Protein AF-A0A936B400-F1 (afdb_monomer_lite)

Foldseek 3Di:
DAAEEAEAQAEDAAEAAAAEQADDDDDPDDDRFHEYEQAQRREYEYEAYQAEPYEEATEYAYNHEYEYEYDDDPDDDDPRQHEHYEYLYEYEFQAEYEFYAEQHEDHAYNYEYEAAANGEYHFEHYAAERYHAQEEYEYNHEYEFEYEEDDPPYEPYEYNYEYEYEANYEAEYEYPYAGQEPYEYLYEYEHADNYEYEYEEHHAEEHAEYAEYAYQYEYEYDDYPYQAYEPHEYAAAYHANHEYEYEDENEYYEYHHYEYEFQEEYAYELYQEEHYEYADAYEQAANGYAHAYYDDVRFHAEYYEYHHPDPPDAHEHYDNYEAEDAGEHEDYHHAGHEYEEQYEYAAEYAAEHYHHHYDDDPGFYAYEFLHEAHFEYDDDQHHEYEEHDDGPLPDQREEYAQNGEYEYEQEAEAYEAQAEADYQHEYEYENYEAENYEHNDADQPEEGEHEHAYEYAYYHEQEHYEYDDRDPHPYAHEYEYAHEYHYENHPHAHADYPDLRYAYHYPYEYHEAHHHHYNHYHYPDDYDYDPDHDDDDD

Sequence (538 aa):
MTGGTITNNGLININNPFHEGILMYQASVSPNQRKFNNNINGIINITGPNGYGIYLADTLNNNGTIFIQTVLRDIPTVEANSIYIQITGKLFNHGEITLQSSDDDGLKNDGILKNFSNGSFVITGFDKDGLVNNFSMENFGDVLIVGSDYYPLNAGLKNSNTLLLRGGSLLEISGTNLMEYGIYNTYPFTIDTNANVFIRRTGNDAIFDMGSITNHGSIEITELQDTLSYGIVNIYPFNNYGNIIMSDMGSGVRVEAGVFNNYGIMTFTNLISKAIFATSAFNNFENGFINVINTGGNRIYSGIIFVDISNFQTYPFNNYGNINIDSSHVGIDVRQGIFLNTGNIVIDHYRQALDLGFINNTQIPYFYNDGNLFIRNHEEPLTMSLKVDDGDTFTQNFQNTENGRIEFLNIHRGMELKSGLINYGDISFENVTQWCFLLENYSESHSITNQFGGEIDIVNAPIAVQFGYAGNSTNLNYFVNYGVFKMKMMTDTAIIGINSSSTFENYGTIMGDAIIDCEFANVNSFYRPGQNIGKLHF

pLDDT: mean 80.06, std 14.97, range [36.12, 98.56]

Secondary structure (DSSP, 8-state):
----EEEE-SEEEEES-SSEEEEEPPPSSSS---EEEE-TT-EEEEES-SSEEEEESSEEEE-SEEEEE------TT------SEEESSEEEESSEEEEEEESS-SEEESSEEEE-TT-EEEEEEESSEEEEESS-EEESSEEEEEE-S--TT-EEEEESS-EEEPTT-EEEEEESS--SEEEEEEEEEEE-TT-EEEEES--SS-SEEEEEEEESSEEEEE----SS-EEEEESS-EEE-SEEEEESSSEEEEESSSEEEESSEEEEES-SSEEEEESSEEEE-TT-EEEEE--SS---SEEEEE----SS----EEESSEEEEEESSEEEEE-SSEEEE-SEEEEEESSEEEEE--SSTT---EEEESSEEEEEE-S-TT-EEEEE----TT-EEEEE-TT-EEEEES-SEEEEESSEEEE-SEEEEES-SSEEEEE----SSS-EEEEE-SEEEEES-SEEEEE---TT--S-EEEEE-SEEEEES--S-SEEE-STTEEEEE-SEEEES--EE-SEEEE-S-EEE-S-------

Radius of gyration: 31.26 Å; chains: 1; bounding box: 70×40×103 Å

Structure (mmCIF, N/CA/C/O backbone):
data_AF-A0A936B400-F1
#
_entry.id   AF-A0A936B400-F1
#
loop_
_atom_site.group_PDB
_atom_site.id
_atom_site.type_symbol
_atom_site.label_atom_id
_atom_site.label_alt_id
_atom_site.label_comp_id
_atom_site.label_asym_id
_atom_site.label_entity_id
_atom_site.label_seq_id
_atom_site.pdbx_PDB_ins_code
_atom_site.Cartn_x
_atom_site.Cartn_y
_atom_site.Cartn_z
_atom_site.occupancy
_atom_site.B_iso_or_equiv
_atom_site.auth_seq_id
_atom_site.auth_comp_id
_atom_site.auth_asym_id
_atom_site.auth_atom_id
_atom_site.pdbx_PDB_model_num
ATOM 1 N N . MET A 1 1 ? -8.451 -0.963 54.942 1.00 43.97 1 MET A N 1
ATOM 2 C CA . MET A 1 1 ? -9.660 -1.148 54.115 1.00 43.97 1 MET A CA 1
ATOM 3 C C . MET A 1 1 ? -9.346 -2.217 53.083 1.00 43.97 1 MET A C 1
ATOM 5 O O . MET A 1 1 ? -8.413 -2.055 52.309 1.00 43.97 1 MET A O 1
ATOM 9 N N . THR A 1 2 ? -10.009 -3.362 53.183 1.00 47.72 2 THR A N 1
ATOM 10 C CA . THR A 1 2 ? -9.828 -4.539 52.320 1.00 47.72 2 THR A CA 1
ATOM 11 C C . THR A 1 2 ? -10.500 -4.309 50.965 1.00 47.72 2 THR A C 1
ATOM 13 O O . THR A 1 2 ? -11.533 -3.645 50.910 1.00 47.72 2 THR A O 1
ATOM 16 N N . GLY A 1 3 ? -9.929 -4.831 49.877 1.00 60.81 3 GLY A N 1
ATOM 17 C CA . GLY A 1 3 ? -10.564 -4.792 48.552 1.00 60.81 3 GLY A CA 1
ATOM 18 C C . GLY A 1 3 ? -11.965 -5.401 48.573 1.00 60.81 3 GLY A C 1
ATOM 19 O O . GLY A 1 3 ? -12.229 -6.318 49.348 1.00 60.81 3 GLY A O 1
ATOM 20 N N . GLY A 1 4 ? -12.861 -4.874 47.740 1.00 73.19 4 GLY A N 1
ATOM 21 C CA . GLY A 1 4 ? -14.237 -5.354 47.604 1.00 73.19 4 GLY A CA 1
ATOM 22 C C . GLY A 1 4 ? -14.464 -5.985 46.235 1.00 73.19 4 GLY A C 1
ATOM 23 O O . GLY A 1 4 ? -14.011 -5.444 45.228 1.00 73.19 4 GLY A O 1
ATOM 24 N N . THR A 1 5 ? -15.158 -7.124 46.197 1.00 82.25 5 THR A N 1
ATOM 25 C CA . THR A 1 5 ? -15.656 -7.728 44.954 1.00 82.25 5 THR A CA 1
ATOM 26 C C . THR A 1 5 ? -17.179 -7.684 44.965 1.00 82.25 5 THR A C 1
ATOM 28 O O . THR A 1 5 ? -17.798 -8.237 45.871 1.00 82.25 5 THR A O 1
ATOM 31 N N . ILE A 1 6 ? -17.776 -7.037 43.969 1.00 85.00 6 ILE A N 1
ATOM 32 C CA . ILE A 1 6 ? -19.213 -7.093 43.690 1.00 85.00 6 ILE A CA 1
ATOM 33 C C . ILE A 1 6 ? -19.405 -8.123 42.581 1.00 85.00 6 ILE A C 1
ATOM 35 O O . ILE A 1 6 ? -18.682 -8.092 41.591 1.00 85.00 6 ILE A O 1
ATOM 39 N N . THR A 1 7 ? -20.341 -9.055 42.754 1.00 88.88 7 THR A N 1
ATOM 40 C CA . THR A 1 7 ? -20.634 -10.087 41.750 1.00 88.88 7 THR A CA 1
ATOM 41 C C . THR A 1 7 ? -22.103 -10.031 41.361 1.00 88.88 7 THR A C 1
ATOM 43 O O . THR A 1 7 ? -22.968 -10.194 42.220 1.00 88.88 7 THR A O 1
ATOM 46 N N . ASN A 1 8 ? -22.376 -9.835 40.074 1.00 90.38 8 ASN A N 1
ATOM 47 C CA . ASN A 1 8 ? -23.695 -9.999 39.487 1.00 90.38 8 ASN A CA 1
ATOM 48 C C . ASN A 1 8 ? -23.842 -11.417 38.913 1.00 90.38 8 ASN A C 1
ATOM 50 O O . ASN A 1 8 ? -23.016 -11.852 38.114 1.00 90.38 8 ASN A O 1
ATOM 54 N N . ASN A 1 9 ? -24.901 -12.123 39.313 1.00 92.56 9 ASN A N 1
ATOM 55 C CA . ASN A 1 9 ? -25.268 -13.453 38.807 1.00 92.56 9 ASN A CA 1
ATOM 56 C C . ASN A 1 9 ? -26.662 -13.479 38.151 1.00 92.56 9 ASN A C 1
ATOM 58 O O . ASN A 1 9 ? -27.138 -14.557 37.805 1.00 92.56 9 ASN A O 1
ATOM 62 N N . GLY A 1 10 ? -27.340 -12.333 38.048 1.00 90.44 10 GLY A N 1
ATOM 63 C CA . GLY A 1 10 ? -28.711 -12.240 37.551 1.00 90.44 10 GLY A CA 1
ATOM 64 C C . GLY A 1 10 ? -28.957 -10.926 36.818 1.00 90.44 10 GLY A C 1
ATOM 65 O O . GLY A 1 10 ? -28.039 -10.357 36.235 1.00 90.44 10 GLY A O 1
ATOM 66 N N . LEU A 1 11 ? -30.197 -10.441 36.838 1.00 93.44 11 LEU A N 1
ATOM 67 C CA . LEU A 1 11 ? -30.572 -9.205 36.156 1.00 93.44 11 LEU A CA 1
ATOM 68 C C . LEU A 1 11 ? -30.379 -7.980 37.060 1.00 93.44 11 LEU A C 1
ATOM 70 O O . LEU A 1 11 ? -30.969 -7.895 38.137 1.00 93.44 11 LEU A O 1
ATOM 74 N N . ILE A 1 12 ? -29.627 -7.000 36.569 1.00 91.06 12 ILE A N 1
ATOM 75 C CA . ILE A 1 12 ? -29.621 -5.617 37.048 1.00 91.06 12 ILE A CA 1
ATOM 76 C C . ILE A 1 12 ? -30.291 -4.780 35.962 1.00 91.06 12 ILE A C 1
ATOM 78 O O . ILE A 1 12 ? -29.795 -4.724 34.842 1.00 91.06 12 ILE A O 1
ATOM 82 N N . ASN A 1 13 ? -31.417 -4.144 36.285 1.00 90.81 13 ASN A N 1
ATOM 83 C CA . ASN A 1 13 ? -32.145 -3.283 35.356 1.00 90.81 13 ASN A CA 1
ATOM 84 C C . ASN A 1 13 ? -32.238 -1.863 35.927 1.00 90.81 13 ASN A C 1
ATOM 86 O O . ASN A 1 13 ? -32.751 -1.690 37.035 1.00 90.81 13 ASN A O 1
ATOM 90 N N . ILE A 1 14 ? -31.735 -0.869 35.196 1.00 86.44 14 ILE A N 1
ATOM 91 C CA . ILE A 1 14 ? -31.674 0.535 35.619 1.00 86.44 14 ILE A CA 1
ATOM 92 C C . ILE A 1 14 ? -32.321 1.400 34.539 1.00 86.44 14 ILE A C 1
ATOM 94 O O . ILE A 1 14 ? -31.831 1.473 33.416 1.00 86.44 14 ILE A O 1
ATOM 98 N N . ASN A 1 15 ? -33.401 2.095 34.894 1.00 84.69 15 ASN A N 1
ATOM 99 C CA . ASN A 1 15 ? -34.158 2.919 33.956 1.00 84.69 15 ASN A CA 1
ATOM 100 C C . ASN A 1 15 ? -33.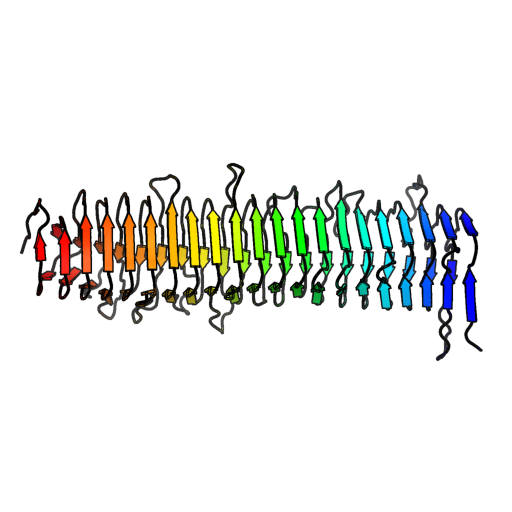988 4.405 34.289 1.00 84.69 15 ASN A C 1
ATOM 102 O O . ASN A 1 15 ? -34.266 4.817 35.414 1.00 84.69 15 ASN A O 1
ATOM 106 N N . ASN A 1 16 ? -33.589 5.195 33.294 1.00 76.06 16 ASN A N 1
ATOM 107 C CA . ASN A 1 16 ? -33.432 6.649 33.317 1.00 76.06 16 ASN A CA 1
ATOM 108 C C . ASN A 1 16 ? -32.595 7.190 34.494 1.00 76.06 16 ASN A C 1
ATOM 110 O O . ASN A 1 16 ? -33.084 8.037 35.251 1.00 76.06 16 ASN A O 1
ATOM 114 N N . PRO A 1 17 ? -31.352 6.709 34.709 1.00 72.62 17 PRO A N 1
ATOM 115 C CA . PRO A 1 17 ? -30.510 7.253 35.767 1.00 72.62 17 PRO A CA 1
ATOM 116 C C . PRO A 1 17 ? -30.166 8.725 35.488 1.00 72.62 17 PRO A C 1
ATOM 118 O O . PRO A 1 17 ? -29.829 9.101 34.366 1.00 72.62 17 PRO A O 1
ATOM 121 N N . PHE A 1 18 ? -30.252 9.558 36.531 1.00 63.75 18 PHE A N 1
ATOM 122 C CA . PHE A 1 18 ? -30.151 11.021 36.421 1.00 63.75 18 PHE A CA 1
ATOM 123 C C . PHE A 1 18 ? -28.726 11.532 36.125 1.00 63.75 18 PHE A C 1
ATOM 125 O O . PHE A 1 18 ? -28.601 12.604 35.540 1.00 63.75 18 PHE A O 1
ATOM 132 N N . HIS A 1 19 ? -27.686 10.775 36.512 1.00 65.69 19 HIS A N 1
ATOM 133 C CA . HIS A 1 19 ? -26.269 11.070 36.236 1.00 65.69 19 HIS A CA 1
ATOM 134 C C . HIS A 1 19 ? -25.476 9.807 35.869 1.00 65.69 19 HIS A C 1
ATOM 136 O O . HIS A 1 19 ? -24.978 9.709 34.751 1.00 65.69 19 HIS A O 1
ATOM 142 N N . GLU A 1 20 ? -25.389 8.823 36.774 1.00 70.12 20 GLU A N 1
ATOM 143 C CA . GLU A 1 20 ? -24.735 7.534 36.511 1.00 70.12 20 GLU A CA 1
ATOM 144 C C . GLU A 1 20 ? -25.659 6.336 36.767 1.00 70.12 20 GLU A C 1
ATOM 146 O O . GLU A 1 20 ? -26.383 6.304 37.765 1.00 70.12 20 GLU A O 1
ATOM 151 N N . GLY A 1 21 ? -25.620 5.324 35.891 1.00 69.38 21 GLY A N 1
ATOM 152 C CA . GLY A 1 21 ? -26.297 4.043 36.118 1.00 69.38 21 GLY A CA 1
ATOM 153 C C . GLY A 1 21 ? -25.553 3.183 37.143 1.00 69.38 21 GLY A C 1
ATOM 154 O O . GLY A 1 21 ? -26.068 2.888 38.221 1.00 69.38 21 GLY A O 1
ATOM 155 N N . ILE A 1 22 ? -24.313 2.804 36.826 1.00 78.06 22 ILE A N 1
ATOM 156 C CA . ILE A 1 22 ? -23.402 2.094 37.735 1.00 78.06 22 ILE A CA 1
ATOM 157 C C . ILE A 1 22 ? -22.147 2.937 37.945 1.00 78.06 22 ILE A C 1
ATOM 159 O O . ILE A 1 22 ? -21.482 3.313 36.985 1.00 78.06 22 ILE A O 1
ATOM 163 N N . LEU A 1 23 ? -21.783 3.177 39.207 1.00 77.75 23 LEU A N 1
ATOM 164 C CA . LEU A 1 23 ? -20.634 4.000 39.580 1.00 77.75 23 LEU A CA 1
ATOM 165 C C . LEU A 1 23 ? -19.703 3.258 40.545 1.00 77.75 23 LEU A C 1
ATOM 167 O O . LEU A 1 23 ? -20.121 2.821 41.620 1.00 77.75 23 LEU A O 1
ATOM 171 N N . MET A 1 24 ? -18.420 3.151 40.191 1.00 74.62 24 MET A N 1
ATOM 172 C CA . MET A 1 24 ? -17.374 2.616 41.066 1.00 74.62 24 MET A CA 1
ATOM 173 C C . MET A 1 24 ? -16.150 3.535 41.101 1.00 74.62 24 MET A C 1
ATOM 175 O O . MET A 1 24 ? -15.388 3.610 40.142 1.00 74.62 24 MET A O 1
ATOM 179 N N . TYR A 1 25 ? -15.927 4.191 42.243 1.00 69.25 25 TYR A N 1
ATOM 180 C CA . TYR A 1 25 ? -14.759 5.047 42.472 1.00 69.25 25 TYR A CA 1
ATOM 181 C C . TYR A 1 25 ? -13.500 4.267 42.872 1.00 69.25 25 TYR A C 1
ATOM 183 O O . TYR A 1 25 ? -13.580 3.260 43.591 1.00 69.25 25 TYR A O 1
ATOM 191 N N . GLN A 1 26 ? -12.345 4.817 42.480 1.00 61.66 26 GLN A N 1
ATOM 192 C CA . GLN A 1 26 ? -11.007 4.337 42.821 1.00 61.66 26 GLN A CA 1
ATOM 193 C C . GLN A 1 26 ? -10.798 4.372 44.341 1.00 61.66 26 GLN A C 1
ATOM 195 O O . GLN A 1 26 ? -11.135 5.352 45.010 1.00 61.66 26 GLN A O 1
ATOM 200 N N . ALA A 1 27 ? -10.225 3.310 44.911 1.00 54.56 27 ALA A N 1
ATOM 201 C CA . ALA A 1 27 ? -9.757 3.353 46.293 1.00 54.56 27 ALA A CA 1
ATOM 202 C C . ALA A 1 27 ? -8.488 4.222 46.380 1.00 54.56 27 ALA A C 1
ATOM 204 O O . ALA A 1 27 ? -7.502 3.960 45.698 1.00 54.56 27 ALA A O 1
ATOM 205 N N . SER A 1 28 ? -8.500 5.240 47.241 1.00 48.47 28 SER A N 1
ATOM 206 C CA . SER A 1 28 ? -7.472 6.288 47.331 1.00 48.47 28 SER A CA 1
ATOM 207 C C . SER A 1 28 ? -6.060 5.827 47.743 1.00 48.47 28 SER A C 1
ATOM 209 O O . SER A 1 28 ? -5.154 6.652 47.776 1.00 48.47 28 SER A O 1
ATOM 211 N N . VAL A 1 29 ? -5.833 4.543 48.057 1.00 48.06 29 VAL A N 1
ATOM 212 C CA . VAL A 1 29 ? -4.543 4.017 48.550 1.00 48.06 29 VAL A CA 1
ATOM 213 C C . VAL A 1 29 ? -4.451 2.481 48.417 1.00 48.06 29 VAL A C 1
ATOM 215 O O . VAL A 1 29 ? -5.043 1.798 49.240 1.00 48.06 29 VAL A O 1
ATOM 218 N N . SER A 1 30 ? -3.670 1.967 47.444 1.00 45.03 30 SER A N 1
ATOM 219 C CA . SER A 1 30 ? -2.903 0.679 47.409 1.00 45.03 30 SER A CA 1
ATOM 220 C C . SER A 1 30 ? -3.562 -0.666 47.863 1.00 45.03 30 SER A C 1
ATOM 222 O O . SER A 1 30 ? -4.572 -0.721 48.556 1.00 45.03 30 SER A O 1
ATOM 224 N N . PRO A 1 31 ? -2.950 -1.839 47.607 1.00 49.12 31 PRO A N 1
ATOM 225 C CA . PRO A 1 31 ? -2.898 -2.585 46.345 1.00 49.12 31 PRO A CA 1
ATOM 226 C C . PRO A 1 31 ? -4.211 -3.343 46.016 1.00 49.12 31 PRO A C 1
ATOM 228 O O . PRO A 1 31 ? -4.261 -4.144 45.083 1.00 49.12 31 PRO A O 1
ATOM 231 N N . ASN A 1 32 ? -5.276 -3.143 46.794 1.00 53.38 32 ASN A N 1
ATOM 232 C CA . ASN A 1 32 ? -6.497 -3.936 46.702 1.00 53.38 32 ASN A CA 1
ATOM 233 C C . ASN A 1 32 ? -7.496 -3.332 45.701 1.00 53.38 32 ASN A C 1
ATOM 235 O O . ASN A 1 32 ? -8.405 -2.603 46.098 1.00 53.38 32 ASN A O 1
ATOM 239 N N . GLN A 1 33 ? -7.329 -3.654 44.416 1.00 64.12 33 GLN A N 1
ATOM 240 C CA . GLN A 1 33 ? -8.245 -3.226 43.348 1.00 64.12 33 GLN A CA 1
ATOM 241 C C . GLN A 1 33 ? -9.669 -3.730 43.628 1.00 64.12 33 GLN A C 1
ATOM 243 O O . GLN A 1 33 ? -9.862 -4.927 43.882 1.00 64.12 33 GLN A O 1
ATOM 248 N N . ARG A 1 34 ? -10.669 -2.840 43.594 1.00 76.69 34 ARG A N 1
ATOM 249 C CA . ARG A 1 34 ? -12.077 -3.259 43.619 1.00 76.69 34 ARG A CA 1
ATOM 250 C C . ARG A 1 34 ? -12.407 -3.954 42.302 1.00 76.69 34 ARG A C 1
ATOM 252 O O . ARG A 1 34 ? -11.883 -3.597 41.247 1.00 76.69 34 ARG A O 1
ATOM 259 N N . LYS A 1 35 ? -13.251 -4.980 42.380 1.00 84.56 35 LYS A N 1
ATOM 260 C CA . LYS A 1 35 ? -13.663 -5.775 41.220 1.00 84.56 35 LYS A CA 1
ATOM 261 C C . LYS A 1 35 ? -15.176 -5.780 41.106 1.00 84.56 35 LYS A C 1
ATOM 263 O O . LYS A 1 35 ? -15.862 -6.115 42.070 1.00 84.56 35 LYS A O 1
ATOM 268 N N . PHE A 1 36 ? -15.682 -5.461 39.927 1.00 87.94 36 PHE A N 1
ATOM 269 C CA . PHE A 1 36 ? -17.037 -5.795 39.530 1.00 87.94 36 PHE A CA 1
ATOM 270 C C . PHE A 1 36 ? -16.983 -7.012 38.610 1.00 87.94 36 PHE A C 1
ATOM 272 O O . PHE A 1 36 ? -16.345 -6.963 37.563 1.00 87.94 36 PHE A O 1
ATOM 279 N N . ASN A 1 37 ? -17.636 -8.102 38.994 1.00 91.00 37 ASN A N 1
ATOM 280 C CA . ASN A 1 37 ? -17.743 -9.308 38.186 1.00 91.00 37 ASN A CA 1
ATOM 281 C C . ASN A 1 37 ? -19.182 -9.434 37.687 1.00 91.00 37 ASN A C 1
ATOM 283 O O . ASN A 1 37 ? -20.080 -9.709 38.481 1.00 91.00 37 ASN A O 1
ATOM 287 N N . ASN A 1 38 ? -19.404 -9.262 36.389 1.00 92.62 38 ASN A N 1
ATOM 288 C CA . ASN A 1 38 ? -20.640 -9.697 35.750 1.00 92.62 38 ASN A CA 1
ATOM 289 C C . ASN A 1 38 ? -20.429 -11.142 35.287 1.00 92.62 38 ASN A C 1
ATOM 291 O O . ASN A 1 38 ? -19.660 -11.380 34.359 1.00 92.62 38 ASN A O 1
ATOM 295 N N . ASN A 1 39 ? -21.010 -12.120 35.981 1.00 93.62 39 ASN A N 1
ATOM 296 C CA . ASN A 1 39 ? -20.819 -13.529 35.630 1.00 93.62 39 ASN A CA 1
ATOM 297 C C . ASN A 1 39 ? -21.605 -13.897 34.366 1.00 93.62 39 ASN A C 1
ATOM 299 O O . ASN A 1 39 ? -22.416 -13.115 33.893 1.00 93.62 39 ASN A O 1
ATOM 303 N N . ILE A 1 40 ? -21.389 -15.105 33.838 1.00 92.56 40 ILE A N 1
ATOM 304 C CA . ILE A 1 40 ? -21.949 -15.553 32.549 1.00 92.56 40 ILE A CA 1
ATOM 305 C C . ILE A 1 40 ? -23.482 -15.467 32.446 1.00 92.56 40 ILE A C 1
ATOM 307 O O . ILE A 1 40 ? -24.013 -15.209 31.377 1.00 92.56 40 ILE A O 1
ATOM 311 N N . ASN A 1 41 ? -24.191 -15.616 33.569 1.00 91.06 41 ASN A N 1
ATOM 312 C CA . ASN A 1 41 ? -25.653 -15.473 33.642 1.00 91.06 41 ASN A CA 1
ATOM 313 C C . ASN A 1 41 ? -26.102 -14.059 34.061 1.00 91.06 41 ASN A C 1
ATOM 315 O O . ASN A 1 41 ? -27.292 -13.806 34.238 1.00 91.06 41 ASN A O 1
ATOM 319 N N . GLY A 1 42 ? -25.149 -13.162 34.311 1.00 93.50 42 GLY A N 1
ATOM 320 C CA . GLY A 1 42 ? -25.387 -11.789 34.716 1.00 93.50 42 GLY A CA 1
ATOM 321 C C . GLY A 1 42 ? -25.762 -10.923 33.518 1.00 93.50 42 GLY A C 1
ATOM 322 O O . GLY A 1 42 ? -25.040 -10.872 32.523 1.00 93.50 42 GLY A O 1
ATOM 323 N N . ILE A 1 43 ? -26.885 -10.222 33.631 1.00 95.44 43 ILE A N 1
ATOM 324 C CA . ILE A 1 43 ? -27.366 -9.263 32.639 1.00 95.44 43 ILE A CA 1
ATOM 325 C C . ILE A 1 43 ? -27.428 -7.897 33.309 1.00 95.44 43 ILE A C 1
ATOM 327 O O . ILE A 1 43 ? -28.033 -7.752 34.372 1.00 95.44 43 ILE A O 1
ATOM 331 N N . ILE A 1 44 ? -26.813 -6.899 32.688 1.00 92.56 44 ILE A N 1
ATOM 332 C CA . ILE A 1 44 ? -26.947 -5.493 33.063 1.00 92.56 44 ILE A CA 1
ATOM 333 C C . ILE A 1 44 ? -27.672 -4.798 31.923 1.00 92.56 44 ILE A C 1
ATOM 335 O O . ILE A 1 44 ? -27.175 -4.785 30.805 1.00 92.56 44 ILE A O 1
ATOM 339 N N . ASN A 1 45 ? -28.834 -4.231 32.214 1.00 91.81 45 ASN A N 1
ATOM 340 C CA . ASN A 1 45 ? -29.614 -3.446 31.273 1.00 91.81 45 ASN A CA 1
ATOM 341 C C . ASN A 1 45 ? -29.765 -2.022 31.813 1.00 91.81 45 ASN A C 1
ATOM 343 O O . ASN A 1 45 ? -30.271 -1.834 32.924 1.00 91.81 45 ASN A O 1
ATOM 347 N N . ILE A 1 46 ? -29.306 -1.031 31.052 1.00 87.38 46 ILE A N 1
ATOM 348 C CA . ILE A 1 46 ? -29.403 0.386 31.407 1.00 87.38 46 ILE A CA 1
ATOM 349 C C . ILE A 1 46 ? -30.070 1.131 30.256 1.00 87.38 46 ILE A C 1
ATOM 351 O O . ILE A 1 46 ? -29.522 1.207 29.161 1.00 87.38 46 ILE A O 1
ATOM 355 N N . THR A 1 47 ? -31.238 1.715 30.510 1.00 84.69 47 THR A N 1
ATOM 356 C CA . THR A 1 47 ? -31.987 2.463 29.491 1.00 84.69 47 THR A CA 1
ATOM 357 C C . THR A 1 47 ? -32.061 3.944 29.844 1.00 84.69 47 THR A C 1
ATOM 359 O O . THR A 1 47 ? -32.414 4.272 30.976 1.00 84.69 47 THR A O 1
ATOM 362 N N . GLY A 1 48 ? -31.784 4.829 28.887 1.00 75.75 48 GLY A N 1
ATOM 363 C CA . GLY A 1 48 ? -31.928 6.284 29.012 1.00 75.75 48 GLY A CA 1
ATOM 364 C C . GLY A 1 48 ? -31.011 6.982 30.031 1.00 75.75 48 GLY A C 1
ATOM 365 O O . GLY A 1 48 ? -31.508 7.843 30.759 1.00 75.75 48 GLY A O 1
ATOM 366 N N . PRO A 1 49 ? -29.709 6.646 30.159 1.00 74.12 49 PRO A N 1
ATOM 367 C CA . PRO A 1 49 ? -28.832 7.367 31.079 1.00 74.12 49 PRO A CA 1
ATOM 368 C C . PRO A 1 49 ? -28.643 8.837 30.676 1.00 74.12 49 PRO A C 1
ATOM 370 O O . PRO A 1 49 ? -28.367 9.146 29.518 1.00 74.12 49 PRO A O 1
ATOM 373 N N . ASN A 1 50 ? -28.739 9.743 31.653 1.00 70.00 50 ASN A N 1
ATOM 374 C CA . ASN A 1 50 ? -28.430 11.167 31.491 1.00 70.00 50 ASN A CA 1
ATOM 375 C C . ASN A 1 50 ? -26.986 11.471 31.944 1.00 70.00 50 ASN A C 1
ATOM 377 O O . ASN A 1 50 ? -26.754 12.233 32.882 1.00 70.00 50 ASN A O 1
ATOM 381 N N . GLY A 1 51 ? -26.017 10.801 31.313 1.00 70.06 51 GLY A N 1
ATOM 382 C CA . GLY A 1 51 ? -24.598 10.829 31.674 1.00 70.06 51 GLY A CA 1
ATOM 383 C C . GLY A 1 51 ? -23.951 9.463 31.447 1.00 70.06 51 GLY A C 1
ATOM 384 O O . GLY A 1 51 ? -24.168 8.849 30.402 1.00 70.06 51 GLY A O 1
ATOM 385 N N . TYR A 1 52 ? -23.196 8.962 32.428 1.00 74.56 52 TYR A N 1
ATOM 386 C CA . TYR A 1 52 ? -22.539 7.660 32.320 1.00 74.56 52 TYR A CA 1
ATOM 387 C C . TYR A 1 52 ? -23.524 6.510 32.536 1.00 74.56 52 TYR A C 1
ATOM 389 O O . TYR A 1 52 ? -24.124 6.376 33.600 1.00 74.56 52 TYR A O 1
ATOM 397 N N . GLY A 1 53 ? -23.648 5.596 31.575 1.00 75.25 53 GLY A N 1
ATOM 398 C CA . GLY A 1 53 ? -24.299 4.312 31.843 1.00 75.25 53 GLY A CA 1
ATOM 399 C C . GLY A 1 53 ? -23.517 3.548 32.915 1.00 75.25 53 GLY A C 1
ATOM 400 O O . GLY A 1 53 ? -24.057 3.169 33.956 1.00 75.25 53 GLY A O 1
ATOM 401 N N . ILE A 1 54 ? -22.209 3.412 32.703 1.00 80.00 54 ILE A N 1
ATOM 402 C CA . ILE A 1 54 ? -21.267 2.799 33.634 1.00 80.00 54 ILE A CA 1
ATOM 403 C C . ILE A 1 54 ? -20.011 3.674 33.745 1.00 80.00 54 ILE A C 1
ATOM 405 O O . ILE A 1 54 ? -19.327 3.919 32.757 1.00 80.00 54 ILE A O 1
ATOM 409 N N . TYR A 1 55 ? -19.656 4.084 34.962 1.00 83.25 55 TYR A N 1
ATOM 410 C CA . TYR A 1 55 ? -18.372 4.714 35.271 1.00 83.25 55 TYR A CA 1
ATOM 411 C C . TYR A 1 55 ? -17.571 3.831 36.230 1.00 83.25 55 TYR A C 1
ATOM 413 O O . TYR A 1 55 ? -17.998 3.551 37.357 1.00 83.25 55 TYR A O 1
ATOM 421 N N . LEU A 1 56 ? -16.387 3.396 35.797 1.00 79.62 56 LEU A N 1
ATOM 422 C CA . LEU A 1 56 ? -15.542 2.460 36.535 1.00 79.62 56 LEU A CA 1
ATOM 423 C C . LEU A 1 56 ? -14.106 2.962 36.631 1.00 79.62 56 LEU A C 1
ATOM 425 O O . LEU A 1 56 ? -13.372 3.004 35.645 1.00 79.62 56 LEU A O 1
ATOM 429 N N . ALA A 1 57 ? -13.668 3.232 37.856 1.00 76.12 57 ALA A N 1
ATOM 430 C CA . ALA A 1 57 ? -12.295 3.630 38.138 1.00 76.12 57 ALA A CA 1
ATOM 431 C C . ALA A 1 57 ? -11.389 2.497 38.657 1.00 76.12 57 ALA A C 1
ATOM 433 O O . ALA A 1 57 ? -10.277 2.744 39.118 1.00 76.12 57 ALA A O 1
ATOM 434 N N . ASP A 1 58 ? -11.861 1.249 38.601 1.00 82.88 58 ASP A N 1
ATOM 435 C CA . ASP A 1 58 ? -11.156 0.053 39.086 1.00 82.88 58 ASP A CA 1
ATOM 436 C C . ASP A 1 58 ? -11.324 -1.107 38.068 1.00 82.88 58 ASP A C 1
ATOM 438 O O . ASP A 1 58 ? -11.257 -0.856 36.867 1.00 82.88 58 ASP A O 1
ATOM 442 N N . THR A 1 59 ? -11.497 -2.376 38.468 1.00 86.75 59 THR A N 1
ATOM 443 C CA . THR A 1 59 ? -11.586 -3.508 37.513 1.00 86.75 59 THR A CA 1
ATOM 444 C C . THR A 1 59 ? -13.025 -3.968 37.244 1.00 86.75 59 THR A C 1
ATOM 446 O O . THR A 1 59 ? -13.742 -4.308 38.186 1.00 86.75 59 THR A O 1
ATOM 449 N N . LEU A 1 60 ? -13.409 -4.098 35.971 1.00 89.00 60 LEU A N 1
ATOM 450 C CA . LEU A 1 60 ? -14.603 -4.824 35.516 1.00 89.00 60 LEU A CA 1
ATOM 451 C C . LEU A 1 60 ? -14.197 -6.112 34.795 1.00 89.00 60 LEU A C 1
ATOM 453 O O . LEU A 1 60 ? -13.481 -6.070 33.799 1.00 89.00 60 LEU A O 1
ATOM 457 N N . ASN A 1 61 ? -14.691 -7.246 35.290 1.00 91.88 61 ASN A N 1
ATOM 458 C CA . ASN A 1 61 ? -14.679 -8.526 34.589 1.00 91.88 61 ASN A CA 1
ATOM 459 C C . ASN A 1 61 ? -16.091 -8.801 34.070 1.00 91.88 61 ASN A C 1
ATOM 461 O O . ASN A 1 61 ? -16.982 -9.133 34.858 1.00 91.88 61 ASN A O 1
ATOM 465 N N . ASN A 1 62 ? -16.304 -8.670 32.765 1.00 93.75 62 ASN A N 1
ATOM 466 C CA . ASN A 1 62 ? -17.571 -9.020 32.137 1.00 93.75 62 ASN A CA 1
ATOM 467 C C . ASN A 1 62 ? -17.484 -10.418 31.521 1.00 93.75 62 ASN A C 1
ATOM 469 O O . ASN A 1 62 ? -16.651 -10.645 30.660 1.00 93.75 62 ASN A O 1
ATOM 473 N N . ASN A 1 63 ? -18.332 -11.348 31.949 1.00 95.44 63 ASN A N 1
ATOM 474 C CA . ASN A 1 63 ? -18.529 -12.660 31.321 1.00 95.44 63 ASN A CA 1
ATOM 475 C C . ASN A 1 63 ? -19.969 -12.844 30.820 1.00 95.44 63 ASN A C 1
ATOM 477 O O . ASN A 1 63 ? -20.241 -13.827 30.141 1.00 95.44 63 ASN A O 1
ATOM 481 N N . GLY A 1 64 ? -20.883 -11.957 31.221 1.00 94.38 64 GLY A N 1
ATOM 482 C CA . GLY A 1 64 ? -22.291 -11.974 30.835 1.00 94.38 64 GLY A CA 1
ATOM 483 C C . GLY A 1 64 ? -22.601 -10.892 29.804 1.00 94.38 64 GLY A C 1
ATOM 484 O O . GLY A 1 64 ? -21.749 -10.538 28.990 1.00 94.38 64 GLY A O 1
ATOM 485 N N . THR A 1 65 ? -23.809 -10.339 29.868 1.00 96.00 65 THR A N 1
ATOM 486 C CA . THR A 1 65 ? -24.285 -9.325 28.918 1.00 96.00 65 THR A CA 1
ATOM 487 C C . THR A 1 65 ? -24.417 -7.967 29.596 1.00 96.00 65 THR A C 1
ATOM 489 O O . THR A 1 65 ? -24.993 -7.859 30.683 1.00 96.00 65 THR A O 1
ATOM 492 N N . ILE A 1 66 ? -23.911 -6.924 28.945 1.00 93.50 66 ILE A N 1
ATOM 493 C CA . ILE A 1 66 ? -24.155 -5.525 29.293 1.00 93.50 66 ILE A CA 1
ATOM 494 C C . ILE A 1 66 ? -24.823 -4.869 28.092 1.00 93.50 66 ILE A C 1
ATOM 496 O O . ILE A 1 66 ? -24.256 -4.840 27.006 1.00 93.50 66 ILE A O 1
ATOM 500 N N . PHE A 1 67 ? -26.016 -4.331 28.298 1.00 92.12 67 PHE A N 1
ATOM 501 C CA . PHE A 1 67 ? -26.764 -3.594 27.296 1.00 92.12 67 PHE A CA 1
ATOM 502 C C . PHE A 1 67 ? -27.047 -2.188 27.816 1.00 92.12 67 PHE A C 1
ATOM 504 O O . PHE A 1 67 ? -27.598 -2.018 28.909 1.00 92.12 67 PHE A O 1
ATOM 511 N N . ILE A 1 68 ? -26.644 -1.184 27.042 1.00 87.25 68 ILE A N 1
ATOM 512 C CA . ILE A 1 68 ? -26.912 0.221 27.329 1.00 87.25 68 ILE A CA 1
ATOM 513 C C . ILE A 1 68 ? -27.539 0.844 26.090 1.00 87.25 68 ILE A C 1
ATOM 515 O O . ILE A 1 68 ? -26.960 0.815 25.007 1.00 87.25 68 ILE A O 1
ATOM 519 N N . GLN A 1 69 ? -28.722 1.415 26.265 1.00 83.31 69 GLN A N 1
ATOM 520 C CA . GLN A 1 69 ? -29.469 2.063 25.195 1.00 83.31 69 GLN A CA 1
ATOM 521 C C . GLN A 1 69 ? -29.938 3.433 25.664 1.00 83.31 69 GLN A C 1
ATOM 523 O O . GLN A 1 69 ? -30.441 3.562 26.785 1.00 83.31 69 GLN A O 1
ATOM 528 N N . THR A 1 70 ? -29.846 4.454 24.817 1.00 67.44 70 THR A N 1
ATOM 529 C CA . THR A 1 70 ? -30.546 5.716 25.091 1.00 67.44 70 THR A CA 1
ATOM 530 C C . THR A 1 70 ? -31.949 5.770 24.526 1.00 67.44 70 THR A C 1
ATOM 532 O O . THR A 1 70 ? -32.350 5.040 23.624 1.00 67.44 70 THR A O 1
ATOM 535 N N . VAL A 1 71 ? -32.715 6.680 25.115 1.00 56.06 71 VAL A N 1
ATOM 536 C CA . VAL A 1 71 ? -33.955 7.181 24.545 1.00 56.06 71 VAL A CA 1
ATOM 537 C C . VAL A 1 71 ? -33.604 8.537 23.938 1.00 56.06 71 VAL A C 1
ATOM 539 O O . VAL A 1 71 ? -33.047 9.373 24.651 1.00 56.06 71 VAL A O 1
ATOM 542 N N . LEU A 1 72 ? -33.888 8.718 22.644 1.00 52.53 72 LEU A N 1
ATOM 543 C CA . LEU A 1 72 ? -33.725 9.976 21.900 1.00 52.53 72 LEU A CA 1
ATOM 544 C C . LEU A 1 72 ? -34.119 11.183 22.766 1.00 52.53 72 LEU A C 1
ATOM 546 O O . LEU A 1 72 ? -35.218 11.214 23.332 1.00 52.53 72 LEU A O 1
ATOM 550 N N . ARG A 1 73 ? -33.222 12.165 22.895 1.00 50.09 73 ARG A N 1
ATOM 551 C CA . ARG A 1 73 ? -33.502 13.391 23.648 1.00 50.09 73 ARG A CA 1
ATOM 552 C C . ARG A 1 73 ? -34.274 14.379 22.778 1.00 50.09 73 ARG A C 1
ATOM 554 O O . ARG A 1 73 ? -33.722 14.962 21.859 1.00 50.09 73 ARG A O 1
ATOM 561 N N . ASP A 1 74 ? -35.506 14.684 23.173 1.00 42.19 74 ASP A N 1
ATOM 562 C CA . ASP A 1 74 ? -36.278 15.829 22.658 1.00 42.19 74 ASP A CA 1
ATOM 563 C C . ASP A 1 74 ? -35.943 17.156 23.393 1.00 42.19 74 ASP A C 1
ATOM 565 O O . ASP A 1 74 ? -36.790 18.045 23.501 1.00 42.19 74 ASP A O 1
ATOM 569 N N . ILE A 1 75 ? -34.741 17.320 23.976 1.00 42.31 75 ILE A N 1
ATOM 570 C CA . ILE A 1 75 ? -34.417 18.492 24.822 1.00 42.31 75 ILE A CA 1
ATOM 571 C C . ILE A 1 75 ? -33.198 19.266 24.275 1.00 42.31 75 ILE A C 1
ATOM 573 O O . ILE A 1 75 ? -32.067 18.859 24.530 1.00 42.31 75 ILE A O 1
ATOM 577 N N . PRO A 1 76 ? -33.391 20.418 23.596 1.00 36.84 76 PRO A N 1
ATOM 578 C CA . PRO A 1 76 ? -32.341 21.094 22.816 1.00 36.84 76 PRO A CA 1
ATOM 579 C C . PRO A 1 76 ? -31.278 21.899 23.593 1.00 36.84 76 PRO A C 1
ATOM 581 O O . PRO A 1 76 ? -30.627 22.746 22.988 1.00 36.84 76 PRO A O 1
ATOM 584 N N . THR A 1 77 ? -31.135 21.777 24.919 1.00 37.72 77 THR A N 1
ATOM 585 C CA . THR A 1 77 ? -30.478 22.859 25.697 1.00 37.72 77 THR A CA 1
ATOM 586 C C . THR A 1 77 ? -29.529 22.448 26.823 1.00 37.72 77 THR A C 1
ATOM 588 O O . THR A 1 77 ? -29.209 23.290 27.661 1.00 37.72 77 THR A O 1
ATOM 591 N N . VAL A 1 78 ? -29.048 21.205 26.883 1.00 40.47 78 VAL A N 1
ATOM 592 C CA . VAL A 1 78 ? -27.982 20.844 27.837 1.00 40.47 78 VAL A CA 1
ATOM 593 C C . VAL A 1 78 ? -26.887 20.088 27.095 1.00 40.47 78 VAL A C 1
ATOM 595 O O . VAL A 1 78 ? -27.114 18.956 26.685 1.00 40.47 78 VAL A O 1
ATOM 598 N N . GLU A 1 79 ? -25.711 20.710 26.946 1.00 42.03 79 GLU A N 1
ATOM 599 C CA . GLU A 1 79 ? -24.457 20.022 26.604 1.00 42.03 79 GLU A CA 1
ATOM 600 C C . GLU A 1 79 ? -24.193 18.965 27.684 1.00 42.03 79 GLU A C 1
ATOM 602 O O . GLU A 1 79 ? -23.655 19.253 28.754 1.00 42.03 79 GLU A O 1
ATOM 607 N N . ALA A 1 80 ? -24.657 17.743 27.462 1.00 45.81 80 ALA A N 1
ATOM 608 C CA . ALA A 1 80 ? -24.397 16.633 28.355 1.00 45.81 80 ALA A CA 1
ATOM 609 C C . ALA A 1 80 ? -23.405 15.711 27.660 1.00 45.81 80 ALA A C 1
ATOM 611 O O . ALA A 1 80 ? -23.828 14.947 26.805 1.00 45.81 80 ALA A O 1
ATOM 612 N N . ASN A 1 81 ? -22.136 15.775 28.083 1.00 51.50 81 ASN A N 1
ATOM 613 C CA . ASN A 1 81 ? -21.060 14.839 27.732 1.00 51.50 81 ASN A CA 1
ATOM 614 C C . ASN A 1 81 ? -21.475 13.392 28.078 1.00 51.50 81 ASN A C 1
ATOM 616 O O . ASN A 1 81 ? -21.179 12.896 29.170 1.00 51.50 81 ASN A O 1
ATOM 620 N N . SER A 1 82 ? -22.221 12.727 27.205 1.00 57.62 82 SER A N 1
ATOM 621 C CA . SER A 1 82 ? -22.929 11.481 27.504 1.00 57.62 82 SER A CA 1
ATOM 622 C C . SER A 1 82 ? -22.119 10.275 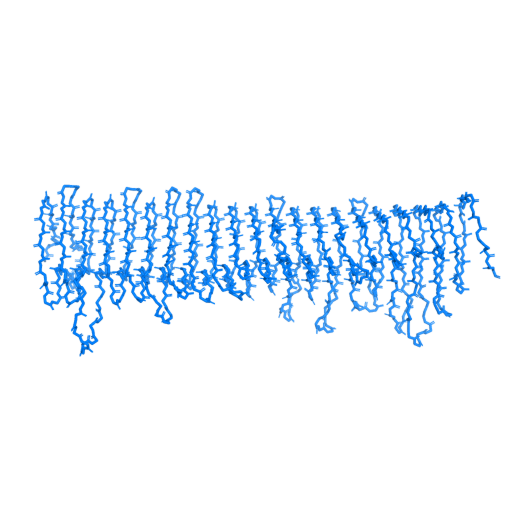27.046 1.00 57.62 82 SER A C 1
ATOM 624 O O . SER A 1 82 ? -22.489 9.582 26.110 1.00 57.62 82 SER A O 1
ATOM 626 N N . ILE A 1 83 ? -21.002 10.025 27.729 1.00 63.00 83 ILE A N 1
ATOM 627 C CA . ILE A 1 83 ? -20.170 8.830 27.528 1.00 63.00 83 ILE A CA 1
ATOM 628 C C . ILE A 1 83 ? -20.870 7.622 28.167 1.00 63.00 83 ILE A C 1
ATOM 630 O O . ILE A 1 83 ? -21.062 7.628 29.381 1.00 63.00 83 ILE A O 1
ATOM 634 N N . TYR A 1 84 ? -21.204 6.548 27.439 1.00 73.19 84 TYR A N 1
ATOM 635 C CA . TYR A 1 84 ? -21.961 5.442 28.062 1.00 73.19 84 TYR A CA 1
ATOM 636 C C . TYR A 1 84 ? -21.165 4.551 28.976 1.00 73.19 84 TYR A C 1
ATOM 638 O O . TYR A 1 84 ? -21.675 4.124 30.015 1.00 73.19 84 TYR A O 1
ATOM 646 N N . ILE A 1 85 ? -19.934 4.255 28.604 1.00 79.44 85 ILE A N 1
ATOM 647 C CA . ILE A 1 85 ? -19.038 3.502 29.459 1.00 79.44 85 ILE A CA 1
ATOM 648 C C . ILE A 1 85 ? -17.734 4.271 29.535 1.00 79.44 85 ILE A C 1
ATOM 650 O O . ILE A 1 85 ? -17.087 4.506 28.520 1.00 79.44 85 ILE A O 1
ATOM 654 N N . GLN A 1 86 ? -17.350 4.641 30.750 1.00 84.69 86 GLN A N 1
ATOM 655 C CA . GLN A 1 86 ? -16.069 5.264 31.041 1.00 84.69 86 GLN A CA 1
ATOM 656 C C . GLN A 1 86 ? -15.271 4.359 31.967 1.00 84.69 86 GLN A C 1
ATOM 658 O O . GLN A 1 86 ? -15.708 4.044 33.079 1.00 84.69 86 GLN A O 1
ATOM 663 N N . ILE A 1 87 ? -14.079 3.966 31.526 1.00 81.31 87 ILE A N 1
ATOM 664 C CA . ILE A 1 87 ? -13.211 3.061 32.283 1.00 81.31 87 ILE A CA 1
ATOM 665 C C . ILE A 1 87 ? -11.859 3.713 32.460 1.00 81.31 87 ILE A C 1
ATOM 667 O O . ILE A 1 87 ? -11.151 3.915 31.488 1.00 81.31 87 ILE A O 1
ATOM 671 N N . THR A 1 88 ? -11.479 4.034 33.692 1.00 84.56 88 THR A N 1
ATOM 672 C CA . THR A 1 88 ? -10.136 4.560 34.000 1.00 84.56 88 THR A CA 1
ATOM 673 C C . THR A 1 88 ? -9.225 3.501 34.636 1.00 84.56 88 THR A C 1
ATOM 675 O O . THR A 1 88 ? -8.030 3.722 34.803 1.00 84.56 88 THR A O 1
ATOM 678 N N . GLY A 1 89 ? -9.777 2.329 34.984 1.00 84.19 89 GLY A N 1
ATOM 679 C CA . GLY A 1 89 ? -9.053 1.202 35.579 1.00 84.19 89 GLY A CA 1
ATOM 680 C C . GLY A 1 89 ? -8.725 0.074 34.591 1.00 84.19 89 GLY A C 1
ATOM 681 O O . GLY A 1 89 ? -7.804 0.193 33.787 1.00 84.19 89 GLY A O 1
ATOM 682 N N . LYS A 1 90 ? -9.409 -1.074 34.698 1.00 88.38 90 LYS A N 1
ATOM 683 C CA . LYS A 1 90 ? -9.210 -2.247 33.822 1.00 88.38 90 LYS A CA 1
ATOM 684 C C . LYS A 1 90 ? -10.547 -2.821 33.353 1.00 88.38 90 LYS A C 1
ATOM 686 O O . LYS A 1 90 ? -11.401 -3.111 34.191 1.00 88.38 90 LYS A O 1
ATOM 691 N N . LEU A 1 91 ? -10.689 -3.071 32.055 1.00 90.25 91 LEU A N 1
ATOM 692 C CA . LEU A 1 91 ? -11.792 -3.831 31.471 1.00 90.25 91 LEU A CA 1
ATOM 693 C C . LEU A 1 91 ? -11.294 -5.171 30.938 1.00 90.25 91 LEU A C 1
ATOM 695 O O . LEU A 1 91 ? -10.493 -5.212 30.008 1.00 90.25 91 LEU A O 1
ATOM 699 N N . PHE A 1 92 ? -11.819 -6.256 31.494 1.00 93.69 92 PHE A N 1
ATOM 700 C CA . PHE A 1 92 ? -11.643 -7.611 30.988 1.00 93.69 92 PHE A CA 1
ATOM 701 C C . PHE A 1 92 ? -12.987 -8.121 30.473 1.00 93.69 92 PHE A C 1
ATOM 703 O O . PHE A 1 92 ? -13.874 -8.443 31.266 1.00 93.69 92 PHE A O 1
ATOM 710 N N . ASN A 1 93 ? -13.150 -8.161 29.150 1.00 94.69 93 ASN A N 1
ATOM 711 C CA . ASN A 1 93 ? -14.400 -8.566 28.514 1.00 94.69 93 ASN A CA 1
ATOM 712 C C . ASN A 1 93 ? -14.306 -9.982 27.930 1.00 94.69 93 ASN A C 1
ATOM 714 O O . ASN A 1 93 ? -13.504 -10.240 27.044 1.00 94.69 93 ASN A O 1
ATOM 718 N N . HIS A 1 94 ? -15.137 -10.887 28.427 1.00 95.88 94 HIS A N 1
ATOM 719 C CA . HIS A 1 94 ? -15.331 -12.265 27.968 1.00 95.88 94 HIS A CA 1
ATOM 720 C C . HIS A 1 94 ? -16.770 -12.526 27.495 1.00 95.88 94 HIS A C 1
ATOM 722 O O . HIS A 1 94 ? -17.066 -13.649 27.096 1.00 95.88 94 HIS A O 1
ATOM 728 N N . GLY A 1 95 ? -17.656 -11.532 27.613 1.00 94.88 95 GLY A N 1
ATOM 729 C CA . GLY A 1 95 ? -19.058 -11.604 27.210 1.00 94.88 95 GLY A CA 1
ATOM 730 C C . GLY A 1 95 ? -19.423 -10.466 26.259 1.00 94.88 95 GLY A C 1
ATOM 731 O O . GLY A 1 95 ? -18.559 -9.906 25.590 1.00 94.88 95 GLY A O 1
ATOM 732 N N . GLU A 1 96 ? -20.693 -10.093 26.212 1.00 96.00 96 GLU A N 1
ATOM 733 C CA . GLU A 1 96 ? -21.189 -9.090 25.265 1.00 96.00 96 GLU A CA 1
ATOM 734 C C . GLU A 1 96 ? -21.362 -7.727 25.939 1.00 96.00 96 GLU A C 1
ATOM 736 O O . GLU A 1 96 ? -21.925 -7.632 27.037 1.00 96.00 96 GLU A O 1
ATOM 741 N N . ILE A 1 97 ? -20.890 -6.672 25.274 1.00 94.06 97 ILE A N 1
ATOM 742 C CA . ILE A 1 97 ? -21.169 -5.279 25.621 1.00 94.06 97 ILE A CA 1
ATOM 743 C C . ILE A 1 97 ? -21.777 -4.598 24.397 1.00 94.06 97 ILE A C 1
ATOM 745 O O . ILE A 1 97 ? -21.092 -4.378 23.399 1.00 94.06 97 ILE A O 1
ATOM 749 N N . THR A 1 98 ? -23.047 -4.225 24.508 1.00 93.06 98 THR A N 1
ATOM 750 C CA . THR A 1 98 ? -23.812 -3.604 23.428 1.00 93.06 98 THR A CA 1
ATOM 751 C C . THR A 1 98 ? -24.259 -2.204 23.834 1.00 93.06 98 THR A C 1
ATOM 753 O O . THR A 1 98 ? -24.899 -2.019 24.871 1.00 93.06 98 THR A O 1
ATOM 756 N N . LEU A 1 99 ? -23.899 -1.223 23.007 1.00 88.12 99 LEU A N 1
ATOM 757 C CA . LEU A 1 99 ? -24.192 0.199 23.154 1.00 88.12 99 LEU A CA 1
ATOM 758 C C . LEU A 1 99 ? -25.005 0.663 21.942 1.00 88.12 99 LEU A C 1
ATOM 760 O O . LEU A 1 99 ? -24.586 0.469 20.797 1.00 88.12 99 LEU A O 1
ATOM 764 N N . GLN A 1 100 ? -26.173 1.254 22.184 1.00 84.75 100 GLN A N 1
ATOM 765 C CA . GLN A 1 100 ? -27.077 1.707 21.126 1.00 84.75 100 GLN A CA 1
ATOM 766 C C . GLN A 1 100 ? -27.494 3.165 21.312 1.00 84.75 100 GLN A C 1
ATOM 768 O O . GLN A 1 100 ? -27.929 3.534 22.407 1.00 84.75 100 GLN A O 1
ATOM 773 N N . SER A 1 101 ? -27.404 3.907 20.199 1.00 67.62 101 SER A N 1
ATOM 774 C CA . SER A 1 101 ? -27.706 5.328 19.989 1.00 67.62 101 SER A CA 1
ATOM 775 C C . SER A 1 101 ? -26.964 6.262 20.951 1.00 67.62 101 SER A C 1
ATOM 777 O O . SER A 1 101 ? -27.272 6.249 22.132 1.00 67.62 101 SER A O 1
ATOM 779 N N . SER A 1 102 ? -26.015 7.083 20.489 1.00 61.88 102 SER A N 1
ATOM 780 C CA . SER A 1 102 ? -25.423 8.180 21.263 1.00 61.88 102 SER A CA 1
ATOM 781 C C . SER A 1 102 ? -25.305 9.491 20.525 1.00 61.88 102 SER A C 1
ATOM 783 O O . SER A 1 102 ? -24.708 9.560 19.465 1.00 61.88 102 SER A O 1
ATOM 785 N N . ASP A 1 103 ? -25.699 10.559 21.212 1.00 63.38 103 ASP A N 1
ATOM 786 C CA . ASP A 1 103 ? -25.381 11.932 20.809 1.00 63.38 103 ASP A CA 1
ATOM 787 C C . ASP A 1 103 ? -23.861 12.246 20.957 1.00 63.38 103 ASP A C 1
ATOM 789 O O . ASP A 1 103 ? -23.409 13.330 20.612 1.00 63.38 103 ASP A O 1
ATOM 793 N N . ASP A 1 104 ? -23.058 11.325 21.519 1.00 70.56 104 ASP A N 1
ATOM 794 C CA . ASP A 1 104 ? -21.676 11.538 21.994 1.00 70.56 104 ASP A CA 1
ATOM 795 C C . ASP A 1 104 ? -20.791 10.271 21.833 1.00 70.56 104 ASP A C 1
ATOM 797 O O . ASP A 1 104 ? -21.081 9.416 20.994 1.00 70.56 104 ASP A O 1
ATOM 801 N N . ASP A 1 105 ? -19.705 10.135 22.612 1.00 71.94 105 ASP A N 1
ATOM 802 C CA . ASP A 1 105 ? -18.816 8.963 22.617 1.00 71.94 105 ASP A CA 1
ATOM 803 C C . ASP A 1 105 ? -19.533 7.688 23.124 1.00 71.94 105 ASP A C 1
ATOM 805 O O . ASP A 1 105 ? -20.084 7.670 24.229 1.00 71.94 105 ASP A O 1
ATOM 809 N N . GLY A 1 106 ? -19.451 6.579 22.382 1.00 78.88 106 GLY A N 1
ATOM 810 C CA . GLY A 1 106 ? -20.033 5.294 22.788 1.00 78.88 106 GLY A CA 1
ATOM 811 C C . GLY A 1 106 ? -19.312 4.675 23.994 1.00 78.88 106 GLY A C 1
ATOM 812 O O . GLY A 1 106 ? -19.847 4.602 25.104 1.00 78.88 106 GLY A O 1
ATOM 813 N N . LEU A 1 107 ? -18.074 4.219 23.790 1.00 86.38 107 LEU A N 1
ATOM 814 C CA . LEU A 1 107 ? -17.209 3.657 24.835 1.00 86.38 107 LEU A CA 1
ATOM 815 C C . LEU A 1 107 ? -15.930 4.483 24.942 1.00 86.38 107 LEU A C 1
ATOM 817 O O . LEU A 1 107 ? -15.192 4.607 23.971 1.00 86.38 107 LEU A O 1
ATOM 821 N N . LYS A 1 108 ? -15.616 4.969 26.144 1.00 87.31 108 LYS A N 1
ATOM 822 C CA . LYS A 1 108 ? -14.346 5.626 26.442 1.00 87.31 108 LYS A CA 1
ATOM 823 C C . LYS A 1 108 ? -13.536 4.845 27.469 1.00 87.31 108 LYS A C 1
ATOM 825 O O . LYS A 1 108 ? -13.962 4.577 28.594 1.00 87.31 108 LYS A O 1
ATOM 830 N N . ASN A 1 109 ? -12.320 4.501 27.080 1.00 84.50 109 ASN A N 1
ATOM 831 C CA . ASN A 1 109 ? -11.368 3.768 27.885 1.00 84.50 109 ASN A CA 1
ATOM 832 C C . ASN A 1 109 ? -10.094 4.595 28.102 1.00 84.50 109 ASN A C 1
ATOM 834 O O . ASN A 1 109 ? -9.293 4.800 27.195 1.00 84.50 109 ASN A O 1
ATOM 838 N N . ASP A 1 110 ? -9.890 5.003 29.347 1.00 85.69 110 ASP A N 1
ATOM 839 C CA . ASP A 1 110 ? -8.687 5.643 29.880 1.00 85.69 110 ASP A CA 1
ATOM 840 C C . ASP A 1 110 ? -7.876 4.663 30.767 1.00 85.69 110 ASP A C 1
ATOM 842 O O . ASP A 1 110 ? -7.071 5.085 31.596 1.00 85.69 110 ASP A O 1
ATOM 846 N N . GLY A 1 111 ? -8.112 3.349 30.633 1.00 83.44 111 GLY A N 1
ATOM 847 C CA . GLY A 1 111 ? -7.483 2.275 31.410 1.00 83.44 111 GLY A CA 1
ATOM 848 C C . GLY A 1 111 ? -7.033 1.083 30.551 1.00 83.44 111 GLY A C 1
ATOM 849 O O . GLY A 1 111 ? -7.005 1.154 29.332 1.00 83.44 111 GLY A O 1
ATOM 850 N N . ILE A 1 112 ? -6.659 -0.054 31.143 1.00 87.31 112 ILE A N 1
ATOM 851 C CA . ILE A 1 112 ? -6.292 -1.245 30.345 1.00 87.31 112 ILE A CA 1
ATOM 852 C C . ILE A 1 112 ? -7.567 -1.915 29.832 1.00 87.31 112 ILE A C 1
ATOM 854 O O . ILE A 1 112 ? -8.349 -2.411 30.643 1.00 87.31 112 ILE A O 1
ATOM 858 N N . LEU A 1 113 ? -7.740 -2.009 28.513 1.00 90.00 113 LEU A N 1
ATOM 859 C CA . LEU A 1 113 ? -8.830 -2.767 27.900 1.00 90.00 113 LEU A CA 1
ATOM 860 C C . LEU A 1 113 ? -8.296 -4.059 27.293 1.00 90.00 113 LEU A C 1
ATOM 862 O O . LEU A 1 113 ? -7.363 -4.057 26.491 1.00 90.00 113 LEU A O 1
ATOM 866 N N . LYS A 1 114 ? -8.914 -5.179 27.660 1.00 94.00 114 LYS A N 1
ATOM 867 C CA . LYS A 1 114 ? -8.663 -6.467 27.028 1.00 94.00 114 LYS A CA 1
ATOM 868 C C . LYS A 1 114 ? -9.974 -7.175 26.726 1.00 94.00 114 LYS A C 1
ATOM 870 O O . LYS A 1 114 ? -10.709 -7.562 27.637 1.00 94.00 114 LYS A O 1
ATOM 875 N N . ASN A 1 115 ? -10.236 -7.349 25.438 1.00 94.62 115 ASN A N 1
ATOM 876 C CA . ASN A 1 115 ? -11.345 -8.142 24.931 1.00 94.62 115 ASN A CA 1
ATOM 877 C C . ASN A 1 115 ? -10.841 -9.551 24.634 1.00 94.62 115 ASN A C 1
ATOM 879 O O . ASN A 1 115 ? -9.903 -9.713 23.859 1.00 94.62 115 ASN A O 1
ATOM 883 N N . PHE A 1 116 ? -11.409 -10.568 25.261 1.00 95.50 116 PHE A N 1
ATOM 884 C CA . PHE A 1 116 ? -11.027 -11.960 25.046 1.00 95.50 116 PHE A CA 1
ATOM 885 C C . PHE A 1 116 ? -11.788 -12.556 23.857 1.00 95.50 116 PHE A C 1
ATOM 887 O O . PHE A 1 116 ? -12.719 -11.947 23.352 1.00 95.50 116 PHE A O 1
ATOM 894 N N . SER A 1 117 ? -11.412 -13.759 23.418 1.00 92.81 117 SER A N 1
ATOM 895 C CA . SER A 1 117 ? -11.954 -14.399 22.205 1.00 92.81 117 SER A CA 1
ATOM 896 C C . SER A 1 117 ? -13.472 -14.590 22.191 1.00 92.81 117 SER A C 1
ATOM 898 O O . SER A 1 117 ? -14.069 -14.643 21.128 1.00 92.81 117 SER A O 1
ATOM 900 N N . ASN A 1 118 ? -14.094 -14.713 23.365 1.00 90.31 118 ASN A N 1
ATOM 901 C CA . ASN A 1 118 ? -15.550 -14.835 23.496 1.00 90.31 118 ASN A CA 1
ATOM 902 C C . ASN A 1 118 ? -16.227 -13.480 23.750 1.00 90.31 118 ASN A C 1
ATOM 904 O O . ASN A 1 118 ? -17.445 -13.418 23.882 1.00 90.31 118 ASN A O 1
ATOM 908 N N . GLY A 1 119 ? -15.428 -12.427 23.917 1.00 94.38 119 GLY A N 1
ATOM 909 C CA . GLY A 1 119 ? -15.901 -11.088 24.196 1.00 94.38 119 GLY A CA 1
ATOM 910 C C . GLY A 1 119 ? -16.269 -10.355 22.913 1.00 94.38 119 GLY A C 1
ATOM 911 O O . GLY A 1 119 ? -15.534 -10.411 21.925 1.00 94.38 119 GLY A O 1
ATOM 912 N N . SER A 1 120 ? -17.381 -9.631 22.951 1.00 96.06 120 SER A N 1
ATOM 913 C CA . SER A 1 120 ? -17.820 -8.775 21.856 1.00 96.06 120 SER A CA 1
ATOM 914 C C . SER A 1 120 ? -18.144 -7.363 22.333 1.00 96.06 120 SER A C 1
ATOM 916 O O . SER A 1 120 ? -18.662 -7.159 23.437 1.00 96.06 120 SER A O 1
ATOM 918 N N . PHE A 1 121 ? -17.833 -6.390 21.480 1.00 94.12 121 PHE A N 1
ATOM 919 C CA . PHE A 1 121 ? -18.335 -5.026 21.567 1.00 94.12 121 PHE A CA 1
ATOM 920 C C . PHE A 1 121 ? -19.200 -4.739 20.350 1.00 94.12 121 PHE A C 1
ATOM 922 O O . PHE A 1 121 ? -18.751 -4.926 19.222 1.00 94.12 121 PHE A O 1
ATOM 929 N N . VAL A 1 122 ? -20.415 -4.254 20.579 1.00 93.31 122 VAL A N 1
ATOM 930 C CA . VAL A 1 122 ? -21.314 -3.789 19.523 1.00 93.31 122 VAL A CA 1
ATOM 931 C C . VAL A 1 122 ? -21.704 -2.358 19.850 1.00 93.31 122 VAL A C 1
ATOM 933 O O . VAL A 1 122 ? -22.440 -2.116 20.801 1.00 93.31 122 VAL A O 1
ATOM 936 N N . ILE A 1 123 ? -21.181 -1.397 19.096 1.00 89.38 123 ILE A N 1
ATOM 937 C CA . ILE A 1 123 ? -21.390 0.034 19.328 1.00 89.38 123 ILE A CA 1
ATOM 938 C C . ILE A 1 123 ? -22.107 0.596 18.114 1.00 89.38 123 ILE A C 1
ATOM 940 O O . ILE A 1 123 ? -21.584 0.535 17.007 1.00 89.38 123 ILE A O 1
ATOM 944 N N . THR A 1 124 ? -23.314 1.116 18.298 1.00 86.50 124 THR A N 1
ATOM 945 C CA . THR A 1 124 ? -24.153 1.550 17.177 1.00 86.50 124 THR A CA 1
ATOM 946 C C . THR A 1 124 ? -24.804 2.896 17.440 1.00 86.50 124 THR A C 1
ATOM 948 O O . THR A 1 124 ? -25.221 3.177 18.562 1.00 86.50 124 THR A O 1
ATOM 951 N N . GLY A 1 125 ? -24.940 3.692 16.381 1.00 76.75 125 GLY A N 1
ATOM 952 C CA . GLY A 1 125 ? -25.719 4.924 16.368 1.00 76.75 125 GLY A CA 1
ATOM 953 C C . GLY A 1 125 ? -25.092 6.080 17.140 1.00 76.75 125 GLY A C 1
ATOM 954 O O . GLY A 1 125 ? -25.833 6.801 17.790 1.00 76.75 125 GLY A O 1
ATOM 955 N N . PHE A 1 126 ? -23.765 6.209 17.126 1.00 75.88 126 PHE A N 1
ATOM 956 C CA . PHE A 1 126 ? -23.057 7.317 17.769 1.00 75.88 126 PHE A CA 1
ATOM 957 C C . PHE A 1 126 ? -22.838 8.500 16.818 1.00 75.88 126 PHE A C 1
ATOM 959 O O . PHE A 1 126 ? -22.600 8.297 15.623 1.00 75.88 126 PHE A O 1
ATOM 966 N N . ASP A 1 127 ? -22.816 9.707 17.383 1.00 72.56 127 ASP A N 1
ATOM 967 C CA . ASP A 1 127 ? -22.570 10.946 16.646 1.00 72.56 127 ASP A CA 1
ATOM 968 C C . ASP A 1 127 ? -21.088 11.357 16.690 1.00 72.56 127 ASP A C 1
ATOM 970 O O . ASP A 1 127 ? -20.526 11.717 15.654 1.00 72.56 127 ASP A O 1
ATOM 974 N N . LYS A 1 128 ? -20.412 11.249 17.851 1.00 78.12 128 LYS A N 1
ATOM 975 C CA . LYS A 1 128 ? -19.034 11.756 18.027 1.00 78.12 128 LYS A CA 1
ATOM 976 C C . LYS A 1 128 ? -17.912 10.730 17.870 1.00 78.12 128 LYS A C 1
ATOM 978 O O . LYS A 1 128 ? -17.099 10.883 16.982 1.00 78.12 128 LYS A O 1
ATOM 983 N N . ASP A 1 129 ? -17.770 9.736 18.736 1.00 84.50 129 ASP A N 1
ATOM 984 C CA . ASP A 1 129 ? -16.709 8.725 18.594 1.00 84.50 129 ASP A CA 1
ATOM 985 C C . ASP A 1 129 ? -17.269 7.359 19.023 1.00 84.50 129 ASP A C 1
ATOM 987 O O . ASP A 1 129 ? -17.914 7.245 20.064 1.00 84.50 129 ASP A O 1
ATOM 991 N N . GLY A 1 130 ? -17.033 6.295 18.255 1.00 87.12 130 GLY A N 1
ATOM 992 C CA . GLY A 1 130 ? -17.557 4.967 18.597 1.00 87.12 130 GLY A CA 1
ATOM 993 C C . GLY A 1 130 ? -16.834 4.380 19.812 1.00 87.12 130 GLY A C 1
ATOM 994 O O . GLY A 1 130 ? -17.410 4.193 20.889 1.00 87.12 130 GLY A O 1
ATOM 995 N N . LEU A 1 131 ? -15.538 4.116 19.638 1.00 89.56 131 LEU A N 1
ATOM 996 C CA . LEU A 1 131 ? -14.625 3.649 20.678 1.00 89.56 131 LEU A CA 1
ATOM 997 C C . LEU A 1 131 ? -13.449 4.613 20.837 1.00 89.56 131 LEU A C 1
ATOM 999 O O . LEU A 1 131 ? -12.591 4.693 19.963 1.00 89.56 131 LEU A O 1
ATOM 1003 N N . VAL A 1 132 ? -13.347 5.271 21.989 1.00 89.38 132 VAL A N 1
ATOM 1004 C CA . VAL A 1 132 ? -12.191 6.086 22.374 1.00 89.38 132 VAL A CA 1
ATOM 1005 C C . VAL A 1 132 ? -11.298 5.289 23.317 1.00 89.38 132 VAL A C 1
ATOM 1007 O O . VAL A 1 132 ? -11.701 4.937 24.422 1.00 89.38 132 VAL A O 1
ATOM 1010 N N . ASN A 1 133 ? -10.059 5.033 22.916 1.00 87.06 133 ASN A N 1
ATOM 1011 C CA . ASN A 1 133 ? -9.063 4.329 23.707 1.00 87.06 133 ASN A CA 1
ATOM 1012 C C . ASN A 1 133 ? -7.813 5.196 23.908 1.00 87.06 133 ASN A C 1
ATOM 1014 O O . ASN A 1 133 ? -7.017 5.397 22.997 1.00 87.06 133 ASN A O 1
ATOM 1018 N N . ASN A 1 134 ? -7.599 5.692 25.122 1.00 86.56 134 ASN A N 1
ATOM 1019 C CA . ASN A 1 134 ? -6.453 6.543 25.454 1.00 86.56 134 ASN A CA 1
ATOM 1020 C C . ASN A 1 134 ? -5.289 5.775 26.100 1.00 86.56 134 ASN A C 1
ATOM 1022 O O . ASN A 1 134 ? -4.262 6.363 26.445 1.00 86.56 134 ASN A O 1
ATOM 1026 N N . PHE A 1 135 ? -5.424 4.458 26.262 1.00 85.69 135 PHE A N 1
ATOM 1027 C CA . PHE A 1 135 ? -4.417 3.599 26.884 1.00 85.69 135 PHE A CA 1
ATOM 1028 C C . PHE A 1 135 ? -4.272 2.278 26.109 1.00 85.69 135 PHE A C 1
ATOM 1030 O O . PHE A 1 135 ? -4.689 2.182 24.965 1.00 85.69 135 PHE A O 1
ATOM 1037 N N . SER A 1 136 ? -3.636 1.248 26.664 1.00 84.69 136 SER A N 1
ATOM 1038 C CA . SER A 1 136 ? -3.416 -0.012 25.941 1.00 84.69 136 SER A CA 1
ATOM 1039 C C . SER A 1 136 ? -4.711 -0.804 25.705 1.00 84.69 136 SER A C 1
ATOM 1041 O O . SER A 1 136 ? -5.418 -1.114 26.674 1.00 84.69 136 SER A O 1
ATOM 1043 N N . MET A 1 137 ? -4.935 -1.233 24.459 1.00 89.56 137 MET A N 1
ATOM 1044 C CA . MET A 1 137 ? -5.997 -2.172 24.085 1.00 89.56 137 MET A CA 1
ATOM 1045 C C . MET A 1 137 ? -5.428 -3.443 23.447 1.00 89.56 137 MET A C 1
ATOM 1047 O O . MET A 1 137 ? -4.688 -3.381 22.465 1.00 89.56 137 MET A O 1
ATOM 1051 N N . GLU A 1 138 ? -5.831 -4.601 23.975 1.00 93.56 138 GLU A N 1
ATOM 1052 C CA . GLU A 1 138 ? -5.656 -5.907 23.327 1.00 93.56 138 GLU A CA 1
ATOM 1053 C C . GLU A 1 138 ? -7.019 -6.511 22.976 1.00 93.56 138 GLU A C 1
ATOM 1055 O O . GLU A 1 138 ? -7.835 -6.764 23.865 1.00 93.56 138 GLU A O 1
ATOM 1060 N N . ASN A 1 139 ? -7.258 -6.799 21.700 1.00 94.19 139 ASN A N 1
ATOM 1061 C CA . ASN A 1 139 ? -8.494 -7.425 21.242 1.00 94.19 139 ASN A CA 1
ATOM 1062 C C . ASN A 1 139 ? -8.232 -8.831 20.699 1.00 94.19 139 ASN A C 1
ATOM 1064 O O . ASN A 1 139 ? -7.451 -8.994 19.770 1.00 94.19 139 ASN A O 1
ATOM 1068 N N . PHE A 1 140 ? -8.903 -9.833 21.259 1.00 95.94 140 PHE A N 1
ATOM 1069 C CA . PHE A 1 140 ? -8.916 -11.219 20.784 1.00 95.94 140 PHE A CA 1
ATOM 1070 C C . PHE A 1 140 ? -10.287 -11.634 20.231 1.00 95.94 140 PHE A C 1
ATOM 1072 O O . PHE A 1 140 ? -10.385 -12.720 19.670 1.00 95.94 140 PHE A O 1
ATOM 1079 N N . GLY A 1 141 ? -11.326 -10.821 20.440 1.00 94.62 141 GLY A N 1
ATOM 1080 C CA . GLY A 1 141 ? -12.707 -11.107 20.049 1.00 94.62 141 GLY A CA 1
ATOM 1081 C C . GLY A 1 141 ? -13.230 -10.106 19.023 1.00 94.62 141 GLY A C 1
ATOM 1082 O O . GLY A 1 141 ? -12.451 -9.506 18.277 1.00 94.62 141 GLY A O 1
ATOM 1083 N N . ASP A 1 142 ? -14.543 -9.901 19.023 1.00 96.12 142 ASP A N 1
ATOM 1084 C CA . ASP A 1 142 ? -15.221 -9.115 17.992 1.00 96.12 142 ASP A CA 1
ATOM 1085 C C . ASP A 1 142 ? -15.475 -7.679 18.459 1.00 96.12 142 ASP A C 1
ATOM 1087 O O . ASP A 1 142 ? -15.922 -7.431 19.581 1.00 96.12 142 ASP A O 1
ATOM 1091 N N . VAL A 1 143 ? -15.202 -6.714 17.589 1.00 95.06 143 VAL A N 1
ATOM 1092 C CA . VAL A 1 143 ? -15.531 -5.302 17.788 1.00 95.06 143 VAL A CA 1
ATOM 1093 C C . VAL A 1 143 ? -16.271 -4.825 16.549 1.00 95.06 143 VAL A C 1
ATOM 1095 O O . VAL A 1 143 ? -15.676 -4.713 15.482 1.00 95.06 143 VAL A O 1
ATOM 1098 N N . LEU A 1 144 ? -17.562 -4.550 16.698 1.00 93.44 144 LEU A N 1
ATOM 1099 C CA . LEU A 1 144 ? -18.427 -4.010 15.658 1.00 93.44 144 LEU A CA 1
ATOM 1100 C C . LEU A 1 144 ? -18.828 -2.583 16.024 1.00 93.44 144 LEU A C 1
ATOM 1102 O O . LEU A 1 144 ? -19.402 -2.346 17.089 1.00 93.44 144 LEU A O 1
ATOM 1106 N N . ILE A 1 145 ? -18.548 -1.641 15.130 1.00 89.75 145 ILE A N 1
ATOM 1107 C CA . ILE A 1 145 ? -18.838 -0.220 15.307 1.00 89.75 145 ILE A CA 1
ATOM 1108 C C . ILE A 1 145 ? -19.639 0.272 14.100 1.00 89.75 145 ILE A C 1
ATOM 1110 O O . ILE A 1 145 ? -19.204 0.120 12.960 1.00 89.75 145 ILE A O 1
ATOM 1114 N N . VAL A 1 146 ? -20.817 0.848 14.343 1.00 86.44 146 VAL A N 1
ATOM 1115 C CA . VAL A 1 146 ? -21.729 1.337 13.300 1.00 86.44 146 VAL A CA 1
ATOM 1116 C C . VAL A 1 146 ? -22.143 2.785 13.574 1.00 86.44 146 VAL A C 1
ATOM 1118 O O . VAL A 1 146 ? -22.887 3.037 14.521 1.00 86.44 146 VAL A O 1
ATOM 1121 N N . GLY A 1 147 ? -21.680 3.735 12.760 1.00 76.50 147 GLY A N 1
ATOM 1122 C CA . GLY A 1 147 ? -22.001 5.166 12.909 1.00 76.50 147 GLY A CA 1
ATOM 1123 C C . GLY A 1 147 ? -23.373 5.559 12.338 1.00 76.50 147 GLY A C 1
ATOM 1124 O O . GLY A 1 147 ? -23.820 4.968 11.347 1.00 76.50 147 GLY A O 1
ATOM 1125 N N . SER A 1 148 ? -24.037 6.554 12.949 1.00 68.19 148 SER A N 1
ATOM 1126 C CA . SER A 1 148 ? -25.344 7.091 12.513 1.00 68.19 148 SER A CA 1
ATOM 1127 C C . SER A 1 148 ? -25.239 8.354 11.666 1.00 68.19 148 SER A C 1
ATOM 1129 O O . SER A 1 148 ? -25.812 8.365 10.583 1.00 68.19 148 SER A O 1
ATOM 1131 N N . ASP A 1 149 ? -24.518 9.387 12.112 1.00 62.91 149 ASP A N 1
ATOM 1132 C CA . ASP A 1 149 ? -24.594 10.735 11.525 1.00 62.91 149 ASP A CA 1
ATOM 1133 C C . ASP A 1 149 ? -23.225 11.416 11.327 1.00 62.91 149 ASP A C 1
ATOM 1135 O O . ASP A 1 149 ? -22.188 10.958 11.808 1.00 62.91 149 ASP A O 1
ATOM 1139 N N . TYR A 1 150 ? -23.211 12.501 10.539 1.00 60.66 150 TYR A N 1
ATOM 1140 C CA . TYR A 1 150 ? -22.016 13.317 10.300 1.00 60.66 150 TYR A CA 1
ATOM 1141 C C . TYR A 1 150 ? -21.802 14.320 11.435 1.00 60.66 150 TYR A C 1
ATOM 1143 O O . TYR A 1 150 ? -22.578 15.266 11.584 1.00 60.66 150 TYR A O 1
ATOM 1151 N N . TYR A 1 151 ? -20.685 14.173 12.142 1.00 62.72 151 TYR A N 1
ATOM 1152 C CA . TYR A 1 151 ? -20.098 15.211 12.979 1.00 62.72 151 TYR A CA 1
ATOM 1153 C C . TYR A 1 151 ? -18.639 15.406 12.558 1.00 62.72 151 TYR A C 1
ATOM 1155 O O . TYR A 1 151 ? -17.928 14.416 12.400 1.00 62.72 151 TYR A O 1
ATOM 1163 N N . PRO A 1 152 ? -18.157 16.649 12.388 1.00 64.75 152 PRO A N 1
ATOM 1164 C CA . PRO A 1 152 ? -16.740 16.879 12.138 1.00 64.75 152 PRO A CA 1
ATOM 1165 C C . PRO A 1 152 ? -15.878 16.251 13.243 1.00 64.75 152 PRO A C 1
ATOM 1167 O O . PRO A 1 152 ? -16.190 16.384 14.429 1.00 64.75 152 PRO A O 1
ATOM 1170 N N . LEU A 1 153 ? -14.771 15.637 12.844 1.00 69.75 153 LEU A N 1
ATOM 1171 C CA . LEU A 1 153 ? -13.742 14.976 13.646 1.00 69.75 153 LEU A CA 1
ATOM 1172 C C . LEU A 1 153 ? -14.204 13.698 14.360 1.00 69.75 153 LEU A C 1
ATOM 1174 O O . LEU A 1 153 ? -13.587 13.312 15.361 1.00 69.75 153 LEU A O 1
ATOM 1178 N N . ASN A 1 154 ? -15.266 13.051 13.865 1.00 76.69 154 ASN A N 1
ATOM 1179 C CA . ASN A 1 154 ? -15.731 11.778 14.403 1.00 76.69 154 ASN A CA 1
ATOM 1180 C C . ASN A 1 154 ? -14.913 10.581 13.896 1.00 76.69 154 ASN A C 1
ATOM 1182 O O . ASN A 1 154 ? -14.501 10.519 12.735 1.00 76.69 154 ASN A O 1
ATOM 1186 N N . ALA A 1 155 ? -14.674 9.611 14.781 1.00 83.56 155 ALA A N 1
ATOM 1187 C CA . ALA A 1 155 ? -14.003 8.365 14.434 1.00 83.56 155 ALA A CA 1
ATOM 1188 C C . ALA A 1 155 ? -14.786 7.136 14.906 1.00 83.56 155 ALA A C 1
ATOM 1190 O O . ALA A 1 155 ? -15.305 7.093 16.024 1.00 83.56 155 ALA A O 1
ATOM 1191 N N . GLY A 1 156 ? -14.799 6.077 14.091 1.00 86.88 156 GLY A N 1
ATOM 1192 C CA . GLY A 1 156 ? -15.272 4.767 14.545 1.00 86.88 156 GLY A CA 1
ATOM 1193 C C . GLY A 1 156 ? -14.441 4.273 15.732 1.00 86.88 156 GLY A C 1
ATOM 1194 O O . GLY A 1 156 ? -14.973 3.955 16.796 1.00 86.88 156 GLY A O 1
ATOM 1195 N N . LEU A 1 157 ? -13.116 4.287 15.580 1.00 89.19 157 LEU A N 1
ATOM 1196 C CA . LEU A 1 157 ? -12.163 3.986 16.641 1.00 89.19 157 LEU A CA 1
ATOM 1197 C C . LEU A 1 157 ? -11.110 5.089 16.742 1.00 89.19 157 LEU A C 1
ATOM 1199 O O . LEU A 1 157 ? -10.308 5.293 15.834 1.00 89.19 157 LEU A O 1
ATOM 1203 N N . LYS A 1 158 ? -11.074 5.769 17.883 1.00 89.75 158 LYS A N 1
ATOM 1204 C CA . LYS A 1 158 ? -10.080 6.785 18.211 1.00 89.75 158 LYS A CA 1
ATOM 1205 C C . LYS A 1 158 ? -9.114 6.241 19.239 1.00 89.75 158 LYS A C 1
ATOM 1207 O O . LYS A 1 158 ? -9.503 5.915 20.355 1.00 89.75 158 LYS A O 1
ATOM 1212 N N . ASN A 1 159 ? -7.844 6.163 18.888 1.00 86.88 159 ASN A N 1
ATOM 1213 C CA . ASN A 1 159 ? -6.837 5.535 19.713 1.00 86.88 159 ASN A CA 1
ATOM 1214 C C . ASN A 1 159 ? -5.630 6.455 19.924 1.00 86.88 159 ASN A C 1
ATOM 1216 O O . ASN A 1 159 ? -4.996 6.917 18.985 1.00 86.88 159 ASN A O 1
ATOM 1220 N N . SER A 1 160 ? -5.289 6.706 21.182 1.00 85.31 160 SER A N 1
ATOM 1221 C CA . SER A 1 160 ? -4.156 7.556 21.568 1.00 85.31 160 SER A CA 1
ATOM 1222 C C . SER A 1 160 ? -3.053 6.742 22.250 1.00 85.31 160 SER A C 1
ATOM 1224 O O . SER A 1 160 ? -2.334 7.264 23.100 1.00 85.31 160 SER A O 1
ATOM 1226 N N . ASN A 1 161 ? -2.945 5.440 21.952 1.00 85.38 161 ASN A N 1
ATOM 1227 C CA . ASN A 1 161 ? -1.913 4.559 22.510 1.00 85.38 161 ASN A CA 1
ATOM 1228 C C . ASN A 1 161 ? -1.700 3.285 21.665 1.00 85.38 161 ASN A C 1
ATOM 1230 O O . ASN A 1 161 ? -2.107 3.215 20.520 1.00 85.38 161 ASN A O 1
ATOM 1234 N N . THR A 1 162 ? -1.058 2.241 22.187 1.00 83.19 162 THR A N 1
ATOM 1235 C CA . THR A 1 162 ? -0.868 0.990 21.434 1.00 83.19 162 THR A CA 1
ATOM 1236 C C . THR A 1 162 ? -2.187 0.221 21.293 1.00 83.19 162 THR A C 1
ATOM 1238 O O . THR A 1 162 ? -2.833 -0.096 22.298 1.00 83.19 162 THR A O 1
ATOM 1241 N N . LEU A 1 163 ? -2.541 -0.126 20.052 1.00 88.88 163 LEU A N 1
ATOM 1242 C CA . LEU A 1 163 ? -3.661 -1.007 19.712 1.00 88.88 163 LEU A CA 1
ATOM 1243 C C . LEU A 1 163 ? -3.130 -2.324 19.136 1.00 88.88 163 LEU A C 1
ATOM 1245 O O . LEU A 1 163 ? -2.277 -2.328 18.245 1.00 88.88 163 LEU A O 1
ATOM 1249 N N . LEU A 1 164 ? -3.637 -3.441 19.654 1.00 92.94 164 LEU A N 1
ATOM 1250 C CA . LEU A 1 164 ? -3.232 -4.789 19.261 1.00 92.94 164 LEU A CA 1
ATOM 1251 C C . LEU A 1 164 ? -4.472 -5.621 18.918 1.00 92.94 164 LEU A C 1
ATOM 1253 O O . LEU A 1 164 ? -5.236 -5.989 19.815 1.00 92.94 164 LEU A O 1
ATOM 1257 N N . LEU A 1 165 ? -4.650 -5.947 17.636 1.00 94.50 165 LEU A N 1
ATOM 1258 C CA . LEU A 1 165 ? -5.599 -6.968 17.193 1.00 94.50 165 LEU A CA 1
ATOM 1259 C C . LEU A 1 165 ? -4.887 -8.316 17.137 1.00 94.50 165 LEU A C 1
ATOM 1261 O O . LEU A 1 165 ? -3.929 -8.500 16.391 1.00 94.50 165 LEU A O 1
ATOM 1265 N N . ARG A 1 166 ? -5.338 -9.254 17.962 1.00 95.88 166 ARG A N 1
ATOM 1266 C CA . ARG A 1 166 ? -4.730 -10.574 18.139 1.00 95.88 166 ARG A CA 1
ATOM 1267 C C . ARG A 1 166 ? -5.370 -11.589 17.201 1.00 95.88 166 ARG A C 1
ATOM 1269 O O . ARG A 1 166 ? -6.488 -11.386 16.731 1.00 95.88 166 ARG A O 1
ATOM 1276 N N . GLY A 1 167 ? -4.674 -12.691 16.934 1.00 93.44 167 GLY A N 1
ATOM 1277 C CA . GLY A 1 167 ? -5.160 -13.699 15.992 1.00 93.44 167 GLY A CA 1
ATOM 1278 C C . GLY A 1 167 ? -6.555 -14.224 16.349 1.00 93.44 167 GLY A C 1
ATOM 1279 O O . GLY A 1 167 ? -6.817 -14.555 17.506 1.00 93.44 167 GLY A O 1
ATOM 1280 N N . GLY A 1 168 ? -7.437 -14.282 15.347 1.00 88.62 168 GLY A N 1
ATOM 1281 C CA . GLY A 1 168 ? -8.845 -14.659 15.493 1.00 88.62 168 GLY A CA 1
ATOM 1282 C C . GLY A 1 168 ? -9.800 -13.504 15.813 1.00 88.62 168 GLY A C 1
ATOM 1283 O O . GLY A 1 168 ? -11.002 -13.733 15.807 1.00 88.62 168 GLY A O 1
ATOM 1284 N N . SER A 1 169 ? -9.293 -12.290 16.061 1.00 95.31 169 SER A N 1
ATOM 1285 C CA . SER A 1 169 ? -10.136 -11.113 16.303 1.00 95.31 169 SER A CA 1
ATOM 1286 C C . SER A 1 169 ? -10.734 -10.522 15.026 1.00 95.31 169 SER A C 1
ATOM 1288 O O . SER A 1 169 ? -10.157 -10.623 13.936 1.00 95.31 169 SER A O 1
ATOM 1290 N N . LEU A 1 170 ? -11.868 -9.847 15.200 1.00 95.19 170 LEU A N 1
ATOM 1291 C CA . LEU A 1 170 ? -12.556 -9.071 14.178 1.00 95.19 170 LEU A CA 1
ATOM 1292 C C . LEU A 1 170 ? -12.686 -7.619 14.642 1.00 95.19 170 LEU A C 1
ATOM 1294 O O . LEU A 1 170 ? -13.143 -7.357 15.755 1.00 95.19 170 LEU A O 1
ATOM 1298 N N . LEU A 1 171 ? -12.317 -6.677 13.779 1.00 94.94 171 LEU A N 1
ATOM 1299 C CA . LEU A 1 171 ? -12.696 -5.274 13.897 1.00 94.94 171 LEU A CA 1
ATOM 1300 C C . LEU A 1 171 ? -13.481 -4.885 12.648 1.00 94.94 171 LEU A C 1
ATOM 1302 O O . LEU A 1 171 ? -12.919 -4.829 11.558 1.00 94.94 171 LEU A O 1
ATOM 1306 N N . GLU A 1 172 ? -14.769 -4.615 12.808 1.00 93.19 172 GLU A N 1
ATOM 1307 C CA . GLU A 1 172 ? -15.634 -4.140 11.736 1.00 93.19 172 GLU A CA 1
ATOM 1308 C C . GLU A 1 172 ? -16.138 -2.735 12.058 1.00 93.19 172 GLU A C 1
ATOM 1310 O O . GLU A 1 172 ? -16.716 -2.491 13.118 1.00 93.19 172 GLU A O 1
ATOM 1315 N N . ILE A 1 173 ? -15.916 -1.809 11.129 1.00 88.44 173 ILE A N 1
ATOM 1316 C CA . ILE A 1 173 ? -16.394 -0.433 11.218 1.00 88.44 173 ILE A CA 1
ATOM 1317 C C . ILE A 1 173 ? -17.235 -0.149 9.980 1.00 88.44 173 ILE A C 1
ATOM 1319 O O . ILE A 1 173 ? -16.778 -0.314 8.849 1.00 88.44 173 ILE A O 1
ATOM 1323 N N . SER A 1 174 ? -18.478 0.268 10.187 1.00 84.25 174 SER A N 1
ATOM 1324 C CA . SER A 1 174 ? -19.381 0.616 9.096 1.00 84.25 174 SER A CA 1
ATOM 1325 C C . SER A 1 174 ? -20.190 1.872 9.391 1.00 84.25 174 SER A C 1
ATOM 1327 O O . SER A 1 174 ? -20.339 2.282 10.540 1.00 84.25 174 SER A O 1
ATOM 1329 N N . GLY A 1 175 ? -20.710 2.512 8.350 1.00 72.00 175 GLY A N 1
ATOM 1330 C CA . GLY A 1 175 ? -21.553 3.692 8.495 1.00 72.00 175 GLY A CA 1
ATOM 1331 C C . GLY A 1 175 ? -22.447 3.907 7.284 1.00 72.00 175 GLY A C 1
ATOM 1332 O O . GLY A 1 175 ? -22.171 3.439 6.181 1.00 72.00 175 GLY A O 1
ATOM 1333 N N . THR A 1 176 ? -23.565 4.598 7.491 1.00 60.50 176 THR A N 1
ATOM 1334 C CA . THR A 1 176 ? -24.417 5.058 6.377 1.00 60.50 176 THR A CA 1
ATOM 1335 C C . THR A 1 176 ? -24.138 6.508 5.985 1.00 60.50 176 THR A C 1
ATOM 1337 O O . THR A 1 176 ? -24.466 6.895 4.867 1.00 60.50 176 THR A O 1
ATOM 1340 N N . ASN A 1 177 ? -23.466 7.257 6.867 1.00 60.84 177 ASN A N 1
ATOM 1341 C CA . ASN A 1 177 ? -23.113 8.667 6.735 1.00 60.84 177 ASN A CA 1
ATOM 1342 C C . ASN A 1 177 ? -21.594 8.874 6.940 1.00 60.84 177 ASN A C 1
ATOM 1344 O O . ASN A 1 177 ? -20.891 7.978 7.410 1.00 60.84 177 ASN A O 1
ATOM 1348 N N . LEU A 1 178 ? -21.085 10.045 6.536 1.00 61.88 178 LEU A N 1
ATOM 1349 C CA . LEU A 1 178 ? -19.658 10.362 6.370 1.00 61.88 178 LEU A CA 1
ATOM 1350 C C . LEU A 1 178 ? -18.862 10.408 7.704 1.00 61.88 178 LEU A C 1
ATOM 1352 O O . LEU A 1 178 ? -18.512 11.486 8.153 1.00 61.88 178 LEU A O 1
ATOM 1356 N N . MET A 1 179 ? -18.524 9.288 8.353 1.00 73.31 179 MET A N 1
ATOM 1357 C CA . MET A 1 179 ? -17.569 9.337 9.487 1.00 73.31 179 MET A CA 1
ATOM 1358 C C . MET A 1 179 ? -16.205 9.877 9.025 1.00 73.31 179 MET A C 1
ATOM 1360 O O . MET A 1 179 ? -15.655 9.303 8.095 1.00 73.31 179 MET A O 1
ATOM 1364 N N . GLU A 1 180 ? -15.630 10.914 9.636 1.00 76.19 180 GLU A N 1
ATOM 1365 C CA . GLU A 1 180 ? -14.361 11.506 9.173 1.00 76.19 180 GLU A CA 1
ATOM 1366 C C . GLU A 1 180 ? -13.239 10.461 9.125 1.00 76.19 180 GLU A C 1
ATOM 1368 O O . GLU A 1 180 ? -12.562 10.336 8.105 1.00 76.19 180 GLU A O 1
ATOM 1373 N N . TYR A 1 181 ? -13.139 9.633 10.171 1.00 79.56 181 TYR A N 1
ATOM 1374 C CA . TYR A 1 181 ? -12.166 8.546 10.257 1.00 79.56 181 TYR A CA 1
ATOM 1375 C C . TYR A 1 181 ? -12.831 7.19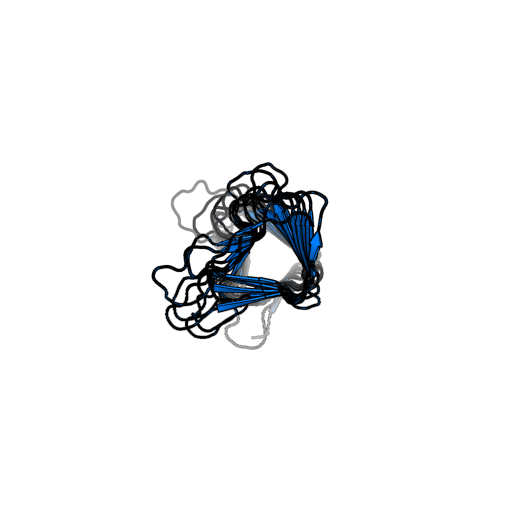8 10.567 1.00 79.56 181 TYR A C 1
ATOM 1377 O O . TYR A 1 181 ? -13.711 7.079 11.422 1.00 79.56 181 TYR A O 1
ATOM 1385 N N . GLY A 1 182 ? -12.347 6.123 9.942 1.00 84.38 182 GLY A N 1
ATOM 1386 C CA . GLY A 1 182 ? -12.637 4.770 10.423 1.00 84.38 182 GLY A CA 1
ATOM 1387 C C . GLY A 1 182 ? -11.852 4.493 11.706 1.00 84.38 182 GLY A C 1
ATOM 1388 O O . GLY A 1 182 ? -12.423 4.197 12.755 1.00 84.38 182 GLY A O 1
ATOM 1389 N N . ILE A 1 183 ? -10.532 4.656 11.621 1.00 86.88 183 ILE A N 1
ATOM 1390 C CA . ILE A 1 183 ? -9.565 4.512 12.704 1.00 86.88 183 ILE A CA 1
ATOM 1391 C C . ILE A 1 183 ? -8.633 5.725 12.713 1.00 86.88 183 ILE A C 1
ATOM 1393 O O . ILE A 1 183 ? -7.828 5.910 11.803 1.00 86.88 183 ILE A O 1
ATOM 1397 N N . TYR A 1 184 ? -8.673 6.496 13.792 1.00 87.25 184 TYR A N 1
ATOM 1398 C CA . TYR A 1 184 ? -7.698 7.549 14.062 1.00 87.25 184 TYR A CA 1
ATOM 1399 C C . TYR A 1 184 ? -6.741 7.076 15.154 1.00 87.25 184 TYR A C 1
ATOM 1401 O O . TYR A 1 184 ? -7.172 6.816 16.279 1.00 87.25 184 TYR A O 1
ATOM 1409 N N . ASN A 1 185 ? -5.451 6.936 14.848 1.00 84.19 185 ASN A N 1
ATOM 1410 C CA . ASN A 1 185 ? -4.468 6.417 15.791 1.00 84.19 185 ASN A CA 1
ATOM 1411 C C . ASN A 1 185 ? -3.100 7.099 15.700 1.00 84.19 185 ASN A C 1
ATOM 1413 O O . ASN A 1 185 ? -2.357 6.894 14.754 1.00 84.19 185 ASN A O 1
ATOM 1417 N N . THR A 1 186 ? -2.665 7.792 16.746 1.00 78.88 186 THR A N 1
ATOM 1418 C CA . THR A 1 186 ? -1.343 8.452 16.753 1.00 78.88 186 THR A CA 1
ATOM 1419 C C . THR A 1 186 ? -0.165 7.518 17.061 1.00 78.88 186 THR A C 1
ATOM 1421 O O . THR A 1 186 ? 0.992 7.898 16.885 1.00 78.88 186 THR A O 1
ATOM 1424 N N . TYR A 1 187 ? -0.430 6.288 17.503 1.00 82.75 187 TYR A N 1
ATOM 1425 C CA . TYR A 1 187 ? 0.568 5.328 17.984 1.00 82.75 187 TYR A CA 1
ATOM 1426 C C . TYR A 1 187 ? 0.577 4.039 17.147 1.00 82.75 187 TYR A C 1
ATOM 1428 O O . TYR A 1 187 ? -0.287 3.849 16.292 1.00 82.75 187 TYR A O 1
ATOM 1436 N N . PRO A 1 188 ? 1.543 3.126 17.366 1.00 85.19 188 PRO A N 1
ATOM 1437 C CA . PRO A 1 188 ? 1.627 1.898 16.588 1.00 85.19 188 PRO A CA 1
ATOM 1438 C C . PRO A 1 188 ? 0.369 1.036 16.668 1.00 85.19 188 PRO A C 1
ATOM 1440 O O . PRO A 1 188 ? -0.150 0.755 17.754 1.00 85.19 188 PRO A O 1
ATOM 1443 N N . PHE A 1 189 ? -0.071 0.568 15.504 1.00 90.50 189 PHE A N 1
ATOM 1444 C CA . PHE A 1 189 ? -1.126 -0.419 15.361 1.00 90.50 189 PHE A CA 1
ATOM 1445 C C . PHE A 1 189 ? -0.567 -1.740 14.846 1.00 90.50 189 PHE A C 1
ATOM 1447 O O . PHE A 1 189 ? 0.067 -1.783 13.791 1.00 90.50 189 PHE A O 1
ATOM 1454 N N . THR A 1 190 ? -0.798 -2.824 15.590 1.00 93.62 190 THR A N 1
ATOM 1455 C CA . THR A 1 190 ? -0.416 -4.173 15.151 1.00 93.62 190 THR A CA 1
ATOM 1456 C C . THR A 1 190 ? -1.645 -5.040 14.946 1.00 93.62 190 THR A C 1
ATOM 1458 O O . THR A 1 190 ? -2.511 -5.125 15.819 1.00 93.62 190 THR A O 1
ATOM 1461 N N . ILE A 1 191 ? -1.674 -5.712 13.800 1.00 95.44 191 ILE A N 1
ATOM 1462 C CA . ILE A 1 191 ? -2.676 -6.706 13.431 1.00 95.44 191 ILE A CA 1
ATOM 1463 C C . ILE A 1 191 ? -1.936 -8.036 13.301 1.00 95.44 191 ILE A C 1
ATOM 1465 O O . ILE A 1 191 ? -1.073 -8.182 12.435 1.00 95.44 191 ILE A O 1
ATOM 1469 N N . ASP A 1 192 ? -2.222 -8.985 14.185 1.00 97.06 192 ASP A N 1
ATOM 1470 C CA . ASP A 1 192 ? -1.600 -10.309 14.174 1.00 97.06 192 ASP A CA 1
ATOM 1471 C C . ASP A 1 192 ? -2.192 -11.192 13.061 1.00 97.06 192 ASP A C 1
ATOM 1473 O O . ASP A 1 192 ? -3.262 -10.934 12.505 1.00 97.06 192 ASP A O 1
ATOM 1477 N N . THR A 1 193 ? -1.501 -12.286 12.745 1.00 94.69 193 THR A N 1
ATOM 1478 C CA . THR A 1 193 ? -1.982 -13.288 11.788 1.00 94.69 193 THR A CA 1
ATOM 1479 C C . THR A 1 193 ? -3.371 -13.802 12.166 1.00 94.69 193 THR A C 1
ATOM 1481 O O . THR A 1 193 ? -3.629 -14.112 13.329 1.00 94.69 193 THR A O 1
ATOM 1484 N N . ASN A 1 194 ? -4.253 -13.942 11.172 1.00 93.25 194 ASN A N 1
ATOM 1485 C CA . ASN A 1 194 ? -5.667 -14.322 11.315 1.00 93.25 194 ASN A CA 1
ATOM 1486 C C . ASN A 1 194 ? -6.563 -13.294 12.032 1.00 93.25 194 ASN A C 1
ATOM 1488 O O . ASN A 1 194 ? -7.712 -13.620 12.323 1.00 93.25 194 ASN A O 1
ATOM 1492 N N . ALA A 1 195 ? -6.076 -12.093 12.355 1.00 95.62 195 ALA A N 1
ATOM 1493 C CA . ALA A 1 195 ? -6.954 -10.981 12.710 1.00 95.62 195 ALA A CA 1
ATOM 1494 C C . ALA A 1 195 ? -7.489 -10.318 11.434 1.00 95.62 195 ALA A C 1
ATOM 1496 O O . ALA A 1 195 ? -6.762 -10.212 10.440 1.00 95.62 195 ALA A O 1
ATOM 1497 N N . ASN A 1 196 ? -8.744 -9.871 11.463 1.00 96.56 196 ASN A N 1
ATOM 1498 C CA . ASN A 1 196 ? -9.389 -9.247 10.312 1.00 96.56 196 ASN A CA 1
ATOM 1499 C C . ASN A 1 196 ? -9.913 -7.857 10.661 1.00 96.56 196 ASN A C 1
ATOM 1501 O O . ASN A 1 196 ? -10.551 -7.664 11.697 1.00 96.56 196 ASN A O 1
ATOM 1505 N N . VAL A 1 197 ? -9.667 -6.908 9.764 1.00 94.94 197 VAL A N 1
ATOM 1506 C CA . VAL A 1 197 ? -10.213 -5.557 9.823 1.00 94.94 197 VAL A CA 1
ATOM 1507 C C . VAL A 1 197 ? -11.051 -5.319 8.580 1.00 94.94 197 VAL A C 1
ATOM 1509 O O . VAL A 1 197 ? -10.540 -5.439 7.469 1.00 94.94 197 VAL A O 1
ATOM 1512 N N . PHE A 1 198 ? -12.316 -4.963 8.769 1.00 92.44 198 PHE A N 1
ATOM 1513 C CA . PHE A 1 198 ? -13.226 -4.602 7.689 1.00 92.44 198 PHE A CA 1
ATOM 1514 C C . PHE A 1 198 ? -13.731 -3.189 7.916 1.00 92.44 198 PHE A C 1
ATOM 1516 O O . PHE A 1 198 ? -14.282 -2.888 8.974 1.00 92.44 198 PHE A O 1
ATOM 1523 N N . ILE A 1 199 ? -13.564 -2.328 6.918 1.00 86.81 199 ILE A N 1
ATOM 1524 C CA . ILE A 1 199 ? -14.146 -0.991 6.942 1.00 86.81 199 ILE A CA 1
ATOM 1525 C C . ILE A 1 199 ? -14.972 -0.774 5.681 1.00 86.81 199 ILE A C 1
ATOM 1527 O O . ILE A 1 199 ? -14.488 -0.948 4.563 1.00 86.81 199 ILE A O 1
ATOM 1531 N N . ARG A 1 200 ? -16.242 -0.421 5.872 1.00 81.00 200 ARG A N 1
ATOM 1532 C CA . ARG A 1 200 ? -17.203 -0.190 4.788 1.00 81.00 200 ARG A CA 1
ATOM 1533 C C . ARG A 1 200 ? -17.852 1.168 4.981 1.00 81.00 200 ARG A C 1
ATOM 1535 O O . ARG A 1 200 ? -18.403 1.401 6.052 1.00 81.00 200 ARG A O 1
ATOM 1542 N N . ARG A 1 201 ? -17.855 2.016 3.947 1.00 67.56 201 ARG A N 1
ATOM 1543 C CA . ARG A 1 201 ? -18.516 3.337 3.960 1.00 67.56 201 ARG A CA 1
ATOM 1544 C C . ARG A 1 201 ? -18.097 4.229 5.132 1.00 67.56 201 ARG A C 1
ATOM 1546 O O . ARG A 1 201 ? -18.756 4.295 6.170 1.00 67.56 201 ARG A O 1
ATOM 1553 N N . THR A 1 202 ? -17.017 4.967 4.926 1.00 59.47 202 THR A N 1
ATOM 1554 C CA . THR A 1 202 ? -16.590 6.061 5.807 1.00 59.47 202 THR A CA 1
ATOM 1555 C C . THR A 1 202 ? -16.440 7.349 4.988 1.00 59.47 202 THR A C 1
ATOM 1557 O O . THR A 1 202 ? -16.586 7.330 3.770 1.00 59.47 202 THR A O 1
ATOM 1560 N N . GLY A 1 203 ? -16.308 8.483 5.661 1.00 59.84 203 GLY A N 1
ATOM 1561 C CA . GLY A 1 203 ? -16.483 9.841 5.148 1.00 59.84 203 GLY A CA 1
ATOM 1562 C C . GLY A 1 203 ? -15.346 10.406 4.300 1.00 59.84 203 GLY A C 1
ATOM 1563 O O . GLY A 1 203 ? -14.706 9.688 3.539 1.00 59.84 203 GLY A O 1
ATOM 1564 N N . ASN A 1 204 ? -15.168 11.727 4.392 1.00 58.50 204 ASN A N 1
ATOM 1565 C CA . ASN A 1 204 ? -14.409 12.533 3.429 1.00 58.50 204 ASN A CA 1
ATOM 1566 C C . ASN A 1 204 ? -12.877 12.523 3.625 1.00 58.50 204 ASN A C 1
ATOM 1568 O O . ASN A 1 204 ? -12.148 13.064 2.796 1.00 58.50 204 ASN A O 1
ATOM 1572 N N . ASP A 1 205 ? -12.352 11.922 4.692 1.00 64.44 205 ASP A N 1
ATOM 1573 C CA . ASP A 1 205 ? -10.919 11.951 5.018 1.00 64.44 205 ASP A CA 1
ATOM 1574 C C . ASP A 1 205 ? -10.293 10.545 5.048 1.00 64.44 205 ASP A C 1
ATOM 1576 O O . ASP A 1 205 ? -10.817 9.585 4.474 1.00 64.44 205 ASP A O 1
ATOM 1580 N N . ALA A 1 206 ? -9.080 10.430 5.596 1.00 57.06 206 ALA A N 1
ATOM 1581 C CA . ALA A 1 206 ? -8.362 9.166 5.663 1.00 57.06 206 ALA A CA 1
ATOM 1582 C C . ALA A 1 206 ? -9.121 8.140 6.514 1.00 57.06 206 ALA A C 1
ATOM 1584 O O . ALA A 1 206 ? -9.527 8.434 7.633 1.00 57.06 206 ALA A O 1
ATOM 1585 N N . ILE A 1 207 ? -9.259 6.898 6.042 1.00 77.50 207 ILE A N 1
ATOM 1586 C CA . ILE A 1 207 ? -9.940 5.883 6.860 1.00 77.50 207 ILE A CA 1
ATOM 1587 C C . ILE A 1 207 ? -9.057 5.461 8.026 1.00 77.50 207 ILE A C 1
ATOM 1589 O O . ILE A 1 207 ? -9.521 5.413 9.160 1.00 77.50 207 ILE A O 1
ATOM 1593 N N . PHE A 1 208 ? -7.800 5.139 7.740 1.00 76.44 208 PHE A N 1
ATOM 1594 C CA . PHE A 1 208 ? -6.778 4.935 8.750 1.00 76.44 208 PHE A CA 1
ATOM 1595 C C . PHE A 1 208 ? -5.865 6.150 8.731 1.00 76.44 208 PHE A C 1
ATOM 1597 O O . PHE A 1 208 ? -5.122 6.330 7.770 1.00 76.44 208 PHE A O 1
ATOM 1604 N N . ASP A 1 209 ? -5.890 6.952 9.784 1.00 80.31 209 ASP A N 1
ATOM 1605 C CA . ASP A 1 209 ? -4.885 7.989 10.007 1.00 80.31 209 ASP A CA 1
ATOM 1606 C C . ASP A 1 209 ? -3.981 7.531 11.146 1.00 80.31 209 ASP A C 1
ATOM 1608 O O . ASP A 1 209 ? -4.416 7.438 12.299 1.00 80.31 209 ASP A O 1
ATOM 1612 N N . MET A 1 210 ? -2.767 7.098 10.797 1.00 82.50 210 MET A N 1
ATOM 1613 C CA . MET A 1 210 ? -1.924 6.305 11.683 1.00 82.50 210 MET A CA 1
ATOM 1614 C C . MET A 1 210 ? -0.546 6.906 11.932 1.00 82.50 210 MET A C 1
ATOM 1616 O O . MET A 1 210 ? 0.143 7.386 11.030 1.00 82.50 210 MET A O 1
ATOM 1620 N N . GLY A 1 211 ? -0.084 6.726 13.169 1.00 83.19 211 GLY A N 1
ATOM 1621 C CA . GLY A 1 211 ? 1.320 6.814 13.528 1.00 83.19 211 GLY A CA 1
ATOM 1622 C C . GLY A 1 211 ? 2.134 5.773 12.762 1.00 83.19 211 GLY A C 1
ATOM 1623 O O . GLY A 1 211 ? 2.932 6.151 11.919 1.00 83.19 211 GLY A O 1
ATOM 1624 N N . SER A 1 212 ? 1.958 4.479 13.056 1.00 89.56 212 SER A N 1
ATOM 1625 C CA . SER A 1 212 ? 2.569 3.360 12.314 1.00 89.56 212 SER A CA 1
ATOM 1626 C C . SER A 1 212 ? 1.623 2.164 12.217 1.00 89.56 212 SER A C 1
ATOM 1628 O O . SER A 1 212 ? 0.775 1.968 13.092 1.00 89.56 212 SER A O 1
ATOM 1630 N N . ILE A 1 213 ? 1.814 1.315 11.201 1.00 92.25 213 ILE A N 1
ATOM 1631 C CA . ILE A 1 213 ? 1.076 0.056 11.050 1.00 92.25 213 ILE A CA 1
ATOM 1632 C C . ILE A 1 213 ? 2.020 -1.121 10.805 1.00 92.25 213 ILE A C 1
ATOM 1634 O O . ILE A 1 213 ? 2.981 -1.040 10.037 1.00 92.25 213 ILE A O 1
ATOM 1638 N N . THR A 1 214 ? 1.737 -2.234 11.477 1.00 95.44 214 THR A N 1
ATOM 1639 C CA . THR A 1 214 ? 2.337 -3.543 11.208 1.00 95.44 214 THR A CA 1
ATOM 1640 C C . THR A 1 214 ? 1.223 -4.570 11.039 1.00 95.44 214 THR A C 1
ATOM 1642 O O . THR A 1 214 ? 0.575 -4.963 12.010 1.00 95.44 214 THR A O 1
ATOM 1645 N N . ASN A 1 215 ? 0.988 -4.990 9.798 1.00 96.75 215 ASN A N 1
ATOM 1646 C CA . ASN A 1 215 ? -0.094 -5.900 9.437 1.00 96.75 215 ASN A CA 1
ATOM 1647 C C . ASN A 1 215 ? 0.431 -7.307 9.136 1.00 96.75 215 ASN A C 1
ATOM 1649 O O . ASN A 1 215 ? 1.183 -7.476 8.187 1.00 96.75 215 ASN A O 1
ATOM 1653 N N . HIS A 1 216 ? -0.016 -8.316 9.878 1.00 97.50 216 HIS A N 1
ATOM 1654 C CA . HIS A 1 216 ? 0.155 -9.741 9.564 1.00 97.50 216 HIS A CA 1
ATOM 1655 C C . HIS A 1 216 ? -1.180 -10.439 9.248 1.00 97.50 216 HIS A C 1
ATOM 1657 O O . HIS A 1 216 ? -1.183 -11.635 8.951 1.00 97.50 216 HIS A O 1
ATOM 1663 N N . GLY A 1 217 ? -2.304 -9.725 9.370 1.00 96.56 217 GLY A N 1
ATOM 1664 C CA . GLY A 1 217 ? -3.662 -10.235 9.189 1.00 96.56 217 GLY A CA 1
ATOM 1665 C C . GLY A 1 217 ? -4.267 -9.834 7.844 1.00 96.56 217 GLY A C 1
ATOM 1666 O O . GLY A 1 217 ? -3.567 -9.758 6.833 1.00 96.56 217 GLY A O 1
ATOM 1667 N N . SER A 1 218 ? -5.577 -9.591 7.828 1.00 97.19 218 SER A N 1
ATOM 1668 C CA . SER A 1 218 ? -6.305 -9.115 6.648 1.00 97.19 218 SER A CA 1
ATOM 1669 C C . SER A 1 218 ? -6.936 -7.754 6.915 1.00 97.19 218 SER A C 1
ATOM 1671 O O . SER A 1 218 ? -7.594 -7.569 7.937 1.00 97.19 218 SER A O 1
ATOM 1673 N N . ILE A 1 219 ? -6.768 -6.819 5.984 1.00 96.00 219 ILE A N 1
ATOM 1674 C CA . ILE A 1 219 ? -7.467 -5.532 5.968 1.00 96.00 219 ILE A CA 1
ATOM 1675 C C . ILE A 1 219 ? -8.284 -5.464 4.683 1.00 96.00 219 ILE A C 1
ATOM 1677 O O . ILE A 1 219 ? -7.739 -5.637 3.595 1.00 96.00 219 ILE A O 1
ATOM 1681 N N . GLU A 1 220 ? -9.575 -5.188 4.801 1.00 94.81 220 GLU A N 1
ATOM 1682 C CA . GLU A 1 220 ? -10.460 -4.943 3.668 1.00 94.81 220 GLU A CA 1
ATOM 1683 C C . GLU A 1 220 ? -11.172 -3.604 3.843 1.00 94.81 220 GLU A C 1
ATOM 1685 O O . GLU A 1 220 ? -11.763 -3.321 4.888 1.00 94.81 220 GLU A O 1
ATOM 1690 N N . ILE A 1 221 ? -11.106 -2.782 2.801 1.00 89.19 221 ILE A N 1
ATOM 1691 C CA . ILE A 1 221 ? -11.702 -1.455 2.751 1.00 89.19 221 ILE A CA 1
ATOM 1692 C C . ILE A 1 221 ? -12.501 -1.324 1.456 1.00 89.19 221 ILE A C 1
ATOM 1694 O O . ILE A 1 221 ? -11.938 -1.491 0.375 1.00 89.19 221 ILE A O 1
ATOM 1698 N N . THR A 1 222 ? -13.793 -1.009 1.547 1.00 84.00 222 THR A N 1
ATOM 1699 C CA . THR A 1 222 ? -14.674 -0.919 0.367 1.00 84.00 222 THR A CA 1
ATOM 1700 C C . THR A 1 222 ? -15.670 0.244 0.445 1.00 84.00 222 THR A C 1
ATOM 1702 O O . THR A 1 222 ? -16.055 0.680 1.535 1.00 84.00 222 THR A O 1
ATOM 1705 N N . GLU A 1 223 ? -16.111 0.711 -0.731 1.00 68.38 223 GLU A N 1
ATOM 1706 C CA . GLU A 1 223 ? -17.199 1.685 -0.940 1.00 68.38 223 GLU A CA 1
ATOM 1707 C C . GLU A 1 223 ? -16.994 3.051 -0.248 1.00 68.38 223 GLU A C 1
ATOM 1709 O O . GLU A 1 223 ? -17.781 3.433 0.624 1.00 68.38 223 GLU A O 1
ATOM 1714 N N . LEU A 1 224 ? -15.984 3.832 -0.654 1.00 63.84 224 LEU A N 1
ATOM 1715 C CA . LEU A 1 224 ? -15.901 5.242 -0.242 1.00 63.84 224 LEU A CA 1
ATOM 1716 C C . LEU A 1 224 ? -16.567 6.167 -1.261 1.00 63.84 224 LEU A C 1
ATOM 1718 O O . LEU A 1 224 ? -16.330 6.071 -2.462 1.00 63.84 224 LEU A O 1
ATOM 1722 N N . GLN A 1 225 ? -17.367 7.116 -0.769 1.00 57.25 225 GLN A N 1
ATOM 1723 C CA . GLN A 1 225 ? -17.983 8.145 -1.614 1.00 57.25 225 GLN A CA 1
ATOM 1724 C C . GLN A 1 225 ? -17.034 9.302 -1.963 1.00 57.25 225 GLN A C 1
ATOM 1726 O O . GLN A 1 225 ? -17.339 10.058 -2.886 1.00 57.25 225 GLN A O 1
ATOM 1731 N N . ASP A 1 226 ? -15.901 9.446 -1.268 1.00 62.81 226 ASP A N 1
ATOM 1732 C CA . ASP A 1 226 ? -14.953 10.528 -1.530 1.00 62.81 226 ASP A CA 1
ATOM 1733 C C . ASP A 1 226 ? -13.865 10.120 -2.538 1.00 62.81 226 ASP A C 1
ATOM 1735 O O . ASP A 1 226 ? -13.248 9.053 -2.486 1.00 62.81 226 ASP A O 1
ATOM 1739 N N . THR A 1 227 ? -13.645 11.028 -3.481 1.00 58.47 227 THR A N 1
ATOM 1740 C CA . THR A 1 227 ? -12.736 10.915 -4.617 1.00 58.47 227 THR A CA 1
ATOM 1741 C C . THR A 1 227 ? -11.285 11.287 -4.300 1.00 58.47 227 THR A C 1
ATOM 1743 O O . THR A 1 227 ? -10.407 11.009 -5.121 1.00 58.47 227 THR A O 1
ATOM 1746 N N . LEU A 1 228 ? -11.002 11.895 -3.140 1.00 65.69 228 LEU A N 1
ATOM 1747 C CA . LEU A 1 228 ? -9.674 12.445 -2.823 1.00 65.69 228 LEU A CA 1
ATOM 1748 C C . LEU A 1 228 ? -8.972 11.794 -1.625 1.00 65.69 228 LEU A C 1
ATOM 1750 O O . LEU A 1 228 ? -7.747 11.901 -1.515 1.00 65.69 228 LEU A O 1
ATOM 1754 N N . SER A 1 229 ? -9.705 11.106 -0.758 1.00 76.31 229 SER A N 1
ATOM 1755 C CA . SER A 1 229 ? -9.183 10.570 0.502 1.00 76.31 229 SER A CA 1
ATOM 1756 C C . SER A 1 229 ? -8.368 9.290 0.304 1.00 76.31 229 SER A C 1
ATOM 1758 O O . SER A 1 229 ? -8.497 8.598 -0.707 1.00 76.31 229 SER A O 1
ATOM 1760 N N . TYR A 1 230 ? -7.505 8.970 1.270 1.00 85.00 230 TYR A N 1
ATOM 1761 C CA . TYR A 1 230 ? -6.701 7.743 1.267 1.00 85.00 230 TYR A CA 1
ATOM 1762 C C . TYR A 1 230 ? -7.321 6.682 2.179 1.00 85.00 230 TYR A C 1
ATOM 1764 O O . TYR A 1 230 ? -7.767 6.987 3.282 1.00 85.00 230 TYR A O 1
ATOM 1772 N N . GLY A 1 231 ? -7.273 5.416 1.767 1.00 86.94 231 GLY A N 1
ATOM 1773 C CA . GLY A 1 231 ? -7.614 4.296 2.640 1.00 86.94 231 GLY A CA 1
ATOM 1774 C C . GLY A 1 231 ? -6.704 4.222 3.864 1.00 86.94 231 GLY A C 1
ATOM 1775 O O . GLY A 1 231 ? -7.190 4.075 4.980 1.00 86.94 231 GLY A O 1
ATOM 1776 N N . ILE A 1 232 ? -5.391 4.373 3.682 1.00 89.94 232 ILE A N 1
ATOM 1777 C CA . ILE A 1 232 ? -4.432 4.420 4.795 1.00 89.94 232 ILE A CA 1
ATOM 1778 C C . ILE A 1 232 ? -3.487 5.601 4.613 1.00 89.94 232 ILE A C 1
ATOM 1780 O O . ILE A 1 232 ? -2.811 5.698 3.594 1.00 89.94 232 ILE A O 1
ATOM 1784 N N . VAL A 1 233 ? -3.386 6.453 5.627 1.00 89.12 233 VAL A N 1
ATOM 1785 C CA . VAL A 1 233 ? -2.340 7.462 5.794 1.00 89.12 233 VAL A CA 1
ATOM 1786 C C . VAL A 1 233 ? -1.468 7.047 6.965 1.00 89.12 233 VAL A C 1
ATOM 1788 O O . VAL A 1 233 ? -1.960 6.734 8.047 1.00 89.12 233 VAL A O 1
ATOM 1791 N N . ASN A 1 234 ? -0.160 7.008 6.735 1.00 87.38 234 ASN A N 1
ATOM 1792 C CA . ASN A 1 234 ? 0.803 6.588 7.733 1.00 87.38 234 ASN A CA 1
ATOM 1793 C C . ASN A 1 234 ? 1.995 7.548 7.789 1.00 87.38 234 ASN A C 1
ATOM 1795 O O . ASN A 1 234 ? 2.625 7.839 6.767 1.00 87.38 234 ASN A O 1
ATOM 1799 N N . ILE A 1 235 ? 2.328 8.029 8.985 1.00 83.31 235 ILE A N 1
ATOM 1800 C CA . ILE A 1 235 ? 3.432 8.981 9.171 1.00 83.31 235 ILE A CA 1
ATOM 1801 C C . ILE A 1 235 ? 4.761 8.237 9.352 1.00 83.31 235 ILE A C 1
ATOM 1803 O O . ILE A 1 235 ? 5.754 8.587 8.721 1.00 83.31 235 ILE A O 1
ATOM 1807 N N . TYR A 1 236 ? 4.793 7.192 10.177 1.00 85.50 236 TYR A N 1
ATOM 1808 C CA . TYR A 1 236 ? 5.959 6.350 10.472 1.00 85.50 236 TYR A CA 1
ATOM 1809 C C . TYR A 1 236 ? 5.927 5.051 9.631 1.00 85.50 236 TYR A C 1
ATOM 1811 O O . TYR A 1 236 ? 5.104 4.944 8.720 1.00 85.50 236 TYR A O 1
ATOM 1819 N N . PRO A 1 237 ? 6.843 4.069 9.821 1.00 89.06 237 PRO A N 1
ATOM 1820 C CA . PRO A 1 237 ? 6.932 2.915 8.928 1.00 89.06 237 PRO A CA 1
ATOM 1821 C C . PRO A 1 237 ? 5.608 2.172 8.726 1.00 89.06 237 PRO A C 1
ATOM 1823 O O . PRO A 1 237 ? 4.842 1.948 9.668 1.00 89.06 237 PRO A O 1
ATOM 1826 N N . PHE A 1 238 ? 5.373 1.787 7.474 1.00 94.50 238 PHE A N 1
ATOM 1827 C CA . PHE A 1 238 ? 4.287 0.924 7.032 1.00 94.50 238 PHE A CA 1
ATOM 1828 C C . PHE A 1 238 ? 4.873 -0.458 6.750 1.00 94.50 238 PHE A C 1
ATOM 1830 O O . PHE A 1 238 ? 5.686 -0.593 5.838 1.00 94.50 238 PHE A O 1
ATOM 1837 N N . ASN A 1 239 ? 4.482 -1.476 7.518 1.00 96.38 239 ASN A N 1
ATOM 1838 C CA . ASN A 1 239 ? 4.921 -2.852 7.292 1.00 96.38 239 ASN A CA 1
ATOM 1839 C C . ASN A 1 239 ? 3.714 -3.750 7.010 1.00 96.38 239 ASN A C 1
ATOM 1841 O O . ASN A 1 239 ? 2.911 -4.011 7.908 1.00 96.38 239 ASN A O 1
ATOM 1845 N N . ASN A 1 240 ? 3.607 -4.255 5.782 1.00 97.69 240 ASN A N 1
ATOM 1846 C CA . ASN A 1 240 ? 2.588 -5.229 5.405 1.00 97.69 240 ASN A CA 1
ATOM 1847 C C . ASN A 1 240 ? 3.200 -6.618 5.190 1.00 97.69 240 ASN A C 1
ATOM 1849 O O . ASN A 1 240 ? 3.952 -6.821 4.247 1.00 97.69 240 ASN A O 1
ATOM 1853 N N . TYR A 1 241 ? 2.836 -7.577 6.034 1.00 97.94 241 TYR A N 1
ATOM 1854 C CA . TYR A 1 241 ? 3.102 -9.015 5.902 1.00 97.94 241 TYR A CA 1
ATOM 1855 C C . TYR A 1 241 ? 1.839 -9.816 5.547 1.00 97.94 241 TYR A C 1
ATOM 1857 O O . TYR A 1 241 ? 1.933 -11.001 5.239 1.00 97.94 241 TYR A O 1
ATOM 1865 N N . GLY A 1 242 ? 0.666 -9.188 5.644 1.00 97.12 242 GLY A N 1
ATOM 1866 C CA . GLY A 1 242 ? -0.639 -9.814 5.470 1.00 97.12 242 GLY A CA 1
ATOM 1867 C C . GLY A 1 242 ? -1.282 -9.524 4.115 1.00 97.12 242 GLY A C 1
ATOM 1868 O O . GLY A 1 242 ? -0.603 -9.319 3.107 1.00 97.12 242 GLY A O 1
ATOM 1869 N N . ASN A 1 243 ? -2.613 -9.504 4.101 1.00 97.75 243 ASN A N 1
ATOM 1870 C CA . ASN A 1 243 ? -3.415 -9.152 2.934 1.00 97.75 243 ASN A CA 1
ATOM 1871 C C . ASN A 1 243 ? -4.085 -7.789 3.133 1.00 97.75 243 ASN A C 1
ATOM 1873 O O . ASN A 1 243 ? -4.618 -7.510 4.208 1.00 97.75 243 ASN A O 1
ATOM 1877 N N . ILE A 1 244 ? -4.070 -6.953 2.101 1.00 97.50 244 ILE A N 1
ATOM 1878 C CA . ILE A 1 244 ? -4.776 -5.673 2.067 1.00 97.50 244 ILE A CA 1
ATOM 1879 C C . ILE A 1 244 ? -5.574 -5.607 0.770 1.00 97.50 244 ILE A C 1
ATOM 1881 O O . ILE A 1 244 ? -5.004 -5.682 -0.317 1.00 97.50 244 ILE A O 1
ATOM 1885 N N . ILE A 1 245 ? -6.887 -5.442 0.886 1.00 95.56 245 ILE A N 1
ATOM 1886 C CA . ILE A 1 245 ? -7.795 -5.258 -0.244 1.00 95.56 245 ILE A CA 1
ATOM 1887 C C . ILE A 1 245 ? -8.472 -3.902 -0.089 1.00 95.56 245 ILE A C 1
ATOM 1889 O O . ILE A 1 245 ? -9.039 -3.595 0.957 1.00 95.56 245 ILE A O 1
ATOM 1893 N N . MET A 1 246 ? -8.406 -3.090 -1.136 1.00 92.38 246 MET A N 1
ATOM 1894 C CA . MET A 1 246 ? -9.057 -1.789 -1.199 1.00 92.38 246 MET A CA 1
ATOM 1895 C C . MET A 1 246 ? -9.832 -1.674 -2.505 1.00 92.38 246 MET A C 1
ATOM 1897 O O . MET A 1 246 ? -9.251 -1.898 -3.572 1.00 92.38 246 MET A O 1
ATOM 1901 N N . SER A 1 247 ? -11.115 -1.320 -2.446 1.00 89.19 247 SER A N 1
ATOM 1902 C CA . SER A 1 247 ? -11.912 -1.104 -3.654 1.00 89.19 247 SER A CA 1
ATOM 1903 C C . SER A 1 247 ? -12.791 0.139 -3.610 1.00 89.19 247 SER A C 1
ATOM 1905 O O . SER A 1 247 ? -13.279 0.536 -2.552 1.00 89.19 247 SER A O 1
ATOM 1907 N N . ASP A 1 248 ? -12.998 0.720 -4.796 1.00 84.00 248 ASP A N 1
ATOM 1908 C CA . ASP A 1 248 ? -13.993 1.764 -5.069 1.00 84.00 248 ASP A CA 1
ATOM 1909 C C . ASP A 1 248 ? -13.845 2.974 -4.128 1.00 84.00 248 ASP A C 1
ATOM 1911 O O . ASP A 1 248 ? -14.735 3.299 -3.340 1.00 84.00 248 ASP A O 1
ATOM 1915 N N . MET A 1 249 ? -12.671 3.615 -4.174 1.00 82.31 249 MET A N 1
ATOM 1916 C CA . MET A 1 249 ? -12.314 4.732 -3.292 1.00 82.31 249 MET A CA 1
ATOM 1917 C C . MET A 1 249 ? -11.358 5.740 -3.950 1.00 82.31 249 MET A C 1
ATOM 1919 O O . MET A 1 249 ? -10.787 5.474 -5.008 1.00 82.31 249 MET A O 1
ATOM 1923 N N . GLY A 1 250 ? -11.144 6.896 -3.312 1.00 84.38 250 GLY A N 1
ATOM 1924 C CA . GLY A 1 250 ? -10.239 7.945 -3.791 1.00 84.38 250 GLY A CA 1
ATOM 1925 C C . GLY A 1 250 ? -8.806 7.462 -4.053 1.00 84.38 250 GLY A C 1
ATOM 1926 O O . GLY A 1 250 ? -8.355 7.412 -5.198 1.00 84.38 250 GLY A O 1
ATOM 1927 N N . SER A 1 251 ? -8.077 7.104 -2.999 1.00 88.94 251 SER A N 1
ATOM 1928 C CA . SER A 1 251 ? -6.684 6.642 -3.046 1.00 88.94 251 SER A CA 1
ATOM 1929 C C . SER A 1 251 ? -6.441 5.477 -2.082 1.00 88.94 251 SER A C 1
ATOM 1931 O O . SER A 1 251 ? -7.162 5.313 -1.103 1.00 88.94 251 SER A O 1
ATOM 1933 N N . GLY A 1 252 ? -5.394 4.689 -2.327 1.00 92.06 252 GLY A N 1
ATOM 1934 C CA . GLY A 1 252 ? -5.011 3.554 -1.487 1.00 92.06 252 GLY A CA 1
ATOM 1935 C C . GLY A 1 252 ? -4.185 3.971 -0.267 1.00 92.06 252 GLY A C 1
ATOM 1936 O O . GLY A 1 252 ? -4.723 4.449 0.731 1.00 92.06 252 GLY A O 1
ATOM 1937 N N . VAL A 1 253 ? -2.865 3.788 -0.332 1.00 93.81 253 VAL A N 1
ATOM 1938 C CA . VAL A 1 253 ? -1.941 4.011 0.795 1.00 93.81 253 VAL A CA 1
ATOM 1939 C C . VAL A 1 253 ? -1.074 5.251 0.587 1.00 93.81 253 VAL A C 1
ATOM 1941 O O . VAL A 1 253 ? -0.497 5.445 -0.481 1.00 93.81 253 VAL A O 1
ATOM 1944 N N . ARG A 1 254 ? -0.919 6.060 1.635 1.00 91.88 254 ARG A N 1
ATOM 1945 C CA . ARG A 1 254 ? 0.017 7.182 1.729 1.00 91.88 254 ARG A CA 1
ATOM 1946 C C . ARG A 1 254 ? 0.995 6.961 2.878 1.00 91.88 254 ARG A C 1
ATOM 1948 O O . ARG A 1 254 ? 0.567 6.745 4.007 1.00 91.88 254 ARG A O 1
ATOM 1955 N N . VAL A 1 255 ? 2.292 7.083 2.614 1.00 90.62 255 VAL A N 1
ATOM 1956 C CA . VAL A 1 255 ? 3.352 7.071 3.631 1.00 90.62 255 VAL A CA 1
ATOM 1957 C C . VAL A 1 255 ? 4.152 8.368 3.534 1.00 90.62 255 VAL A C 1
ATOM 1959 O O . VAL A 1 255 ? 4.786 8.603 2.509 1.00 90.62 255 VAL A O 1
ATOM 1962 N N . GLU A 1 256 ? 4.087 9.220 4.565 1.00 83.00 256 GLU A N 1
ATOM 1963 C CA . GLU A 1 256 ? 4.588 10.611 4.512 1.00 83.00 256 GLU A CA 1
ATOM 1964 C C . GLU A 1 256 ? 6.015 10.828 5.040 1.00 83.00 256 GLU A C 1
ATOM 1966 O O . GLU A 1 256 ? 6.739 11.686 4.533 1.00 83.00 256 GLU A O 1
ATOM 1971 N N . ALA A 1 257 ? 6.426 10.107 6.081 1.00 79.94 257 ALA A N 1
ATOM 1972 C CA . ALA A 1 257 ? 7.783 10.210 6.630 1.00 79.94 257 ALA A CA 1
ATOM 1973 C C . ALA A 1 257 ? 8.417 8.837 6.915 1.00 79.94 257 ALA A C 1
ATOM 1975 O O . ALA A 1 257 ? 9.604 8.747 7.239 1.00 79.94 257 ALA A O 1
ATOM 1976 N N . GLY A 1 258 ? 7.650 7.756 6.764 1.00 82.44 258 GLY A N 1
ATOM 1977 C CA . GLY A 1 258 ? 8.057 6.386 7.035 1.00 82.44 258 GLY A CA 1
ATOM 1978 C C . GLY A 1 258 ? 8.565 5.630 5.811 1.00 82.44 258 GLY A C 1
ATOM 1979 O O . GLY A 1 258 ? 8.415 6.045 4.666 1.00 82.44 258 GLY A O 1
ATOM 1980 N N . VAL A 1 259 ? 9.142 4.460 6.072 1.00 89.19 259 VAL A N 1
ATOM 1981 C CA . VAL A 1 259 ? 9.473 3.478 5.034 1.00 89.19 259 VAL A CA 1
ATOM 1982 C C . VAL A 1 259 ? 8.221 2.669 4.697 1.00 89.19 259 VAL A C 1
ATOM 1984 O O . VAL A 1 259 ? 7.565 2.153 5.605 1.00 89.19 259 VAL A O 1
ATOM 1987 N N . PHE A 1 260 ? 7.910 2.537 3.408 1.00 94.56 260 PHE A N 1
ATOM 1988 C CA . PHE A 1 260 ? 6.917 1.593 2.909 1.00 94.56 260 PHE A CA 1
ATOM 1989 C C . PHE A 1 260 ? 7.577 0.229 2.691 1.00 94.56 260 PHE A C 1
ATOM 1991 O O . PHE A 1 260 ? 8.471 0.103 1.858 1.00 94.56 260 PHE A O 1
ATOM 1998 N N . ASN A 1 261 ? 7.135 -0.790 3.426 1.00 96.25 261 ASN A N 1
ATOM 1999 C CA . ASN A 1 261 ? 7.587 -2.169 3.284 1.00 96.25 261 ASN A CA 1
ATOM 2000 C C . ASN A 1 261 ? 6.399 -3.089 2.997 1.00 96.25 261 ASN A C 1
ATOM 2002 O O . ASN A 1 261 ? 5.490 -3.223 3.823 1.00 96.25 261 ASN A O 1
ATOM 2006 N N . ASN A 1 262 ? 6.445 -3.780 1.862 1.00 98.12 262 ASN A N 1
ATOM 2007 C CA . ASN A 1 262 ? 5.484 -4.812 1.505 1.00 98.12 262 ASN A CA 1
ATOM 2008 C C . ASN A 1 262 ? 6.163 -6.181 1.365 1.00 98.12 262 ASN A C 1
ATOM 2010 O O . ASN A 1 262 ? 7.012 -6.386 0.503 1.00 98.12 262 ASN A O 1
ATOM 2014 N N . TYR A 1 263 ? 5.752 -7.116 2.213 1.00 97.88 263 TYR A N 1
ATOM 2015 C CA . TYR A 1 263 ? 6.094 -8.540 2.200 1.00 97.88 263 TYR A CA 1
ATOM 2016 C C . TYR A 1 263 ? 4.884 -9.424 1.866 1.00 97.88 263 TYR A C 1
ATOM 2018 O O . TYR A 1 263 ? 5.060 -10.619 1.641 1.00 97.88 263 TYR A O 1
ATOM 2026 N N . GLY A 1 264 ? 3.674 -8.856 1.904 1.00 97.56 264 GLY A N 1
ATOM 2027 C CA . GLY A 1 264 ? 2.408 -9.550 1.700 1.00 97.56 264 GLY A CA 1
ATOM 2028 C C . GLY A 1 264 ? 1.715 -9.158 0.396 1.00 97.56 264 GLY A C 1
ATOM 2029 O O . GLY A 1 264 ? 2.350 -8.731 -0.568 1.00 97.56 264 GLY A O 1
ATOM 2030 N N . ILE A 1 265 ? 0.392 -9.297 0.366 1.00 98.31 265 ILE A N 1
ATOM 2031 C CA . ILE A 1 265 ? -0.428 -9.044 -0.823 1.00 98.31 265 ILE A CA 1
ATOM 2032 C C . ILE A 1 265 ? -1.212 -7.748 -0.631 1.00 98.31 265 ILE A C 1
ATOM 2034 O O . ILE A 1 265 ? -1.844 -7.541 0.404 1.00 98.31 265 ILE A O 1
ATOM 2038 N N . MET A 1 266 ? -1.183 -6.883 -1.639 1.00 98.44 266 MET A N 1
ATOM 2039 C CA . MET A 1 266 ? -1.989 -5.671 -1.715 1.00 98.44 266 MET A CA 1
ATOM 2040 C C . MET A 1 266 ? -2.747 -5.661 -3.038 1.00 98.44 266 MET A C 1
ATOM 2042 O O . MET A 1 266 ? -2.135 -5.736 -4.101 1.00 98.44 266 MET A O 1
ATOM 2046 N N . THR A 1 267 ? -4.073 -5.573 -2.981 1.00 97.00 267 THR A N 1
ATOM 2047 C CA . THR A 1 267 ? -4.936 -5.480 -4.162 1.00 97.00 267 THR A CA 1
ATOM 2048 C C . THR A 1 267 ? -5.782 -4.221 -4.088 1.00 97.00 267 THR A C 1
ATOM 2050 O O . THR A 1 267 ? -6.554 -4.029 -3.153 1.00 97.00 267 THR A O 1
ATOM 2053 N N . PHE A 1 268 ? -5.654 -3.384 -5.106 1.00 94.19 268 PHE A N 1
ATOM 2054 C CA . PHE A 1 268 ? -6.380 -2.139 -5.275 1.00 94.19 268 PHE A CA 1
ATOM 2055 C C . PHE A 1 268 ? -7.282 -2.266 -6.494 1.00 94.19 268 PHE A C 1
ATOM 2057 O O . PHE A 1 268 ? -6.795 -2.577 -7.577 1.00 94.19 268 PHE A O 1
ATOM 2064 N N . THR A 1 269 ? -8.581 -2.037 -6.330 1.00 91.00 269 THR A N 1
ATOM 2065 C CA . THR A 1 269 ? -9.558 -2.169 -7.418 1.00 91.00 269 THR A CA 1
ATOM 2066 C C . THR A 1 269 ? -10.337 -0.871 -7.588 1.00 91.00 269 THR A C 1
ATOM 2068 O O . THR A 1 269 ? -10.894 -0.363 -6.621 1.00 91.00 269 THR A O 1
ATOM 2071 N N . ASN A 1 270 ? -10.399 -0.334 -8.808 1.00 86.44 270 ASN A N 1
ATOM 2072 C CA . ASN A 1 270 ? -11.204 0.853 -9.143 1.00 86.44 270 ASN A CA 1
ATOM 2073 C C . ASN A 1 270 ? -10.938 2.075 -8.235 1.00 86.44 270 ASN A C 1
ATOM 2075 O O . ASN A 1 270 ? -11.872 2.748 -7.795 1.00 86.44 270 ASN A O 1
ATOM 2079 N N . LEU A 1 271 ? -9.671 2.367 -7.924 1.00 86.56 271 LEU A N 1
ATOM 2080 C CA . LEU A 1 271 ? -9.348 3.634 -7.262 1.00 86.56 271 LEU A CA 1
ATOM 2081 C C . LEU A 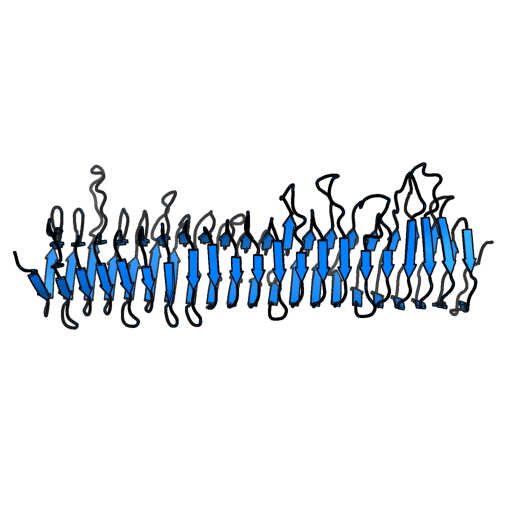1 271 ? -9.499 4.810 -8.238 1.00 86.56 271 LEU A C 1
ATOM 2083 O O . LEU A 1 271 ? -9.460 4.640 -9.457 1.00 86.56 271 LEU A O 1
ATOM 2087 N N . ILE A 1 272 ? -9.630 6.025 -7.717 1.00 85.25 272 ILE A N 1
ATOM 2088 C CA . ILE A 1 272 ? -9.806 7.214 -8.562 1.00 85.25 272 ILE A CA 1
ATOM 2089 C C . ILE A 1 272 ? -8.460 7.887 -8.843 1.00 85.25 272 ILE A C 1
ATOM 2091 O O . ILE A 1 272 ? -8.120 8.168 -9.992 1.00 85.25 272 ILE A O 1
ATOM 2095 N N . SER A 1 273 ? -7.666 8.134 -7.802 1.00 86.56 273 SER A N 1
ATOM 2096 C CA . SER A 1 273 ? -6.450 8.939 -7.890 1.00 86.56 273 SER A CA 1
ATOM 2097 C C . SER A 1 273 ? -5.184 8.096 -7.900 1.00 86.56 273 SER A C 1
ATOM 2099 O O . SER A 1 273 ? -4.506 8.060 -8.924 1.00 86.56 273 SER A O 1
ATOM 2101 N N . LYS A 1 274 ? -4.822 7.444 -6.787 1.00 89.88 274 LYS A N 1
ATOM 2102 C CA . LYS A 1 274 ? -3.573 6.673 -6.734 1.00 89.88 274 LYS A CA 1
ATOM 2103 C C . LYS A 1 274 ? -3.617 5.452 -5.833 1.00 89.88 274 LYS A C 1
ATOM 2105 O O . LYS A 1 274 ? -4.281 5.493 -4.801 1.00 89.88 274 LYS A O 1
ATOM 2110 N N . ALA A 1 275 ? -2.882 4.394 -6.177 1.00 93.25 275 ALA A N 1
ATOM 2111 C CA . ALA A 1 275 ? -2.799 3.210 -5.321 1.00 93.25 275 ALA A CA 1
ATOM 2112 C C . ALA A 1 275 ? -1.822 3.403 -4.163 1.00 93.25 275 ALA A C 1
ATOM 2114 O O . ALA A 1 275 ? -2.177 3.132 -3.017 1.00 93.25 275 ALA A O 1
ATOM 2115 N N . ILE A 1 276 ? -0.613 3.901 -4.435 1.00 95.00 276 ILE A N 1
ATOM 2116 C CA . ILE A 1 276 ? 0.401 4.123 -3.397 1.00 95.00 276 ILE A CA 1
ATOM 2117 C C . ILE A 1 276 ? 1.090 5.473 -3.602 1.00 95.00 276 ILE A C 1
ATOM 2119 O O . ILE A 1 276 ? 1.474 5.824 -4.715 1.00 95.00 276 ILE A O 1
ATOM 2123 N N . PHE A 1 277 ? 1.279 6.211 -2.512 1.00 92.56 277 PHE A N 1
ATOM 2124 C CA . PHE A 1 277 ? 2.137 7.386 -2.433 1.00 92.56 277 PHE A CA 1
ATOM 2125 C C . PHE A 1 277 ? 3.134 7.217 -1.287 1.00 92.56 277 PHE A C 1
ATOM 2127 O O . PHE A 1 277 ? 2.717 7.046 -0.144 1.00 92.56 277 PHE A O 1
ATOM 2134 N N . ALA A 1 278 ? 4.432 7.278 -1.565 1.00 90.75 278 ALA A N 1
ATOM 2135 C CA . ALA A 1 278 ? 5.480 7.141 -0.554 1.00 90.75 278 ALA A CA 1
ATOM 2136 C C . ALA A 1 278 ? 6.565 8.208 -0.734 1.00 90.75 278 ALA A C 1
ATOM 2138 O O . ALA A 1 278 ? 6.911 8.548 -1.863 1.00 90.75 278 ALA A O 1
ATOM 2139 N N . THR A 1 279 ? 7.103 8.732 0.368 1.00 85.06 279 THR A N 1
ATOM 2140 C CA . THR A 1 279 ? 8.024 9.885 0.319 1.00 85.06 279 THR A CA 1
ATOM 2141 C C . THR A 1 279 ? 9.393 9.691 0.966 1.00 85.06 279 THR A C 1
ATOM 2143 O O . THR A 1 279 ? 10.262 10.544 0.807 1.00 85.06 279 THR A O 1
ATOM 2146 N N . SER A 1 280 ? 9.612 8.591 1.688 1.00 80.12 280 SER A N 1
ATOM 2147 C CA . SER A 1 280 ? 10.939 8.260 2.224 1.00 80.12 280 SER A CA 1
ATOM 2148 C C . SER A 1 280 ? 11.542 7.104 1.444 1.00 80.12 280 SER A C 1
ATOM 2150 O O . SER A 1 280 ? 12.331 7.347 0.556 1.00 80.12 280 SER A O 1
ATOM 2152 N N . ALA A 1 281 ? 11.135 5.857 1.689 1.00 85.50 281 ALA A N 1
ATOM 2153 C CA . ALA A 1 281 ? 11.636 4.694 0.948 1.00 85.50 281 ALA A CA 1
ATOM 2154 C C . ALA A 1 281 ? 10.494 3.758 0.558 1.00 85.50 281 ALA A C 1
ATOM 2156 O O . ALA A 1 281 ? 9.506 3.650 1.292 1.00 85.50 281 ALA A O 1
ATOM 2157 N N . PHE A 1 282 ? 10.658 3.054 -0.561 1.00 93.25 282 PHE A N 1
ATOM 2158 C CA . PHE A 1 282 ? 9.704 2.060 -1.040 1.00 93.25 282 PHE A CA 1
ATOM 2159 C C . PHE A 1 282 ? 10.399 0.711 -1.204 1.00 93.25 282 PHE A C 1
ATOM 2161 O O . PHE A 1 282 ? 11.345 0.594 -1.973 1.00 93.25 282 PHE A O 1
ATOM 2168 N N . ASN A 1 283 ? 9.919 -0.317 -0.506 1.00 95.56 283 ASN A N 1
ATOM 2169 C CA . ASN A 1 283 ? 10.427 -1.678 -0.612 1.00 95.56 283 ASN A CA 1
ATOM 2170 C C . ASN A 1 283 ? 9.276 -2.662 -0.832 1.00 95.56 283 ASN A C 1
ATOM 2172 O O . ASN A 1 283 ? 8.477 -2.911 0.073 1.00 95.56 283 ASN A O 1
ATOM 2176 N N . ASN A 1 284 ? 9.230 -3.272 -2.012 1.00 97.94 284 ASN A N 1
ATOM 2177 C CA . ASN A 1 284 ? 8.428 -4.461 -2.274 1.00 97.94 284 ASN A CA 1
ATOM 2178 C C . ASN A 1 284 ? 9.354 -5.683 -2.270 1.00 97.94 284 ASN A C 1
ATOM 2180 O O . ASN A 1 284 ? 10.175 -5.841 -3.171 1.00 97.94 284 ASN A O 1
ATOM 2184 N N . PHE A 1 285 ? 9.276 -6.509 -1.231 1.00 97.94 285 PHE A N 1
ATOM 2185 C CA . PHE A 1 285 ? 10.164 -7.660 -1.032 1.00 97.94 285 PHE A CA 1
ATOM 2186 C C . PHE A 1 285 ? 9.757 -8.854 -1.907 1.00 97.94 285 PHE A C 1
ATOM 2188 O O . PHE A 1 285 ? 8.696 -8.833 -2.514 1.00 97.94 285 PHE A O 1
ATOM 2195 N N . GLU A 1 286 ? 10.576 -9.909 -1.956 1.00 96.19 286 GLU A N 1
ATOM 2196 C CA . GLU A 1 286 ? 10.400 -11.069 -2.858 1.00 96.19 286 GLU A CA 1
ATOM 2197 C C . GLU A 1 286 ? 9.003 -11.718 -2.795 1.00 96.19 286 GLU A C 1
ATOM 2199 O O . GLU A 1 286 ? 8.436 -12.081 -3.822 1.00 96.19 286 GLU A O 1
ATOM 2204 N N . ASN A 1 287 ? 8.413 -11.815 -1.598 1.00 93.25 287 ASN A N 1
ATOM 2205 C CA . ASN A 1 287 ? 7.056 -12.350 -1.400 1.00 93.25 287 ASN A CA 1
ATOM 2206 C C . ASN A 1 287 ? 5.948 -11.291 -1.557 1.00 93.25 287 ASN A C 1
ATOM 2208 O O . ASN A 1 287 ? 4.763 -11.618 -1.513 1.00 93.25 287 ASN A O 1
ATOM 2212 N N . GLY A 1 288 ? 6.335 -10.027 -1.718 1.00 97.56 288 GLY A N 1
ATOM 2213 C CA . GLY A 1 288 ? 5.445 -8.893 -1.871 1.00 97.56 288 GLY A CA 1
ATOM 2214 C C . GLY A 1 288 ? 4.749 -8.899 -3.229 1.00 97.56 288 GLY A C 1
ATOM 2215 O O . GLY A 1 288 ? 5.385 -8.998 -4.282 1.00 97.56 288 GLY A O 1
ATOM 2216 N N . PHE A 1 289 ? 3.427 -8.764 -3.203 1.00 98.25 289 PHE A N 1
ATOM 2217 C CA . PHE A 1 289 ? 2.587 -8.649 -4.388 1.00 98.25 289 PHE A CA 1
ATOM 2218 C C . PHE A 1 289 ? 1.754 -7.373 -4.319 1.00 98.25 289 PHE A C 1
ATOM 2220 O O . PHE A 1 289 ? 1.029 -7.161 -3.347 1.00 98.25 289 PHE A O 1
ATOM 2227 N N . ILE A 1 290 ? 1.836 -6.539 -5.351 1.00 98.56 290 ILE A N 1
ATOM 2228 C CA . ILE A 1 290 ? 1.022 -5.330 -5.502 1.00 98.56 290 ILE A CA 1
ATOM 2229 C C . ILE A 1 290 ? 0.227 -5.464 -6.793 1.00 98.56 290 ILE A C 1
ATOM 2231 O O . ILE A 1 290 ? 0.806 -5.637 -7.862 1.00 98.56 290 ILE A O 1
ATOM 2235 N N . ASN A 1 291 ? -1.095 -5.381 -6.692 1.00 97.00 291 ASN A N 1
ATOM 2236 C CA . ASN A 1 291 ? -2.001 -5.476 -7.823 1.00 97.00 291 ASN A CA 1
ATOM 2237 C C . ASN A 1 291 ? -2.901 -4.251 -7.879 1.00 97.00 291 ASN A C 1
ATOM 2239 O O . ASN A 1 291 ? -3.622 -3.969 -6.925 1.00 97.00 291 ASN A O 1
ATOM 2243 N N . VAL A 1 292 ? -2.872 -3.542 -8.995 1.00 94.44 292 VAL A N 1
ATOM 2244 C CA . VAL A 1 292 ? -3.692 -2.363 -9.246 1.00 94.44 292 VAL A CA 1
ATOM 2245 C C . VAL A 1 292 ? -4.569 -2.686 -10.449 1.00 94.44 292 VAL A C 1
ATOM 2247 O O . VAL A 1 292 ? -4.082 -2.775 -11.570 1.00 94.44 292 VAL A O 1
ATOM 2250 N N . ILE A 1 293 ? -5.850 -2.931 -10.185 1.00 90.62 293 ILE A N 1
ATOM 2251 C CA . ILE A 1 293 ? -6.830 -3.450 -11.137 1.00 90.62 293 ILE A CA 1
ATOM 2252 C C . ILE A 1 293 ? -7.870 -2.372 -11.422 1.00 90.62 293 ILE A C 1
ATOM 2254 O O . ILE A 1 293 ? -8.401 -1.740 -10.504 1.00 90.62 293 ILE A O 1
ATOM 2258 N N . ASN A 1 294 ? -8.254 -2.229 -12.686 1.00 82.00 294 ASN A N 1
ATOM 2259 C CA . ASN A 1 294 ? -9.441 -1.480 -13.051 1.00 82.00 294 ASN A CA 1
ATOM 2260 C C . ASN A 1 294 ? -10.442 -2.350 -13.824 1.00 82.00 294 ASN A C 1
ATOM 2262 O O . ASN A 1 294 ? -10.124 -2.979 -14.827 1.00 82.00 294 ASN A O 1
ATOM 2266 N N . THR A 1 295 ? -11.686 -2.365 -13.352 1.00 78.44 295 THR A N 1
ATOM 2267 C CA . THR A 1 295 ? -12.777 -3.190 -13.891 1.00 78.44 295 THR A CA 1
ATOM 2268 C C . THR A 1 295 ? -13.927 -2.367 -14.485 1.00 78.44 295 THR A C 1
ATOM 2270 O O . THR A 1 295 ? -14.827 -2.943 -15.093 1.00 78.44 295 THR A O 1
ATOM 2273 N N . GLY A 1 296 ? -13.910 -1.030 -14.351 1.00 62.09 296 GLY A N 1
ATOM 2274 C CA . GLY A 1 296 ? -15.103 -0.184 -14.519 1.00 62.09 296 GLY A CA 1
ATOM 2275 C C . GLY A 1 296 ? -14.993 1.011 -15.473 1.00 62.09 296 GLY A C 1
ATOM 2276 O O . GLY A 1 296 ? -15.795 1.935 -15.368 1.00 62.09 296 GLY A O 1
ATOM 2277 N N . GLY A 1 297 ? -14.016 1.063 -16.383 1.00 57.47 297 GLY A N 1
ATOM 2278 C CA . GLY A 1 297 ? -13.820 2.194 -17.313 1.00 57.47 297 GLY A CA 1
ATOM 2279 C C . GLY A 1 297 ? -13.245 3.467 -16.665 1.00 57.47 297 GLY A C 1
ATOM 2280 O O . GLY A 1 297 ? -12.476 4.178 -17.307 1.00 57.47 297 GLY A O 1
ATOM 2281 N N . ASN A 1 298 ? -13.510 3.698 -15.376 1.00 59.72 298 ASN A N 1
ATOM 2282 C CA . ASN A 1 298 ? -12.818 4.681 -14.543 1.00 59.72 298 ASN A CA 1
ATOM 2283 C C . ASN A 1 298 ? -11.465 4.123 -14.106 1.00 59.72 298 ASN A C 1
ATOM 2285 O O . ASN A 1 298 ? -11.350 3.410 -13.115 1.00 59.72 298 ASN A O 1
ATOM 2289 N N . ARG A 1 299 ? -10.436 4.417 -14.891 1.00 65.81 299 ARG A N 1
ATOM 2290 C CA . ARG A 1 299 ? -9.062 4.010 -14.599 1.00 65.81 299 ARG A CA 1
ATOM 2291 C C . ARG A 1 299 ? -8.483 4.829 -13.465 1.00 65.81 299 ARG A C 1
ATOM 2293 O O . ARG A 1 299 ? -8.632 6.048 -13.443 1.00 65.81 299 ARG A O 1
ATOM 2300 N N . ILE A 1 300 ? -7.729 4.147 -12.611 1.00 74.94 300 ILE A N 1
ATOM 2301 C CA . ILE A 1 300 ? -6.872 4.779 -11.614 1.00 74.94 300 ILE A CA 1
ATOM 2302 C C . ILE A 1 300 ? -5.982 5.782 -12.341 1.00 74.94 300 ILE A C 1
ATOM 2304 O O . ILE A 1 300 ? -5.384 5.444 -13.368 1.00 74.94 300 ILE A O 1
ATOM 2308 N N . TYR A 1 301 ? -5.924 7.021 -11.854 1.00 81.44 301 TYR A N 1
ATOM 2309 C CA . TYR A 1 301 ? -5.092 8.043 -12.480 1.00 81.44 301 TYR A CA 1
ATOM 2310 C C . TYR A 1 301 ? -3.613 7.628 -12.422 1.00 81.44 301 TYR A C 1
ATOM 2312 O O . TYR A 1 301 ? -2.989 7.452 -13.466 1.00 81.44 301 TYR A O 1
ATOM 2320 N N . SER A 1 302 ? -3.071 7.339 -11.238 1.00 85.62 302 SER A N 1
ATOM 2321 C CA . SER A 1 302 ? -1.680 6.900 -11.060 1.00 85.62 302 SER A CA 1
ATOM 2322 C C . SER A 1 302 ? -1.555 5.585 -10.285 1.00 85.62 302 SER A C 1
ATOM 2324 O O . SER A 1 302 ? -2.207 5.410 -9.267 1.00 85.62 302 SER A O 1
ATOM 2326 N N . GLY A 1 303 ? -0.688 4.660 -10.695 1.00 89.81 303 GLY A N 1
ATOM 2327 C CA . GLY A 1 303 ? -0.424 3.444 -9.918 1.00 89.81 303 GLY A CA 1
ATOM 2328 C C . GLY A 1 303 ? 0.337 3.763 -8.629 1.00 89.81 303 GLY A C 1
ATOM 2329 O O . GLY A 1 303 ? -0.247 3.843 -7.545 1.00 89.81 303 GLY A O 1
ATOM 2330 N N . ILE A 1 304 ? 1.644 3.983 -8.749 1.00 92.56 304 ILE A N 1
ATOM 2331 C CA . ILE A 1 304 ? 2.541 4.281 -7.628 1.00 92.56 304 ILE A CA 1
ATOM 2332 C C . ILE A 1 304 ? 3.225 5.625 -7.862 1.00 92.56 304 ILE A C 1
ATOM 2334 O O . ILE A 1 304 ? 3.735 5.887 -8.945 1.00 92.56 304 ILE A O 1
ATOM 2338 N N . ILE A 1 305 ? 3.264 6.464 -6.831 1.00 87.19 305 ILE A N 1
ATOM 2339 C CA . ILE A 1 305 ? 4.040 7.701 -6.820 1.00 87.19 305 ILE A CA 1
ATOM 2340 C C . ILE A 1 305 ? 5.042 7.630 -5.669 1.00 87.19 305 ILE A C 1
ATOM 2342 O O . ILE A 1 305 ? 4.665 7.460 -4.509 1.00 87.19 305 ILE A O 1
ATOM 2346 N N . PHE A 1 306 ? 6.316 7.793 -5.989 1.00 83.44 306 PHE A N 1
ATOM 2347 C CA . PHE A 1 306 ? 7.412 7.857 -5.044 1.00 83.44 306 PHE A CA 1
ATOM 2348 C C . PHE A 1 306 ? 8.155 9.187 -5.182 1.00 83.44 306 PHE A C 1
ATOM 2350 O O . PHE A 1 306 ? 8.582 9.580 -6.270 1.00 83.44 306 PHE A O 1
ATOM 2357 N N . VAL A 1 307 ? 8.295 9.900 -4.068 1.00 79.81 307 VAL A N 1
ATOM 2358 C CA . VAL A 1 307 ? 8.963 11.204 -4.028 1.00 79.81 307 VAL A CA 1
ATOM 2359 C C . VAL A 1 307 ? 9.901 11.248 -2.835 1.00 79.81 307 VAL A C 1
ATOM 2361 O O . VAL A 1 307 ? 9.455 11.616 -1.756 1.00 79.81 307 VAL A O 1
ATOM 2364 N N . ASP A 1 308 ? 11.184 10.932 -3.010 1.00 64.81 308 ASP A N 1
ATOM 2365 C CA . ASP A 1 308 ? 12.166 11.165 -1.944 1.00 64.81 308 ASP A CA 1
ATOM 2366 C C . ASP A 1 308 ? 12.198 12.668 -1.605 1.00 64.81 308 ASP A C 1
ATOM 2368 O O . ASP A 1 308 ? 12.622 13.499 -2.403 1.00 64.81 308 ASP A O 1
ATOM 2372 N N . ILE A 1 309 ? 11.652 13.044 -0.449 1.00 63.94 309 ILE A N 1
ATOM 2373 C CA . ILE A 1 309 ? 11.675 14.428 0.062 1.00 63.94 309 ILE A CA 1
ATOM 2374 C C . ILE A 1 309 ? 12.834 14.652 1.035 1.00 63.94 309 ILE A C 1
ATOM 2376 O O . ILE A 1 309 ? 12.950 15.729 1.632 1.00 63.94 309 ILE A O 1
ATOM 2380 N N . SER A 1 310 ? 13.678 13.643 1.256 1.00 59.72 310 SER A N 1
ATOM 2381 C CA . SER A 1 310 ? 14.743 13.736 2.235 1.00 59.72 310 SER A CA 1
ATOM 2382 C C . SER A 1 310 ? 15.964 14.436 1.628 1.00 59.72 310 SER A C 1
ATOM 2384 O O . SER A 1 310 ? 16.699 13.929 0.787 1.00 59.72 310 SER A O 1
ATOM 2386 N N . ASN A 1 311 ? 16.229 15.650 2.108 1.00 53.72 311 ASN A N 1
ATOM 2387 C CA . ASN A 1 311 ? 17.329 16.489 1.619 1.00 53.72 311 ASN A CA 1
ATOM 2388 C C . ASN A 1 311 ? 18.745 15.934 1.921 1.00 53.72 311 ASN A C 1
ATOM 2390 O O . ASN A 1 311 ? 19.727 16.627 1.662 1.00 53.72 311 ASN A O 1
ATOM 2394 N N . PHE A 1 312 ? 18.880 14.736 2.512 1.00 49.66 312 PHE A N 1
ATOM 2395 C CA . PHE A 1 312 ? 20.149 14.258 3.080 1.00 49.66 312 PHE A CA 1
ATOM 2396 C C . PHE A 1 312 ? 20.470 12.765 2.879 1.00 49.66 312 PHE A C 1
ATOM 2398 O O . PHE A 1 312 ? 21.628 12.398 3.080 1.00 49.66 312 PHE A O 1
ATOM 2405 N N . GLN A 1 313 ? 19.520 11.898 2.503 1.00 57.78 313 GLN A N 1
ATOM 2406 C CA . GLN A 1 313 ? 19.776 10.464 2.293 1.00 57.78 313 GLN A CA 1
ATOM 2407 C C . GLN A 1 313 ? 18.999 9.955 1.082 1.00 57.78 313 GLN A C 1
ATOM 2409 O O . GLN A 1 313 ? 17.786 9.979 1.097 1.00 57.78 313 GLN A O 1
ATOM 2414 N N . THR A 1 314 ? 19.683 9.473 0.047 1.00 62.72 314 THR A N 1
ATOM 2415 C CA . THR A 1 314 ? 19.011 8.920 -1.136 1.00 62.72 314 THR A CA 1
ATOM 2416 C C . THR A 1 314 ? 18.341 7.604 -0.771 1.00 62.72 314 THR A C 1
ATOM 2418 O O . THR A 1 314 ? 19.018 6.596 -0.545 1.00 62.72 314 THR A O 1
ATOM 2421 N N . TYR A 1 315 ? 17.018 7.610 -0.690 1.00 72.75 315 TYR A N 1
ATOM 2422 C CA . TYR A 1 315 ? 16.248 6.411 -0.418 1.00 72.75 315 TYR A CA 1
ATOM 2423 C C . TYR A 1 315 ? 15.740 5.798 -1.730 1.00 72.75 315 TYR A C 1
ATOM 2425 O O . TYR A 1 315 ? 15.183 6.498 -2.577 1.00 72.75 315 TYR A O 1
ATOM 2433 N N . PRO A 1 316 ? 15.946 4.489 -1.941 1.00 82.00 316 PRO A N 1
ATOM 2434 C CA . PRO A 1 316 ? 15.585 3.851 -3.196 1.00 82.00 316 PRO A CA 1
ATOM 2435 C C . PRO A 1 316 ? 14.103 3.449 -3.255 1.00 82.00 316 PRO A C 1
ATOM 2437 O O . PRO A 1 316 ? 13.465 3.137 -2.242 1.00 82.00 316 PRO A O 1
ATOM 2440 N N . PHE A 1 317 ? 13.599 3.373 -4.484 1.00 91.75 317 PHE A N 1
ATOM 2441 C CA . PHE A 1 317 ? 12.503 2.500 -4.869 1.00 91.75 317 PHE A CA 1
ATOM 2442 C C . PHE A 1 317 ? 13.078 1.113 -5.166 1.00 91.75 317 PHE A C 1
ATOM 2444 O O . PHE A 1 317 ? 13.791 0.929 -6.150 1.00 91.75 317 PHE A O 1
ATOM 2451 N N . ASN A 1 318 ? 12.763 0.136 -4.323 1.00 94.44 318 ASN A N 1
ATOM 2452 C CA . ASN A 1 318 ? 13.212 -1.241 -4.454 1.00 94.44 318 ASN A CA 1
ATOM 2453 C C . ASN A 1 318 ? 12.045 -2.172 -4.773 1.00 94.44 318 ASN A C 1
ATOM 2455 O O . ASN A 1 318 ? 11.110 -2.305 -3.976 1.00 94.44 318 ASN A O 1
ATOM 2459 N N . ASN A 1 319 ? 12.152 -2.898 -5.883 1.00 97.38 319 ASN A N 1
ATOM 2460 C CA . ASN A 1 319 ? 11.280 -4.018 -6.195 1.00 97.38 319 ASN A CA 1
ATOM 2461 C C . ASN A 1 319 ? 12.068 -5.328 -6.320 1.00 97.38 319 ASN A C 1
ATOM 2463 O O . ASN A 1 319 ? 12.865 -5.507 -7.240 1.00 97.38 319 ASN A O 1
ATOM 2467 N N . TYR A 1 320 ? 11.776 -6.258 -5.416 1.00 97.81 320 TYR A N 1
ATOM 2468 C CA . TYR A 1 320 ? 12.210 -7.657 -5.436 1.00 97.81 320 TYR A CA 1
ATOM 2469 C C . TYR A 1 320 ? 11.037 -8.617 -5.701 1.00 97.81 320 TYR A C 1
ATOM 2471 O O . TYR A 1 320 ? 11.250 -9.775 -6.043 1.00 97.81 320 TYR A O 1
ATOM 2479 N N . GLY A 1 321 ? 9.797 -8.151 -5.517 1.00 97.75 321 GLY A N 1
ATOM 2480 C CA . GLY A 1 321 ? 8.573 -8.939 -5.663 1.00 97.75 321 GLY A CA 1
ATOM 2481 C C . GLY A 1 321 ? 7.855 -8.716 -6.991 1.00 97.75 321 GLY A C 1
ATOM 2482 O O . GLY A 1 321 ? 8.471 -8.506 -8.036 1.00 97.75 321 GLY A O 1
ATOM 2483 N N . ASN A 1 322 ? 6.524 -8.760 -6.949 1.00 98.50 322 ASN A N 1
ATOM 2484 C CA . ASN A 1 322 ? 5.665 -8.595 -8.120 1.00 98.50 322 ASN A CA 1
ATOM 2485 C C . ASN A 1 322 ? 4.814 -7.327 -8.014 1.00 98.50 322 ASN A C 1
ATOM 2487 O O . ASN A 1 322 ? 4.171 -7.089 -6.988 1.00 98.50 322 ASN A O 1
ATOM 2491 N N . ILE A 1 323 ? 4.777 -6.548 -9.092 1.00 98.44 323 ILE A N 1
ATOM 2492 C CA . ILE A 1 323 ? 3.949 -5.348 -9.224 1.00 98.44 323 ILE A CA 1
ATOM 2493 C C . ILE A 1 323 ? 3.186 -5.436 -10.545 1.00 98.44 323 ILE A C 1
ATOM 2495 O O . ILE A 1 323 ? 3.799 -5.471 -11.605 1.00 98.44 323 ILE A O 1
ATOM 2499 N N . ASN A 1 324 ? 1.857 -5.437 -10.484 1.00 96.62 324 ASN A N 1
ATOM 2500 C CA . ASN A 1 324 ? 0.978 -5.391 -11.648 1.00 96.62 324 ASN A CA 1
ATOM 2501 C C . ASN A 1 324 ? 0.124 -4.128 -11.577 1.00 96.62 324 ASN A C 1
ATOM 2503 O O . ASN A 1 324 ? -0.560 -3.909 -10.573 1.00 96.62 324 ASN A O 1
ATOM 2507 N N . ILE A 1 325 ? 0.169 -3.300 -12.618 1.00 93.56 325 ILE A N 1
ATOM 2508 C CA . ILE A 1 325 ? -0.517 -2.010 -12.640 1.00 93.56 325 ILE A CA 1
ATOM 2509 C C . ILE A 1 325 ? -1.337 -1.840 -13.907 1.00 93.56 325 ILE A C 1
ATOM 2511 O O . ILE A 1 325 ? -0.776 -1.872 -14.991 1.00 93.56 325 ILE A O 1
ATOM 2515 N N . ASP A 1 326 ? -2.627 -1.554 -13.746 1.00 89.88 326 ASP A N 1
ATOM 2516 C CA . ASP A 1 326 ? -3.499 -0.970 -14.766 1.00 89.88 326 ASP A CA 1
ATOM 2517 C C . ASP A 1 326 ? -3.826 0.487 -14.386 1.00 89.88 326 ASP A C 1
ATOM 2519 O O . ASP A 1 326 ? -4.477 0.755 -13.370 1.00 89.88 326 ASP A O 1
ATOM 2523 N N . SER A 1 327 ? -3.326 1.448 -15.171 1.00 85.88 327 SER A N 1
ATOM 2524 C CA . SER A 1 327 ? -3.415 2.889 -14.872 1.00 85.88 327 SER A CA 1
ATOM 2525 C C . SER A 1 327 ? -3.704 3.744 -16.107 1.00 85.88 327 SER A C 1
ATOM 2527 O O . SER A 1 327 ? -3.209 3.471 -17.194 1.00 85.88 327 SER A O 1
ATOM 2529 N N . SER A 1 328 ? -4.457 4.841 -15.958 1.00 83.25 328 SER A N 1
ATOM 2530 C CA . SER A 1 328 ? -4.763 5.768 -17.068 1.00 83.25 328 SER A CA 1
ATOM 2531 C C . SER A 1 328 ? -3.738 6.861 -17.317 1.00 83.25 328 SER A C 1
ATOM 2533 O O . SER A 1 328 ? -3.639 7.346 -18.443 1.00 83.25 328 SER A O 1
ATOM 2535 N N . HIS A 1 329 ? -3.015 7.307 -16.297 1.00 81.94 329 HIS A N 1
ATOM 2536 C CA . HIS A 1 329 ? -2.086 8.419 -16.438 1.00 81.94 329 HIS A CA 1
ATOM 2537 C C . HIS A 1 329 ? -0.648 7.950 -16.291 1.00 81.94 329 HIS A C 1
ATOM 2539 O O . HIS A 1 329 ? 0.059 7.884 -17.290 1.00 81.94 329 HIS A O 1
ATOM 2545 N N . VAL A 1 330 ? -0.222 7.611 -15.076 1.00 86.38 330 VAL A N 1
ATOM 2546 C CA . VAL A 1 330 ? 1.156 7.176 -14.813 1.00 86.38 330 VAL A CA 1
ATOM 2547 C C . VAL A 1 330 ? 1.146 5.851 -14.066 1.00 86.38 330 VAL A C 1
ATOM 2549 O O . VAL A 1 330 ? 0.547 5.770 -12.997 1.00 86.38 330 VAL A O 1
ATOM 2552 N N . GLY A 1 331 ? 1.827 4.833 -14.588 1.00 89.50 331 GLY A N 1
ATOM 2553 C CA . GLY A 1 331 ? 2.002 3.561 -13.889 1.00 89.50 331 GLY A CA 1
ATOM 2554 C C . GLY A 1 331 ? 2.815 3.741 -12.610 1.00 89.50 331 GLY A C 1
ATOM 2555 O O . GLY A 1 331 ? 2.291 3.574 -11.509 1.00 89.50 331 GLY A O 1
ATOM 2556 N N . ILE A 1 332 ? 4.079 4.134 -12.757 1.00 92.62 332 ILE A N 1
ATOM 2557 C CA . ILE A 1 332 ? 5.003 4.432 -11.661 1.00 92.62 332 ILE A CA 1
ATOM 2558 C C . ILE A 1 332 ? 5.679 5.786 -11.924 1.00 92.62 332 ILE A C 1
ATOM 2560 O O . ILE A 1 332 ? 6.276 5.990 -12.977 1.00 92.62 332 ILE A O 1
ATOM 2564 N N . ASP A 1 333 ? 5.582 6.703 -10.964 1.00 89.19 333 ASP A N 1
ATOM 2565 C CA . ASP A 1 333 ? 6.234 8.020 -10.956 1.00 89.19 333 ASP A CA 1
ATOM 2566 C C . ASP A 1 333 ? 7.273 8.043 -9.829 1.00 89.19 333 ASP A C 1
ATOM 2568 O O . ASP A 1 333 ? 6.913 7.904 -8.662 1.00 89.19 333 ASP A O 1
ATOM 2572 N N . VAL A 1 334 ? 8.553 8.187 -10.157 1.00 85.00 334 VAL A N 1
ATOM 2573 C CA . VAL A 1 334 ? 9.683 8.243 -9.220 1.00 85.00 334 VAL A CA 1
ATOM 2574 C C . VAL A 1 334 ? 10.394 9.568 -9.457 1.00 85.00 334 VAL A C 1
ATOM 2576 O O . VAL A 1 334 ? 11.131 9.735 -10.422 1.00 85.00 334 VAL A O 1
ATOM 2579 N N . ARG A 1 335 ? 10.151 10.542 -8.580 1.00 74.56 335 ARG A N 1
ATOM 2580 C CA . ARG A 1 335 ? 10.584 11.935 -8.804 1.00 74.56 335 ARG A CA 1
ATOM 2581 C C . ARG A 1 335 ? 11.946 12.293 -8.227 1.00 74.56 335 ARG A C 1
ATOM 2583 O O . ARG A 1 335 ? 12.477 13.361 -8.525 1.00 74.56 335 ARG A O 1
ATOM 2590 N N . GLN A 1 336 ? 12.432 11.475 -7.303 1.00 70.81 336 GLN A N 1
ATOM 2591 C CA . GLN A 1 336 ? 13.738 11.588 -6.660 1.00 70.81 336 GLN A CA 1
ATOM 2592 C C . GLN A 1 336 ? 14.131 10.190 -6.170 1.00 70.81 336 GLN A C 1
ATOM 2594 O O . GLN A 1 336 ? 13.287 9.496 -5.601 1.00 70.81 336 GLN A O 1
ATOM 2599 N N . GLY A 1 337 ? 15.386 9.786 -6.388 1.00 68.81 337 GLY A N 1
ATOM 2600 C CA . GLY A 1 337 ? 15.949 8.548 -5.844 1.00 68.81 337 GLY A CA 1
ATOM 2601 C C . GLY A 1 337 ? 16.394 7.516 -6.884 1.00 68.81 337 GLY A C 1
ATOM 2602 O O . GLY A 1 337 ? 16.418 7.757 -8.090 1.00 68.81 337 GLY A O 1
ATOM 2603 N N . ILE A 1 338 ? 16.793 6.351 -6.380 1.00 80.00 338 ILE A N 1
ATOM 2604 C CA . ILE A 1 338 ? 17.285 5.219 -7.173 1.00 80.00 338 ILE A CA 1
ATOM 2605 C C . ILE A 1 338 ? 16.122 4.262 -7.441 1.00 80.00 338 ILE A C 1
ATOM 2607 O O . ILE A 1 338 ? 15.438 3.870 -6.500 1.00 80.00 338 ILE A O 1
ATOM 2611 N N . PHE A 1 339 ? 15.925 3.845 -8.689 1.00 89.00 339 PHE A N 1
ATOM 2612 C CA . PHE A 1 339 ? 14.976 2.799 -9.060 1.00 89.00 339 PHE A CA 1
ATOM 2613 C C . PHE A 1 339 ? 15.710 1.470 -9.257 1.00 89.00 339 PHE A C 1
ATOM 2615 O O . PHE A 1 339 ? 16.458 1.313 -10.219 1.00 89.00 339 PHE A O 1
ATOM 2622 N N . LEU A 1 340 ? 15.494 0.513 -8.353 1.00 92.81 340 LEU A N 1
ATOM 2623 C CA . LEU A 1 340 ? 16.060 -0.834 -8.410 1.00 92.81 340 LEU A CA 1
ATOM 2624 C C . LEU A 1 340 ? 14.947 -1.860 -8.651 1.00 92.81 340 LEU A C 1
ATOM 2626 O O . LEU A 1 340 ? 14.083 -2.059 -7.793 1.00 92.81 340 LEU A O 1
ATOM 2630 N N . ASN A 1 341 ? 14.996 -2.559 -9.784 1.00 96.25 341 ASN A N 1
ATOM 2631 C CA . ASN A 1 341 ? 14.116 -3.686 -10.080 1.00 96.25 341 ASN A CA 1
ATOM 2632 C C . ASN A 1 341 ? 14.913 -4.983 -10.255 1.00 96.25 341 ASN A C 1
ATOM 2634 O O . ASN A 1 341 ? 15.705 -5.111 -11.180 1.00 96.25 341 ASN A O 1
ATOM 2638 N N . THR A 1 342 ? 14.655 -5.960 -9.392 1.00 97.19 342 THR A N 1
ATOM 2639 C CA . THR A 1 342 ? 15.142 -7.353 -9.495 1.00 97.19 342 THR A CA 1
ATOM 2640 C C . THR A 1 342 ? 13.982 -8.355 -9.570 1.00 97.19 342 THR A C 1
ATOM 2642 O O . THR A 1 342 ? 14.183 -9.529 -9.863 1.00 97.19 342 THR A O 1
ATOM 2645 N N . GLY A 1 343 ? 12.757 -7.888 -9.310 1.00 97.25 343 GLY A N 1
ATOM 2646 C CA . GLY A 1 343 ? 11.537 -8.681 -9.357 1.00 97.25 343 GLY A CA 1
ATOM 2647 C C . GLY A 1 343 ? 10.847 -8.639 -10.721 1.00 97.25 343 GLY A C 1
ATOM 2648 O O . GLY A 1 343 ? 11.478 -8.644 -11.777 1.00 97.25 343 GLY A O 1
ATOM 2649 N N . ASN A 1 344 ? 9.518 -8.607 -10.696 1.00 98.00 344 ASN A N 1
ATOM 2650 C CA . ASN A 1 344 ? 8.672 -8.548 -11.882 1.00 98.00 344 ASN A CA 1
ATOM 2651 C C . ASN A 1 344 ? 7.727 -7.345 -11.811 1.00 98.00 344 ASN A C 1
ATOM 2653 O O . ASN A 1 344 ? 7.015 -7.170 -10.820 1.00 98.00 344 ASN A O 1
ATOM 2657 N N . ILE A 1 345 ? 7.707 -6.538 -12.867 1.00 97.94 345 ILE A N 1
ATOM 2658 C CA . ILE A 1 345 ? 6.809 -5.395 -13.009 1.00 97.94 345 ILE A CA 1
ATOM 2659 C C . ILE A 1 345 ? 6.053 -5.531 -14.330 1.00 97.94 345 ILE A C 1
ATOM 2661 O O . ILE A 1 345 ? 6.666 -5.645 -15.389 1.00 97.94 345 ILE A O 1
ATOM 2665 N N . VAL A 1 346 ? 4.725 -5.478 -14.272 1.00 96.50 346 VAL A N 1
ATOM 2666 C CA . VAL A 1 346 ? 3.839 -5.409 -15.437 1.00 96.50 346 VAL A CA 1
ATOM 2667 C C . VAL A 1 346 ? 3.033 -4.120 -15.348 1.00 96.50 346 VAL A C 1
ATOM 2669 O O . VAL A 1 346 ? 2.330 -3.900 -14.362 1.00 96.50 346 VAL A O 1
ATOM 2672 N N . ILE A 1 347 ? 3.128 -3.268 -16.368 1.00 93.12 347 ILE A N 1
ATOM 2673 C CA . ILE A 1 347 ? 2.399 -2.001 -16.436 1.00 93.12 347 ILE A CA 1
ATOM 2674 C C . ILE A 1 347 ? 1.580 -1.949 -17.720 1.00 93.12 347 ILE A C 1
ATOM 2676 O O . ILE A 1 347 ? 2.115 -1.827 -18.822 1.00 93.12 347 ILE A O 1
ATOM 2680 N N . ASP A 1 348 ? 0.273 -1.967 -17.532 1.00 89.19 348 ASP A N 1
ATOM 2681 C CA . ASP A 1 348 ? -0.742 -1.586 -18.494 1.00 89.19 348 ASP A CA 1
ATOM 2682 C C . ASP A 1 348 ? -1.041 -0.094 -18.295 1.00 89.19 348 ASP A C 1
ATOM 2684 O O . ASP A 1 348 ? -1.510 0.339 -17.236 1.00 89.19 348 ASP A O 1
ATOM 2688 N N . HIS A 1 349 ? -0.704 0.728 -19.290 1.00 82.25 349 HIS A N 1
ATOM 2689 C CA . HIS A 1 349 ? -0.834 2.183 -19.182 1.00 82.25 349 HIS A CA 1
ATOM 2690 C C . HIS A 1 349 ? -1.541 2.820 -20.379 1.00 82.25 349 HIS A C 1
ATOM 2692 O O . HIS A 1 349 ? -1.613 2.241 -21.462 1.00 82.25 349 HIS A O 1
ATOM 2698 N N . TYR A 1 350 ? -2.017 4.056 -20.185 1.00 78.62 350 TYR A N 1
ATOM 2699 C CA . TYR A 1 350 ? -2.603 4.873 -21.263 1.00 78.62 350 TYR A CA 1
ATOM 2700 C C . TYR A 1 350 ? -1.865 6.165 -21.569 1.00 78.62 350 TYR A C 1
ATOM 2702 O O . TYR A 1 350 ? -2.068 6.704 -22.646 1.00 78.62 350 TYR A O 1
ATOM 2710 N N . ARG A 1 351 ? -1.031 6.704 -20.672 1.00 79.81 351 ARG A N 1
ATOM 2711 C CA . ARG A 1 351 ? -0.251 7.916 -20.980 1.00 79.81 351 ARG A CA 1
ATOM 2712 C C . ARG A 1 351 ? 1.231 7.724 -20.722 1.00 79.81 351 ARG A C 1
ATOM 2714 O O . ARG A 1 351 ? 2.021 7.934 -21.638 1.00 79.81 351 ARG A O 1
ATOM 2721 N N . GLN A 1 352 ? 1.596 7.271 -19.530 1.00 86.44 352 GLN A N 1
ATOM 2722 C CA . GLN A 1 352 ? 2.980 7.004 -19.172 1.00 86.44 352 GLN A CA 1
ATOM 2723 C C . GLN A 1 352 ? 3.114 5.767 -18.290 1.00 86.44 352 GLN A C 1
ATOM 2725 O O . GLN A 1 352 ? 2.340 5.593 -17.355 1.00 86.44 352 GLN A O 1
ATOM 2730 N N . ALA A 1 353 ? 4.063 4.881 -18.595 1.00 88.25 353 ALA A N 1
ATOM 2731 C CA . ALA A 1 353 ? 4.259 3.676 -17.790 1.00 88.25 353 ALA A CA 1
ATOM 2732 C C . ALA A 1 353 ? 5.189 3.966 -16.612 1.00 88.25 353 ALA A C 1
ATOM 2734 O O . ALA A 1 353 ? 4.805 3.761 -15.464 1.00 88.25 353 ALA A O 1
ATOM 2735 N N . LEU A 1 354 ? 6.380 4.492 -16.906 1.00 90.06 354 LEU A N 1
ATOM 2736 C CA . LEU A 1 354 ? 7.406 4.830 -15.928 1.00 90.06 354 LEU A CA 1
ATOM 2737 C C . LEU A 1 354 ? 7.918 6.258 -16.165 1.00 90.06 354 LEU A C 1
ATOM 2739 O O . LEU A 1 354 ? 8.379 6.588 -17.263 1.00 90.06 354 LEU A O 1
ATOM 2743 N N . ASP A 1 355 ? 7.832 7.100 -15.138 1.00 86.69 355 ASP A N 1
ATOM 2744 C CA . ASP A 1 355 ? 8.419 8.442 -15.108 1.00 86.69 355 ASP A CA 1
ATOM 2745 C C . ASP A 1 355 ? 9.512 8.503 -14.046 1.00 86.69 355 ASP A C 1
ATOM 2747 O O . ASP A 1 355 ? 9.215 8.404 -12.858 1.00 86.69 355 ASP A O 1
ATOM 2751 N N . LEU A 1 356 ? 10.772 8.632 -14.458 1.00 80.62 356 LEU A N 1
ATOM 2752 C CA . LEU A 1 356 ? 11.895 8.867 -13.552 1.00 80.62 356 LEU A CA 1
ATOM 2753 C C . LEU A 1 356 ? 12.319 10.330 -13.709 1.00 80.62 356 LEU A C 1
ATOM 2755 O O . LEU A 1 356 ? 13.187 10.662 -14.521 1.00 80.62 356 LEU A O 1
ATOM 2759 N N . GLY A 1 357 ? 11.616 11.203 -12.989 1.00 66.25 357 GLY A N 1
ATOM 2760 C CA . GLY A 1 357 ? 11.726 12.658 -13.093 1.00 66.25 357 GLY A CA 1
ATOM 2761 C C . GLY A 1 357 ? 12.664 13.281 -12.058 1.00 66.25 357 GLY A C 1
ATOM 2762 O O . GLY A 1 357 ? 13.095 12.622 -11.117 1.00 66.25 357 GLY A O 1
ATOM 2763 N N . PHE A 1 358 ? 12.936 14.582 -12.208 1.00 63.50 358 PHE A N 1
ATOM 2764 C CA . PHE A 1 358 ? 13.680 15.408 -11.248 1.00 63.50 358 PHE A CA 1
ATOM 2765 C C . PHE A 1 358 ? 12.787 16.434 -10.551 1.00 63.50 358 PHE A C 1
ATOM 2767 O O . PHE A 1 358 ? 11.932 17.056 -11.182 1.00 63.50 358 PHE A O 1
ATOM 2774 N N . ILE A 1 359 ? 13.080 16.716 -9.278 1.00 52.84 359 ILE A N 1
ATOM 2775 C CA . ILE A 1 359 ? 12.575 17.918 -8.589 1.00 52.84 359 ILE A CA 1
ATOM 2776 C C . ILE A 1 359 ? 13.709 18.887 -8.203 1.00 52.84 359 ILE A C 1
ATOM 2778 O O . ILE A 1 359 ? 13.461 20.088 -8.202 1.00 52.84 359 ILE A O 1
ATOM 2782 N N . ASN A 1 360 ? 14.938 18.423 -7.913 1.00 53.94 360 ASN A N 1
ATOM 2783 C CA . ASN A 1 360 ? 16.046 19.287 -7.459 1.00 53.94 360 ASN A CA 1
ATOM 2784 C C . ASN A 1 360 ? 17.447 18.805 -7.902 1.00 53.94 360 ASN A C 1
ATOM 2786 O O . ASN A 1 360 ? 17.754 17.622 -7.816 1.00 53.94 360 ASN A O 1
ATOM 2790 N N . ASN A 1 361 ? 18.328 19.750 -8.261 1.00 52.38 361 ASN A N 1
ATOM 2791 C CA . ASN A 1 361 ? 19.663 19.571 -8.878 1.00 52.38 361 ASN A CA 1
ATOM 2792 C C . ASN A 1 361 ? 20.744 18.818 -8.059 1.00 52.38 361 ASN A C 1
ATOM 2794 O O . ASN A 1 361 ? 21.921 18.890 -8.407 1.00 52.38 361 ASN A O 1
ATOM 2798 N N . THR A 1 362 ? 20.417 18.162 -6.945 1.00 54.91 362 THR A N 1
ATOM 2799 C CA . THR A 1 362 ? 21.427 17.606 -6.019 1.00 54.91 362 THR A CA 1
ATOM 2800 C C . THR A 1 362 ? 21.539 16.085 -6.018 1.00 54.91 362 THR A C 1
ATOM 2802 O O . THR A 1 362 ? 22.489 15.571 -5.432 1.00 54.91 362 THR A O 1
ATOM 2805 N N . GLN A 1 363 ? 20.606 15.351 -6.632 1.00 61.62 363 GLN A N 1
ATOM 2806 C CA . GLN A 1 363 ? 20.623 13.883 -6.641 1.00 61.62 363 GLN A CA 1
ATOM 2807 C C . GLN A 1 363 ? 20.269 13.329 -8.015 1.00 61.62 363 GLN A C 1
ATOM 2809 O O . GLN A 1 363 ? 19.296 13.759 -8.612 1.00 61.62 363 GLN A O 1
ATOM 2814 N N . ILE A 1 364 ? 21.056 12.366 -8.488 1.00 64.19 364 ILE A N 1
ATOM 2815 C CA . ILE A 1 364 ? 20.963 11.802 -9.834 1.00 64.19 364 ILE A CA 1
ATOM 2816 C C . ILE A 1 364 ? 20.051 10.562 -9.797 1.00 64.19 364 ILE A C 1
ATOM 2818 O O . ILE A 1 364 ? 20.377 9.624 -9.065 1.00 64.19 364 ILE A O 1
ATOM 2822 N N . PRO A 1 365 ? 18.929 10.523 -10.539 1.00 68.81 365 PRO A N 1
ATOM 2823 C CA . PRO A 1 365 ? 18.100 9.344 -10.682 1.00 68.81 365 PRO A CA 1
ATOM 2824 C C . PRO A 1 365 ? 18.933 8.276 -11.369 1.00 68.81 365 PRO A C 1
ATOM 2826 O O . PRO A 1 365 ? 19.626 8.550 -12.343 1.00 68.81 365 PRO A O 1
ATOM 2829 N N . TYR A 1 366 ? 18.870 7.062 -10.843 1.00 79.38 366 TYR A N 1
ATOM 2830 C CA . TYR A 1 366 ? 19.571 5.912 -11.391 1.00 79.38 366 TYR A CA 1
ATOM 2831 C C . TYR A 1 366 ? 18.570 4.778 -11.549 1.00 79.38 366 TYR A C 1
ATOM 2833 O O . TYR A 1 366 ? 17.934 4.372 -10.576 1.00 79.38 366 TYR A O 1
ATOM 2841 N N . PHE A 1 367 ? 18.418 4.292 -12.774 1.00 88.19 367 PHE A N 1
ATOM 2842 C CA . PHE A 1 367 ? 17.614 3.132 -13.110 1.00 88.19 367 PHE A CA 1
ATOM 2843 C C . PHE A 1 367 ? 18.505 1.901 -13.205 1.00 88.19 367 PHE A C 1
ATOM 2845 O O . PHE A 1 367 ? 19.452 1.861 -13.991 1.00 88.19 367 PHE A O 1
ATOM 2852 N N . TYR A 1 368 ? 18.153 0.876 -12.442 1.00 91.62 368 TYR A N 1
ATOM 2853 C CA . TYR A 1 368 ? 18.798 -0.422 -12.456 1.00 91.62 368 TYR A CA 1
ATOM 2854 C C . TYR A 1 368 ? 17.754 -1.518 -12.611 1.00 91.62 368 TYR A C 1
ATOM 2856 O O . TYR A 1 368 ? 16.852 -1.650 -11.777 1.00 91.62 368 TYR A O 1
ATOM 2864 N N . ASN A 1 369 ? 17.907 -2.332 -13.648 1.00 94.81 369 ASN A N 1
ATOM 2865 C CA . ASN A 1 369 ? 17.072 -3.496 -13.890 1.00 94.81 369 ASN A CA 1
ATOM 2866 C C . ASN A 1 369 ? 17.917 -4.770 -13.997 1.00 94.81 369 ASN A C 1
ATOM 2868 O O . ASN A 1 369 ? 18.787 -4.875 -14.856 1.00 94.81 369 ASN A O 1
ATOM 2872 N N . ASP A 1 370 ? 17.612 -5.734 -13.136 1.00 96.50 370 ASP A N 1
ATOM 2873 C CA . ASP A 1 370 ? 18.120 -7.115 -13.116 1.00 96.50 370 ASP A CA 1
ATOM 2874 C C . ASP A 1 370 ? 16.954 -8.124 -13.034 1.00 96.50 370 ASP A C 1
ATOM 2876 O O . ASP A 1 370 ? 17.148 -9.305 -12.769 1.00 96.50 370 ASP A O 1
ATOM 2880 N N . GLY A 1 371 ? 15.723 -7.642 -13.251 1.00 96.75 371 GLY A N 1
ATOM 2881 C CA . GLY A 1 371 ? 14.487 -8.421 -13.265 1.00 96.75 371 GLY A CA 1
ATOM 2882 C C . GLY A 1 371 ? 13.687 -8.227 -14.555 1.00 96.75 371 GLY A C 1
ATOM 2883 O O . GLY A 1 371 ? 14.228 -7.863 -15.602 1.00 96.75 371 GLY A O 1
ATOM 2884 N N . ASN A 1 372 ? 12.375 -8.448 -14.482 1.00 97.81 372 ASN A N 1
ATOM 2885 C CA . ASN A 1 372 ? 11.475 -8.291 -15.622 1.00 97.81 372 ASN A CA 1
ATOM 2886 C C . ASN A 1 372 ? 10.665 -6.992 -15.534 1.00 97.81 372 ASN A C 1
ATOM 2888 O O . ASN A 1 372 ? 10.097 -6.677 -14.484 1.00 97.81 372 ASN A O 1
ATOM 2892 N N . LEU A 1 373 ? 10.570 -6.281 -16.655 1.00 97.12 373 LEU A N 1
ATOM 2893 C CA . LEU A 1 373 ? 9.725 -5.106 -16.842 1.00 97.12 373 LEU A CA 1
ATOM 2894 C C . LEU A 1 373 ? 8.928 -5.252 -18.143 1.00 97.12 373 LEU A C 1
ATOM 2896 O O . LEU A 1 373 ? 9.487 -5.173 -19.232 1.00 97.12 373 LEU A O 1
ATOM 2900 N N . PHE A 1 374 ? 7.618 -5.439 -18.032 1.00 96.25 374 PHE A N 1
ATOM 2901 C CA . PHE A 1 374 ? 6.707 -5.556 -19.168 1.00 96.25 374 PHE A CA 1
ATOM 2902 C C . PHE A 1 374 ? 5.802 -4.328 -19.223 1.00 96.25 374 PHE A C 1
ATOM 2904 O O . PHE A 1 374 ? 5.045 -4.069 -18.289 1.00 96.25 374 PHE A O 1
ATOM 2911 N N . ILE A 1 375 ? 5.864 -3.576 -20.318 1.00 93.06 375 ILE A N 1
ATOM 2912 C CA . ILE A 1 375 ? 5.087 -2.356 -20.524 1.00 93.06 375 ILE A CA 1
ATOM 2913 C C . ILE A 1 375 ? 4.193 -2.530 -21.748 1.00 93.06 375 ILE A C 1
ATOM 2915 O O . ILE A 1 375 ? 4.656 -2.834 -22.849 1.00 93.06 375 ILE A O 1
ATOM 2919 N N . ARG A 1 376 ? 2.891 -2.325 -21.554 1.00 90.62 376 ARG A N 1
ATOM 2920 C CA . ARG A 1 376 ? 1.879 -2.461 -22.601 1.00 90.62 376 ARG A CA 1
ATOM 2921 C C . ARG A 1 376 ? 0.979 -1.234 -22.598 1.00 90.62 376 ARG A C 1
ATOM 2923 O O . ARG A 1 376 ? 0.574 -0.751 -21.541 1.00 90.62 376 ARG A O 1
ATOM 2930 N N . ASN A 1 377 ? 0.651 -0.741 -23.786 1.00 83.31 377 ASN A N 1
ATOM 2931 C CA . ASN A 1 377 ? -0.302 0.352 -23.944 1.00 83.31 377 ASN A CA 1
ATOM 2932 C C . ASN A 1 377 ? -1.607 -0.161 -24.566 1.00 83.31 377 ASN A C 1
ATOM 2934 O O . ASN A 1 377 ? -1.610 -1.009 -25.461 1.00 83.31 377 ASN A O 1
ATOM 2938 N N . HIS A 1 378 ? -2.719 0.347 -24.044 1.00 69.69 378 HIS A N 1
ATOM 2939 C CA . HIS A 1 378 ? -4.061 -0.114 -24.351 1.00 69.69 378 HIS A CA 1
ATOM 2940 C C . HIS A 1 378 ? -4.871 0.758 -25.308 1.00 69.69 378 HIS A C 1
ATOM 2942 O O . HIS A 1 378 ? -5.990 0.346 -25.570 1.00 69.69 378 HIS A O 1
ATOM 2948 N N . GLU A 1 379 ? -4.364 1.902 -25.792 1.00 61.81 379 GLU A N 1
ATOM 2949 C CA . GLU A 1 379 ? -4.893 2.726 -26.908 1.00 61.81 379 GLU A CA 1
ATOM 2950 C C . GLU A 1 379 ? -4.593 4.208 -26.620 1.00 61.81 379 GLU A C 1
ATOM 2952 O O . GLU A 1 379 ? -5.271 4.787 -25.781 1.00 61.81 379 GLU A O 1
ATOM 2957 N N . GLU A 1 380 ? -3.601 4.815 -27.296 1.00 56.50 380 GLU A N 1
ATOM 2958 C CA . GLU A 1 380 ? -3.581 6.222 -27.773 1.00 56.50 380 GLU A CA 1
ATOM 2959 C C . GLU A 1 380 ? -2.210 6.588 -28.410 1.00 56.50 380 GLU A C 1
ATOM 2961 O O . GLU A 1 380 ? -1.168 6.075 -27.994 1.00 56.50 380 GLU A O 1
ATOM 2966 N N . PRO A 1 381 ? -2.167 7.508 -29.397 1.00 55.56 381 PRO A N 1
ATOM 2967 C CA . PRO A 1 381 ? -0.959 7.898 -30.134 1.00 55.56 381 PRO A CA 1
ATOM 2968 C C . PRO A 1 381 ? -0.117 8.992 -29.444 1.00 55.56 381 PRO A C 1
ATOM 2970 O O . PRO A 1 381 ? 0.584 9.724 -30.129 1.00 55.56 381 PRO A O 1
ATOM 2973 N N . LEU A 1 382 ? -0.198 9.174 -28.118 1.00 54.78 382 LEU A N 1
ATOM 2974 C CA . LEU A 1 382 ? 0.539 10.232 -27.392 1.00 54.78 382 LEU A CA 1
ATOM 2975 C C . LEU A 1 382 ? 1.307 9.728 -26.158 1.00 54.78 382 LEU A C 1
ATOM 2977 O O . LEU A 1 382 ? 1.730 10.520 -25.317 1.00 54.78 382 LEU A O 1
ATOM 2981 N N . THR A 1 383 ? 1.505 8.417 -26.037 1.00 68.88 383 THR A N 1
ATOM 2982 C CA . THR A 1 383 ? 2.083 7.805 -24.833 1.00 68.88 383 THR A CA 1
ATOM 2983 C C . THR A 1 383 ? 3.604 7.761 -24.840 1.00 68.88 383 THR A C 1
ATOM 2985 O O . THR A 1 383 ? 4.204 7.405 -25.855 1.00 68.88 383 THR A O 1
ATOM 2988 N N . MET A 1 384 ? 4.220 7.998 -23.685 1.00 76.88 384 MET A N 1
ATOM 2989 C CA . MET A 1 384 ? 5.643 7.753 -23.439 1.00 76.88 384 MET A CA 1
ATOM 2990 C C . MET A 1 384 ? 5.793 6.577 -22.487 1.00 76.88 384 MET A C 1
ATOM 2992 O O . MET A 1 384 ? 5.218 6.594 -21.410 1.00 76.88 384 MET A O 1
ATOM 2996 N N . SER A 1 385 ? 6.528 5.541 -22.867 1.00 82.88 385 SER A N 1
ATOM 2997 C CA . SER A 1 385 ? 6.557 4.314 -22.065 1.00 82.88 385 SER A CA 1
ATOM 2998 C C . SER A 1 385 ? 7.489 4.461 -20.869 1.00 82.88 385 SER A C 1
ATOM 3000 O O . SER A 1 385 ? 7.063 4.284 -19.730 1.00 82.88 385 SER A O 1
ATOM 3002 N N . LEU A 1 386 ? 8.739 4.846 -21.119 1.00 85.69 386 LEU A N 1
ATOM 3003 C CA . LEU A 1 386 ? 9.755 5.018 -20.089 1.00 85.69 386 LEU A CA 1
ATOM 3004 C C . LEU A 1 386 ? 10.503 6.323 -20.325 1.00 85.69 386 LEU A C 1
ATOM 3006 O O . LEU A 1 386 ? 11.001 6.560 -21.425 1.00 85.69 386 LEU A O 1
ATOM 3010 N N . LYS A 1 387 ? 10.607 7.139 -19.280 1.00 84.69 387 LYS A N 1
ATOM 3011 C CA . LYS A 1 387 ? 11.374 8.380 -19.303 1.00 84.69 387 LYS A CA 1
ATOM 3012 C C . LYS A 1 387 ? 12.393 8.401 -18.176 1.00 84.69 387 LYS A C 1
ATOM 3014 O O . LYS A 1 387 ? 12.033 8.113 -17.036 1.00 84.69 387 LYS A O 1
ATOM 3019 N N . VAL A 1 388 ? 13.630 8.772 -18.493 1.00 77.50 388 VAL A N 1
ATOM 3020 C CA . VAL A 1 388 ? 14.681 9.058 -17.509 1.00 77.50 388 VAL A CA 1
ATOM 3021 C C . VAL A 1 388 ? 15.218 10.463 -17.754 1.00 77.50 388 VAL A C 1
ATOM 3023 O O . VAL A 1 388 ? 15.929 10.697 -18.736 1.00 77.50 388 VAL A O 1
ATOM 3026 N N . ASP A 1 389 ? 14.840 11.394 -16.875 1.00 72.31 389 ASP A N 1
ATOM 3027 C CA . ASP A 1 389 ? 15.253 12.798 -16.949 1.00 72.31 389 ASP A CA 1
ATOM 3028 C C . ASP A 1 389 ? 16.704 13.032 -16.466 1.00 72.31 389 ASP A C 1
ATOM 3030 O O . ASP A 1 389 ? 17.339 12.160 -15.872 1.00 72.31 389 ASP A O 1
ATOM 3034 N N . ASP A 1 390 ? 17.220 14.231 -16.775 1.00 61.12 390 ASP A N 1
ATOM 3035 C CA . ASP A 1 390 ? 18.620 14.690 -16.698 1.00 61.12 390 ASP A CA 1
ATOM 3036 C C . ASP A 1 390 ? 19.380 14.317 -15.421 1.00 61.12 390 ASP A C 1
ATOM 3038 O O . ASP A 1 390 ? 19.427 15.087 -14.468 1.00 61.12 390 ASP A O 1
ATOM 3042 N N . GLY A 1 391 ? 20.090 13.194 -15.416 1.00 51.62 391 GLY A N 1
ATOM 3043 C CA . GLY A 1 391 ? 21.133 12.970 -14.422 1.00 51.62 391 GLY A CA 1
ATOM 3044 C C . GLY A 1 391 ? 22.388 13.804 -14.690 1.00 51.62 391 GLY A C 1
ATOM 3045 O O . GLY A 1 391 ? 22.612 14.258 -15.810 1.00 51.62 391 GLY A O 1
ATOM 3046 N N . ASP A 1 392 ? 23.221 14.010 -13.666 1.00 53.59 392 ASP A N 1
ATOM 3047 C CA . ASP A 1 392 ? 24.477 14.750 -13.810 1.00 53.59 392 ASP A CA 1
ATOM 3048 C C . ASP A 1 392 ? 25.274 14.222 -15.012 1.00 53.59 392 ASP A C 1
ATOM 3050 O O . ASP A 1 392 ? 25.419 13.009 -15.213 1.00 53.59 392 ASP A O 1
ATOM 3054 N N . THR A 1 393 ? 25.811 15.166 -15.782 1.00 47.28 393 THR A N 1
ATOM 3055 C CA . THR A 1 393 ? 26.508 15.023 -17.069 1.00 47.28 393 THR A CA 1
ATOM 3056 C C . THR A 1 393 ? 27.710 14.061 -17.067 1.00 47.28 393 THR A C 1
ATOM 3058 O O . THR A 1 393 ? 28.344 13.863 -18.106 1.00 47.28 393 THR A O 1
ATOM 3061 N N . PHE A 1 394 ? 28.025 13.461 -15.913 1.00 50.03 394 PHE A N 1
ATOM 3062 C CA . PHE A 1 394 ? 29.137 12.547 -15.655 1.00 50.03 394 PHE A CA 1
ATOM 3063 C C . PHE A 1 394 ? 28.743 11.063 -15.524 1.00 50.03 394 PHE A C 1
ATOM 3065 O O . PHE A 1 394 ? 29.639 10.234 -15.366 1.00 50.03 394 PHE A O 1
ATOM 3072 N N . THR A 1 395 ? 27.455 10.692 -15.558 1.00 58.53 395 THR A N 1
ATOM 3073 C CA . THR A 1 395 ? 27.017 9.336 -15.149 1.00 58.53 395 THR A CA 1
ATOM 3074 C C . THR A 1 395 ? 26.085 8.631 -16.138 1.00 58.53 395 THR A C 1
ATOM 3076 O O . THR A 1 395 ? 25.193 9.231 -16.733 1.00 58.53 395 THR A O 1
ATOM 3079 N N . GLN A 1 396 ? 26.325 7.329 -16.334 1.00 68.00 396 GLN A N 1
ATOM 3080 C CA . GLN A 1 396 ? 25.403 6.408 -17.002 1.00 68.00 396 GLN A CA 1
ATOM 3081 C C . GLN A 1 396 ? 24.311 6.036 -16.000 1.00 68.00 396 GLN A C 1
ATOM 3083 O O . GLN A 1 396 ? 24.587 5.336 -15.026 1.00 68.00 396 GLN A O 1
ATOM 3088 N N . ASN A 1 397 ? 23.095 6.531 -16.221 1.00 76.44 397 ASN A N 1
ATOM 3089 C CA . ASN A 1 397 ? 22.014 6.450 -15.237 1.00 76.44 397 ASN A CA 1
ATOM 3090 C C . ASN A 1 397 ? 20.935 5.438 -15.585 1.00 76.44 397 ASN A C 1
ATOM 3092 O O . ASN A 1 397 ? 19.956 5.303 -14.859 1.00 76.44 397 ASN A O 1
ATOM 3096 N N . PHE A 1 398 ? 21.130 4.705 -16.674 1.00 87.25 398 PHE A N 1
ATOM 3097 C CA . PHE A 1 398 ? 20.337 3.536 -16.983 1.00 87.25 398 PHE A CA 1
ATOM 3098 C C . PHE A 1 398 ? 21.249 2.326 -17.098 1.00 87.25 398 PHE A C 1
ATOM 3100 O O . PHE A 1 398 ? 22.157 2.301 -17.931 1.00 87.25 398 PHE A O 1
ATOM 3107 N N . GLN A 1 399 ? 20.954 1.296 -16.313 1.00 91.00 399 GLN A N 1
ATOM 3108 C CA . GLN A 1 399 ? 21.606 0.004 -16.393 1.00 91.00 399 GLN A CA 1
ATOM 3109 C C . GLN A 1 399 ? 20.575 -1.123 -16.451 1.00 91.00 399 GLN A C 1
ATOM 3111 O O . GLN A 1 399 ? 19.777 -1.298 -15.535 1.00 91.00 399 GLN A O 1
ATOM 3116 N N . ASN A 1 400 ? 20.642 -1.927 -17.509 1.00 93.81 400 ASN A N 1
ATOM 3117 C CA . ASN A 1 400 ? 19.972 -3.222 -17.600 1.00 93.81 400 ASN A CA 1
ATOM 3118 C C . ASN A 1 400 ? 21.038 -4.325 -17.627 1.00 93.81 400 ASN A C 1
ATOM 3120 O O . ASN A 1 400 ? 21.935 -4.298 -18.475 1.00 93.81 400 ASN A O 1
ATOM 3124 N N . THR A 1 401 ? 21.003 -5.245 -16.667 1.00 94.31 401 THR A N 1
ATOM 3125 C CA . THR A 1 401 ? 21.994 -6.325 -16.529 1.00 94.31 401 THR A CA 1
ATOM 3126 C C . THR A 1 401 ? 21.721 -7.467 -17.507 1.00 94.31 401 THR A C 1
ATOM 3128 O O . THR A 1 401 ? 20.700 -7.481 -18.179 1.00 94.31 401 THR A O 1
ATOM 3131 N N . GLU A 1 402 ? 22.607 -8.463 -17.545 1.00 93.06 402 GLU A N 1
ATOM 3132 C CA . GLU A 1 402 ? 22.432 -9.689 -18.337 1.00 93.06 402 GLU A CA 1
ATOM 3133 C C . GLU A 1 402 ? 21.183 -10.516 -17.979 1.00 93.06 402 GLU A C 1
ATOM 3135 O O . GLU A 1 402 ? 20.689 -11.250 -18.830 1.00 93.06 402 GLU A O 1
ATOM 3140 N N . ASN A 1 403 ? 20.649 -10.393 -16.756 1.00 94.06 403 ASN A N 1
ATOM 3141 C CA . ASN A 1 403 ? 19.400 -11.062 -16.364 1.00 94.06 403 ASN A CA 1
ATOM 3142 C C . ASN A 1 403 ? 18.165 -10.190 -16.620 1.00 94.06 403 ASN A C 1
ATOM 3144 O O . ASN A 1 403 ? 17.037 -10.681 -16.565 1.00 94.06 403 ASN A O 1
ATOM 3148 N N . GLY A 1 404 ? 18.371 -8.894 -16.856 1.00 95.44 404 GLY A N 1
ATOM 3149 C CA . GLY A 1 404 ? 17.301 -7.930 -17.005 1.00 95.44 404 GLY A CA 1
ATOM 3150 C C . GLY A 1 404 ? 16.594 -8.055 -18.353 1.00 95.44 404 GLY A C 1
ATOM 3151 O O . GLY A 1 404 ? 17.224 -8.006 -19.412 1.00 95.44 404 GLY A O 1
ATOM 3152 N N . ARG A 1 405 ? 15.264 -8.165 -18.312 1.00 97.00 405 ARG A N 1
ATOM 3153 C CA . ARG A 1 405 ? 14.395 -8.197 -19.495 1.00 97.00 405 ARG A CA 1
ATOM 3154 C C . ARG A 1 405 ? 13.419 -7.034 -19.471 1.00 97.00 405 ARG A C 1
ATOM 3156 O O . ARG A 1 405 ? 12.697 -6.852 -18.489 1.00 97.00 405 ARG A O 1
ATOM 3163 N N . ILE A 1 406 ? 13.365 -6.286 -20.566 1.00 96.81 406 ILE A N 1
ATOM 3164 C CA . ILE A 1 406 ? 12.428 -5.178 -20.749 1.00 96.81 406 ILE A CA 1
ATOM 3165 C C . ILE A 1 406 ? 11.644 -5.397 -22.038 1.00 96.81 406 ILE A C 1
ATOM 3167 O O . ILE A 1 406 ? 12.238 -5.556 -23.100 1.00 96.81 406 ILE A O 1
ATOM 3171 N N . GLU A 1 407 ? 10.318 -5.387 -21.964 1.00 96.06 407 GLU A N 1
ATOM 3172 C CA . GLU A 1 407 ? 9.457 -5.573 -23.135 1.00 96.06 407 GLU A CA 1
ATOM 3173 C C . GLU A 1 407 ? 8.454 -4.442 -23.273 1.00 96.06 407 GLU A C 1
ATOM 3175 O O . GLU A 1 407 ? 7.754 -4.097 -22.319 1.00 96.06 407 GLU A O 1
ATOM 3180 N N . PHE A 1 408 ? 8.345 -3.916 -24.487 1.00 93.81 408 PHE A N 1
ATOM 3181 C CA . PHE A 1 408 ? 7.382 -2.894 -24.858 1.00 93.81 408 PHE A CA 1
ATOM 3182 C C . PHE A 1 408 ? 6.458 -3.417 -25.952 1.00 93.81 408 PHE A C 1
ATOM 3184 O O . PHE A 1 408 ? 6.921 -3.828 -27.017 1.00 93.81 408 PHE A O 1
ATOM 3191 N N . LEU A 1 409 ? 5.148 -3.351 -25.719 1.00 91.81 409 LEU A N 1
ATOM 3192 C CA . LEU A 1 409 ? 4.139 -3.826 -26.665 1.00 91.81 409 LEU A CA 1
ATOM 3193 C C . LEU A 1 409 ? 3.073 -2.757 -26.940 1.00 91.81 409 LEU A C 1
ATOM 3195 O O . LEU A 1 409 ? 2.450 -2.237 -26.012 1.00 91.81 409 LEU A O 1
ATOM 3199 N N . ASN A 1 410 ? 2.812 -2.500 -28.225 1.00 89.50 410 ASN A N 1
ATOM 3200 C CA . ASN A 1 410 ? 1.760 -1.605 -28.729 1.00 89.50 410 ASN A CA 1
ATOM 3201 C C . ASN A 1 410 ? 1.876 -0.153 -28.232 1.00 89.50 410 ASN A C 1
ATOM 3203 O O . ASN A 1 410 ? 0.887 0.459 -27.834 1.00 89.50 410 ASN A O 1
ATOM 3207 N N . ILE A 1 411 ? 3.080 0.416 -28.248 1.00 87.12 411 ILE A N 1
ATOM 3208 C CA . ILE A 1 411 ? 3.378 1.731 -27.660 1.00 87.12 411 ILE A CA 1
ATOM 3209 C C . ILE A 1 411 ? 3.530 2.849 -28.708 1.00 87.12 411 ILE A C 1
ATOM 3211 O O . ILE A 1 411 ? 3.838 2.614 -29.878 1.00 87.12 411 ILE A O 1
ATOM 3215 N N . HIS A 1 412 ? 3.354 4.110 -28.295 1.00 88.69 412 HIS A N 1
ATOM 3216 C CA . HIS A 1 412 ? 3.646 5.252 -29.169 1.00 88.69 412 HIS A CA 1
ATOM 3217 C C . HIS A 1 412 ? 5.137 5.615 -29.195 1.00 88.69 412 HIS A C 1
ATOM 3219 O O . HIS A 1 412 ? 5.763 5.578 -30.256 1.00 88.69 412 HIS A O 1
ATOM 3225 N N . ARG A 1 413 ? 5.708 5.901 -28.022 1.00 88.38 413 ARG A N 1
ATOM 3226 C CA . ARG A 1 413 ? 7.132 6.182 -27.802 1.00 88.38 413 ARG A CA 1
ATOM 3227 C C . ARG A 1 413 ? 7.700 5.214 -26.775 1.00 88.38 413 ARG A C 1
ATOM 3229 O O . ARG A 1 413 ? 7.059 4.982 -25.746 1.00 88.38 413 ARG A O 1
ATOM 3236 N N . GLY A 1 414 ? 8.873 4.655 -27.056 1.00 90.62 414 GLY A N 1
ATOM 3237 C CA . GLY A 1 414 ? 9.555 3.715 -26.168 1.00 90.62 414 GLY A CA 1
ATOM 3238 C C . GLY A 1 414 ? 10.250 4.413 -25.008 1.00 90.62 414 GLY A C 1
ATOM 3239 O O . GLY A 1 414 ? 9.592 4.898 -24.086 1.00 90.62 414 GLY A O 1
ATOM 3240 N N . MET A 1 415 ? 11.577 4.427 -25.053 1.00 90.50 415 MET A N 1
ATOM 3241 C CA . MET A 1 415 ? 12.451 4.926 -23.997 1.00 90.50 415 MET A CA 1
ATOM 3242 C C . MET A 1 415 ? 13.044 6.291 -24.356 1.00 90.50 415 MET A C 1
ATOM 3244 O O . MET A 1 415 ? 13.787 6.399 -25.332 1.00 90.50 415 MET A O 1
ATOM 3248 N N . GLU A 1 416 ? 12.743 7.316 -23.562 1.00 87.38 416 GLU A N 1
ATOM 3249 C CA . GLU A 1 416 ? 13.415 8.619 -23.601 1.00 87.38 416 GLU A CA 1
ATOM 3250 C C . GLU A 1 416 ? 14.504 8.652 -22.531 1.00 87.38 416 GLU A C 1
ATOM 3252 O O . GLU A 1 416 ? 14.211 8.553 -21.336 1.00 87.38 416 GLU A O 1
ATOM 3257 N N . LEU A 1 417 ? 15.758 8.773 -22.957 1.00 80.88 417 LEU A N 1
ATOM 3258 C CA . LEU A 1 417 ? 16.916 8.781 -22.074 1.00 80.88 417 LEU A CA 1
ATOM 3259 C C . LEU A 1 417 ? 17.717 10.054 -22.302 1.00 80.88 417 LEU A C 1
ATOM 3261 O O . LEU A 1 417 ? 18.277 10.255 -23.381 1.00 80.88 417 LEU A O 1
ATOM 3265 N N . LYS A 1 418 ? 17.817 10.888 -21.267 1.00 76.75 418 LYS A N 1
ATOM 3266 C CA . LYS A 1 418 ? 18.642 12.106 -21.298 1.00 76.75 418 LYS A CA 1
ATOM 3267 C C . LYS A 1 418 ? 20.068 11.910 -20.778 1.00 76.75 418 LYS A C 1
ATOM 3269 O O . LYS A 1 418 ? 20.840 12.854 -20.644 1.00 76.75 418 LYS A O 1
ATOM 3274 N N . SER A 1 419 ? 20.426 10.668 -20.469 1.00 69.75 419 SER A N 1
ATOM 3275 C CA . SER A 1 419 ? 21.717 10.282 -19.901 1.00 69.75 419 SER A CA 1
ATOM 3276 C C . SER A 1 419 ? 22.202 8.949 -20.473 1.00 69.75 419 SER A C 1
ATOM 3278 O O . SER A 1 419 ? 21.462 8.236 -21.152 1.00 69.75 419 SER A O 1
ATOM 3280 N N . GLY A 1 420 ? 23.466 8.613 -20.193 1.00 74.62 420 GLY A N 1
ATOM 3281 C CA . GLY A 1 420 ? 24.109 7.432 -20.760 1.00 74.62 420 GLY A CA 1
ATOM 3282 C C . GLY A 1 420 ? 23.436 6.119 -20.354 1.00 74.62 420 GLY A C 1
ATOM 3283 O O . GLY A 1 420 ? 23.086 5.907 -19.191 1.00 74.62 420 GLY A O 1
ATOM 3284 N N . LEU A 1 421 ? 23.323 5.221 -21.328 1.00 83.69 421 LEU A N 1
ATOM 3285 C CA . LEU A 1 421 ? 22.719 3.899 -21.205 1.00 83.69 421 LEU A CA 1
ATOM 3286 C C . LEU A 1 421 ? 23.770 2.782 -21.197 1.00 83.69 421 LEU A C 1
ATOM 3288 O O . LEU A 1 421 ? 24.676 2.781 -22.029 1.00 83.69 421 LEU A O 1
ATOM 3292 N N . ILE A 1 422 ? 23.600 1.783 -20.331 1.00 88.31 422 ILE A N 1
ATOM 3293 C CA . ILE A 1 422 ? 24.250 0.473 -20.437 1.00 88.31 422 ILE A CA 1
ATOM 3294 C C . ILE A 1 422 ? 23.179 -0.617 -20.477 1.00 88.31 422 ILE A C 1
ATOM 3296 O O . ILE A 1 422 ? 22.377 -0.748 -19.554 1.00 88.31 422 ILE A O 1
ATOM 3300 N N . ASN A 1 423 ? 23.205 -1.448 -21.514 1.00 90.44 423 ASN A N 1
ATOM 3301 C CA . ASN A 1 423 ? 22.347 -2.621 -21.626 1.00 90.44 423 ASN A CA 1
ATOM 3302 C C . ASN A 1 423 ? 23.165 -3.889 -21.895 1.00 90.44 423 ASN A C 1
ATOM 3304 O O . ASN A 1 423 ? 23.760 -4.018 -22.963 1.00 90.44 423 ASN A O 1
ATOM 3308 N N . TYR A 1 424 ? 23.132 -4.848 -20.975 1.00 92.56 424 TYR A N 1
ATOM 3309 C CA . TYR A 1 424 ? 23.670 -6.200 -21.164 1.00 92.56 424 TYR A CA 1
ATOM 3310 C C . TYR A 1 424 ? 22.587 -7.274 -21.320 1.00 92.56 424 TYR A C 1
ATOM 3312 O O . TYR A 1 424 ? 22.917 -8.385 -21.723 1.00 92.56 424 TYR A O 1
ATOM 3320 N N . GLY A 1 425 ? 21.329 -6.948 -21.026 1.00 92.94 425 GLY A N 1
ATOM 3321 C CA . GLY A 1 425 ? 20.197 -7.869 -21.113 1.00 92.94 425 GLY A CA 1
ATOM 3322 C C . GLY A 1 425 ? 19.354 -7.686 -22.366 1.00 92.94 425 GLY A C 1
ATOM 3323 O O . GLY A 1 425 ? 19.778 -7.067 -23.349 1.00 92.94 425 GLY A O 1
ATOM 3324 N N . ASP A 1 426 ? 18.133 -8.205 -22.296 1.00 94.50 426 ASP A N 1
ATOM 3325 C CA . ASP A 1 426 ? 17.204 -8.246 -23.419 1.00 94.50 426 ASP A CA 1
ATOM 3326 C C . ASP A 1 426 ? 16.241 -7.058 -23.377 1.00 94.50 426 ASP A C 1
ATOM 3328 O O . ASP A 1 426 ? 15.577 -6.809 -22.366 1.00 94.50 426 ASP A O 1
ATOM 3332 N N . ILE A 1 427 ? 16.133 -6.338 -24.495 1.00 95.56 427 ILE A N 1
ATOM 3333 C CA . ILE A 1 427 ? 15.112 -5.306 -24.689 1.00 95.56 427 ILE A CA 1
ATOM 3334 C C . ILE A 1 427 ? 14.328 -5.613 -25.965 1.00 95.56 427 ILE A C 1
ATOM 3336 O O . ILE A 1 427 ? 14.905 -5.692 -27.050 1.00 95.56 427 ILE A O 1
ATOM 3340 N N . SER A 1 428 ? 13.010 -5.756 -25.858 1.00 95.75 428 SER A N 1
ATOM 3341 C CA . SER A 1 428 ? 12.136 -6.008 -27.003 1.00 95.75 428 SER A CA 1
ATOM 3342 C C . SER A 1 428 ? 11.103 -4.901 -27.201 1.00 95.75 428 SER A C 1
ATOM 3344 O O . SER A 1 428 ? 10.552 -4.348 -26.248 1.00 95.75 428 SER A O 1
ATOM 3346 N N . PHE A 1 429 ? 10.843 -4.577 -28.465 1.00 94.19 429 PHE A N 1
ATOM 3347 C CA . PHE A 1 429 ? 9.817 -3.632 -28.886 1.00 94.19 429 PHE A CA 1
ATOM 3348 C C . PHE A 1 429 ? 8.960 -4.267 -29.975 1.00 94.19 429 PHE A C 1
ATOM 3350 O O . PHE A 1 429 ? 9.474 -4.672 -31.018 1.00 94.19 429 PHE A O 1
ATOM 3357 N N . GLU A 1 430 ? 7.649 -4.298 -29.770 1.00 92.69 430 GLU A N 1
ATOM 3358 C CA . GLU A 1 430 ? 6.691 -4.778 -30.760 1.00 92.69 430 GLU A CA 1
ATOM 3359 C C . GLU A 1 430 ? 5.576 -3.746 -30.972 1.00 92.69 430 GLU A C 1
ATOM 3361 O O . GLU A 1 430 ? 4.925 -3.308 -30.022 1.00 92.69 430 GLU A O 1
ATOM 3366 N N . ASN A 1 431 ? 5.340 -3.378 -32.237 1.00 90.31 431 ASN A N 1
ATOM 3367 C CA . ASN A 1 431 ? 4.322 -2.414 -32.672 1.00 90.31 431 ASN A CA 1
ATOM 3368 C C . ASN A 1 431 ? 4.503 -1.026 -32.036 1.00 90.31 431 ASN A C 1
ATOM 3370 O O . ASN A 1 431 ? 3.693 -0.579 -31.221 1.00 90.31 431 ASN A O 1
ATOM 3374 N N . VAL A 1 432 ? 5.562 -0.326 -32.440 1.00 89.19 432 VAL A N 1
ATOM 3375 C CA . VAL A 1 432 ? 5.853 1.048 -32.007 1.00 89.19 432 VAL A CA 1
ATOM 3376 C C . VAL A 1 432 ? 5.417 2.030 -33.090 1.00 89.19 432 VAL A C 1
ATOM 3378 O O . VAL A 1 432 ? 5.699 1.801 -34.259 1.00 89.19 432 VAL A O 1
ATOM 3381 N N . THR A 1 433 ? 4.751 3.136 -32.744 1.00 88.81 433 THR A N 1
ATOM 3382 C CA . THR A 1 433 ? 4.223 4.075 -33.766 1.00 88.81 433 THR A CA 1
ATOM 3383 C C . THR A 1 433 ? 5.062 5.330 -34.007 1.00 88.81 433 THR A C 1
ATOM 3385 O O . THR A 1 433 ? 4.789 6.038 -34.974 1.00 88.81 433 THR A O 1
ATOM 3388 N N . GLN A 1 434 ? 6.084 5.611 -33.190 1.00 88.31 434 GLN A N 1
ATOM 3389 C CA . GLN A 1 434 ? 7.012 6.725 -33.424 1.00 88.31 434 GLN A CA 1
ATOM 3390 C C . GLN A 1 434 ? 8.482 6.289 -33.376 1.00 88.31 434 GLN A C 1
ATOM 3392 O O . GLN A 1 434 ? 9.118 6.183 -34.423 1.00 88.31 434 GLN A O 1
ATOM 3397 N N . TRP A 1 435 ? 9.024 6.024 -32.186 1.00 89.56 435 TRP A N 1
ATOM 3398 C CA . TRP A 1 435 ? 10.421 5.619 -31.999 1.00 89.56 435 TRP A CA 1
ATOM 3399 C C . TRP A 1 435 ? 10.584 4.680 -30.800 1.00 89.56 435 TRP A C 1
ATOM 3401 O O . TRP A 1 435 ? 9.824 4.770 -29.832 1.00 89.56 435 TRP A O 1
ATOM 3411 N N . CYS A 1 436 ? 11.574 3.782 -30.858 1.00 90.62 436 CYS A N 1
ATOM 3412 C CA . CYS A 1 436 ? 11.887 2.861 -29.755 1.00 90.62 436 CYS A CA 1
ATOM 3413 C C . CYS A 1 436 ? 12.809 3.517 -28.720 1.00 90.62 436 CYS A C 1
ATOM 3415 O O . CYS A 1 436 ? 12.508 3.487 -27.532 1.00 90.62 436 CYS A O 1
ATOM 3417 N N . PHE A 1 437 ? 13.878 4.179 -29.166 1.00 89.19 437 PHE A N 1
ATOM 3418 C CA . PHE A 1 437 ? 14.785 4.950 -28.314 1.00 89.19 437 PHE A CA 1
ATOM 3419 C C . PHE A 1 437 ? 14.873 6.404 -28.776 1.00 89.19 437 PHE A C 1
ATOM 3421 O O . PHE A 1 437 ? 15.123 6.661 -29.955 1.00 89.19 437 PHE A O 1
ATOM 3428 N N . LEU A 1 438 ? 14.752 7.338 -27.836 1.00 87.44 438 LEU A N 1
ATOM 3429 C CA . LEU A 1 438 ? 15.139 8.736 -27.988 1.00 87.44 438 LEU A CA 1
ATOM 3430 C C . LEU A 1 438 ? 16.292 9.023 -27.024 1.00 87.44 438 LEU A C 1
ATOM 3432 O O . LEU A 1 438 ? 16.124 8.967 -25.809 1.00 87.44 438 LEU A O 1
ATOM 3436 N N . LEU A 1 439 ? 17.470 9.298 -27.579 1.00 82.00 439 LEU A N 1
ATOM 3437 C CA . LEU A 1 439 ? 18.700 9.523 -26.823 1.00 82.00 439 LEU A CA 1
ATOM 3438 C C . LEU A 1 439 ? 19.044 11.012 -26.837 1.00 82.00 439 LEU A C 1
ATOM 3440 O O . LEU A 1 439 ? 19.649 11.522 -27.783 1.00 82.00 439 LEU A O 1
ATOM 3444 N N . GLU A 1 440 ? 18.656 11.705 -25.775 1.00 75.12 440 GLU A N 1
ATOM 3445 C CA . GLU A 1 440 ? 18.797 13.148 -25.561 1.00 75.12 440 GLU A CA 1
ATOM 3446 C C . GLU A 1 440 ? 19.950 13.464 -24.604 1.00 75.12 440 GLU A C 1
ATOM 3448 O O . GLU A 1 440 ? 19.814 14.211 -23.643 1.00 75.12 440 GLU A O 1
ATOM 3453 N N . ASN A 1 441 ? 21.112 12.870 -24.856 1.00 66.88 441 ASN A N 1
ATOM 3454 C CA . ASN A 1 441 ? 22.268 13.021 -23.982 1.00 66.88 441 ASN A CA 1
ATOM 3455 C C . ASN A 1 441 ? 22.787 14.463 -23.987 1.00 66.88 441 ASN A C 1
ATOM 3457 O O . ASN A 1 441 ? 23.448 14.887 -24.939 1.00 66.88 441 ASN A O 1
ATOM 3461 N N . TYR A 1 442 ? 22.506 15.208 -22.919 1.00 60.84 442 TYR A N 1
ATOM 3462 C CA . TYR A 1 442 ? 23.005 16.565 -22.735 1.00 60.84 442 TYR A CA 1
ATOM 3463 C C . TYR A 1 442 ? 24.267 16.554 -21.866 1.00 60.84 442 TYR A C 1
ATOM 3465 O O . TYR A 1 442 ? 24.232 16.173 -20.700 1.00 60.84 442 TYR A O 1
ATOM 3473 N N . SER A 1 443 ? 25.405 16.986 -22.418 1.00 59.41 443 SER A N 1
ATOM 3474 C CA . SER A 1 443 ? 26.602 17.290 -21.626 1.00 59.41 443 SER A CA 1
ATOM 3475 C C . SER A 1 443 ? 27.418 18.405 -22.266 1.00 59.41 443 SER A C 1
ATOM 3477 O O . SER A 1 443 ? 27.881 18.308 -23.403 1.00 59.41 443 SER A O 1
ATOM 3479 N N . GLU A 1 444 ? 27.639 19.478 -21.508 1.00 57.69 444 GLU A N 1
ATOM 3480 C CA . GLU A 1 444 ? 28.483 20.601 -21.932 1.00 57.69 444 GLU A CA 1
ATOM 3481 C C . GLU A 1 444 ? 29.981 20.297 -21.800 1.00 57.69 444 GLU A C 1
ATOM 3483 O O . GLU A 1 444 ? 30.806 20.993 -22.389 1.00 57.69 444 GLU A O 1
ATOM 3488 N N . SER A 1 445 ? 30.356 19.254 -21.052 1.00 57.66 445 SER A N 1
ATOM 3489 C CA . SER A 1 445 ? 31.746 19.025 -20.647 1.00 57.66 445 SER A CA 1
ATOM 3490 C C . SER A 1 445 ? 32.394 17.774 -21.251 1.00 57.66 445 SER A C 1
ATOM 3492 O O . SER A 1 445 ? 33.615 17.760 -21.397 1.00 57.66 445 SER A O 1
ATOM 3494 N N . HIS A 1 446 ? 31.621 16.743 -21.616 1.00 62.88 446 HIS A N 1
ATOM 3495 C CA . HIS A 1 446 ? 32.148 15.454 -22.085 1.00 62.88 446 HIS A CA 1
ATOM 3496 C C . HIS A 1 446 ? 31.198 14.766 -23.078 1.00 62.88 446 HIS A C 1
ATOM 3498 O O . HIS A 1 446 ? 30.035 15.133 -23.210 1.00 62.88 446 HIS A O 1
ATOM 3504 N N . SER A 1 447 ? 31.688 13.742 -23.780 1.00 64.50 447 SER A N 1
ATOM 3505 C CA . SER A 1 447 ? 30.850 12.890 -24.635 1.00 64.50 447 SER A CA 1
ATOM 3506 C C . SER A 1 447 ? 30.164 11.789 -23.820 1.00 64.50 447 SER A C 1
ATOM 3508 O O . SER A 1 447 ? 30.803 11.165 -22.974 1.00 64.50 447 SER A O 1
ATOM 3510 N N . ILE A 1 448 ? 28.886 11.520 -24.095 1.00 66.00 448 ILE A N 1
ATOM 3511 C CA . ILE A 1 448 ? 28.106 10.462 -23.431 1.00 66.00 448 ILE A CA 1
ATOM 3512 C C . ILE A 1 448 ? 28.036 9.238 -24.349 1.00 66.00 448 ILE A C 1
ATOM 3514 O O . ILE A 1 448 ? 27.793 9.371 -25.548 1.00 66.00 448 ILE A O 1
ATOM 3518 N N . THR A 1 449 ? 28.257 8.046 -23.784 1.00 72.56 449 THR A N 1
ATOM 3519 C CA . THR A 1 449 ? 28.239 6.772 -24.521 1.00 72.56 449 THR A CA 1
ATOM 3520 C C . THR A 1 449 ? 27.087 5.884 -24.069 1.00 72.56 449 THR A C 1
ATOM 3522 O O . THR A 1 449 ? 26.979 5.562 -22.884 1.00 72.56 449 THR A O 1
ATOM 3525 N N . ASN A 1 450 ? 26.288 5.435 -25.036 1.00 75.31 450 ASN A N 1
ATOM 3526 C CA . ASN A 1 450 ? 25.274 4.398 -24.873 1.00 75.31 450 ASN A CA 1
ATOM 3527 C C . ASN A 1 450 ? 25.863 3.064 -25.327 1.00 75.31 450 ASN A C 1
ATOM 3529 O O . ASN A 1 450 ? 26.285 2.947 -26.477 1.00 75.31 450 ASN A O 1
ATOM 3533 N N . GLN A 1 451 ? 25.924 2.083 -24.432 1.00 84.12 451 GLN A N 1
ATOM 3534 C CA . GLN A 1 451 ? 26.546 0.785 -24.670 1.00 84.12 451 GLN A CA 1
ATOM 3535 C C . GLN A 1 451 ? 25.504 -0.326 -24.666 1.00 84.12 451 GLN A C 1
ATOM 3537 O O . GLN A 1 451 ? 24.769 -0.498 -23.696 1.00 84.12 451 GLN A O 1
ATOM 3542 N N . PHE A 1 452 ? 25.499 -1.124 -25.727 1.00 83.50 452 PHE A N 1
ATOM 3543 C CA . PHE A 1 452 ? 24.617 -2.280 -25.860 1.00 83.50 452 PHE A CA 1
ATOM 3544 C C . PHE A 1 452 ? 25.438 -3.546 -26.062 1.00 83.50 452 PHE A C 1
ATOM 3546 O O . PHE A 1 452 ? 26.048 -3.718 -27.110 1.00 83.50 452 PHE A O 1
ATOM 3553 N N . GLY A 1 453 ? 25.473 -4.422 -25.063 1.00 84.38 453 GLY A N 1
ATOM 3554 C CA . GLY A 1 453 ? 26.083 -5.752 -25.126 1.00 84.38 453 GLY A CA 1
ATOM 3555 C C . GLY A 1 453 ? 25.077 -6.902 -25.242 1.00 84.38 453 GLY A C 1
ATOM 3556 O O . GLY A 1 453 ? 25.463 -7.974 -25.699 1.00 84.38 453 GLY A O 1
ATOM 3557 N N . GLY A 1 454 ? 23.816 -6.682 -24.855 1.00 85.06 454 GLY A N 1
ATOM 3558 C CA . GLY A 1 454 ? 22.747 -7.688 -24.897 1.00 85.06 454 GLY A CA 1
ATOM 3559 C C . GLY A 1 454 ? 22.019 -7.795 -26.243 1.00 85.06 454 GLY A C 1
ATOM 3560 O O . GLY A 1 454 ? 22.542 -7.385 -27.287 1.00 85.06 454 GLY A O 1
ATOM 3561 N N . GLU A 1 455 ? 20.806 -8.349 -26.226 1.00 90.56 455 GLU A N 1
ATOM 3562 C CA . GLU A 1 455 ? 19.948 -8.454 -27.409 1.00 90.56 455 GLU A CA 1
ATOM 3563 C C . GLU A 1 455 ? 18.883 -7.348 -27.440 1.00 90.56 455 GLU A C 1
ATOM 3565 O O . GLU A 1 455 ? 18.219 -7.051 -26.449 1.00 90.56 455 GLU A O 1
ATOM 3570 N N . ILE A 1 456 ? 18.706 -6.747 -28.616 1.00 90.56 456 ILE A N 1
ATOM 3571 C CA . ILE A 1 456 ? 17.587 -5.865 -28.936 1.00 90.56 456 ILE A CA 1
ATOM 3572 C C . ILE A 1 456 ? 16.789 -6.483 -30.076 1.00 90.56 456 ILE A C 1
ATOM 3574 O O . ILE A 1 456 ? 17.347 -6.697 -31.153 1.00 90.56 456 ILE A O 1
ATOM 3578 N N . ASP A 1 457 ? 15.494 -6.730 -29.868 1.00 92.62 457 ASP A N 1
ATOM 3579 C CA . ASP A 1 457 ? 14.569 -7.150 -30.932 1.00 92.62 457 ASP A CA 1
ATOM 3580 C C . ASP A 1 457 ? 13.476 -6.101 -31.133 1.00 92.62 457 ASP A C 1
ATOM 3582 O O . ASP A 1 457 ? 12.691 -5.813 -30.234 1.00 92.62 457 ASP A O 1
ATOM 3586 N N . ILE A 1 458 ? 13.435 -5.516 -32.327 1.00 91.44 458 ILE A N 1
ATOM 3587 C CA . ILE A 1 458 ? 12.468 -4.495 -32.720 1.00 91.44 458 ILE A CA 1
ATOM 3588 C C . ILE A 1 458 ? 11.644 -5.036 -33.877 1.00 91.44 458 ILE A C 1
ATOM 3590 O O . ILE A 1 458 ? 12.172 -5.408 -34.930 1.00 91.44 458 ILE A O 1
ATOM 3594 N N . VAL A 1 459 ? 10.331 -5.041 -33.689 1.00 91.00 459 VAL A N 1
ATOM 3595 C CA . VAL A 1 459 ? 9.357 -5.534 -34.653 1.00 91.00 459 VAL A CA 1
ATOM 3596 C C . VAL A 1 459 ? 8.311 -4.453 -34.897 1.00 91.00 459 VAL A C 1
ATOM 3598 O O . VAL A 1 459 ? 7.613 -4.043 -33.974 1.00 91.00 459 VAL A O 1
ATOM 3601 N N . ASN A 1 460 ? 8.167 -4.033 -36.157 1.00 89.25 460 ASN A N 1
ATOM 3602 C CA . ASN A 1 460 ? 7.167 -3.055 -36.594 1.00 89.25 460 ASN A CA 1
ATOM 3603 C C . ASN A 1 460 ? 7.299 -1.693 -35.879 1.00 89.25 460 ASN A C 1
ATOM 3605 O O . ASN A 1 460 ? 6.509 -1.353 -34.998 1.00 89.25 460 ASN A O 1
ATOM 3609 N N . ALA A 1 461 ? 8.311 -0.918 -36.275 1.00 88.75 461 ALA A N 1
ATOM 3610 C CA . ALA A 1 461 ? 8.557 0.440 -35.791 1.00 88.75 461 ALA A CA 1
ATOM 3611 C C . ALA A 1 461 ? 8.985 1.372 -36.946 1.00 88.75 461 ALA A C 1
ATOM 3613 O O . ALA A 1 461 ? 9.648 0.913 -37.881 1.00 88.75 461 ALA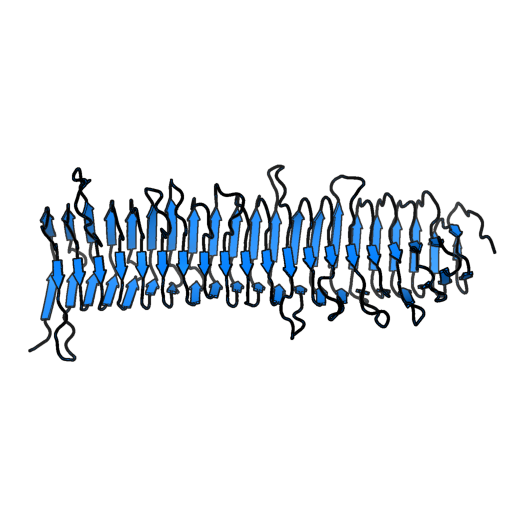 A O 1
ATOM 3614 N N . PRO A 1 462 ? 8.647 2.675 -36.918 1.00 87.62 462 PRO A N 1
ATOM 3615 C CA . PRO A 1 462 ? 9.215 3.649 -37.849 1.00 87.62 462 PRO A CA 1
ATOM 3616 C C . PRO A 1 462 ? 10.702 3.877 -37.600 1.00 87.62 462 PRO A C 1
ATOM 3618 O O . PRO A 1 462 ? 11.500 3.738 -38.522 1.00 87.62 462 PRO A O 1
ATOM 3621 N N . ILE A 1 463 ? 11.066 4.168 -36.347 1.00 88.44 463 ILE A N 1
ATOM 3622 C CA . ILE A 1 463 ? 12.429 4.516 -35.942 1.00 88.44 463 ILE A CA 1
ATOM 3623 C C . ILE A 1 463 ? 12.863 3.614 -34.784 1.00 88.44 463 ILE A C 1
ATOM 3625 O O . ILE A 1 463 ? 12.160 3.484 -33.779 1.00 88.44 463 ILE A O 1
ATOM 3629 N N . ALA A 1 464 ? 14.034 2.987 -34.901 1.00 87.25 464 ALA A N 1
ATOM 3630 C CA . ALA A 1 464 ? 14.619 2.229 -33.799 1.00 87.25 464 ALA A CA 1
ATOM 3631 C C . ALA A 1 464 ? 15.338 3.172 -32.827 1.00 87.25 464 ALA A C 1
ATOM 3633 O O . ALA A 1 464 ? 15.032 3.173 -31.639 1.00 87.25 464 ALA A O 1
ATOM 3634 N N . VAL A 1 465 ? 16.245 4.015 -33.325 1.00 86.88 465 VAL A N 1
ATOM 3635 C CA . VAL A 1 465 ? 17.020 4.953 -32.500 1.00 86.88 465 VAL A CA 1
ATOM 3636 C C . VAL A 1 465 ? 16.974 6.350 -33.104 1.00 86.88 465 VAL A C 1
ATOM 3638 O O . VAL A 1 465 ? 17.352 6.550 -34.256 1.00 86.88 465 VAL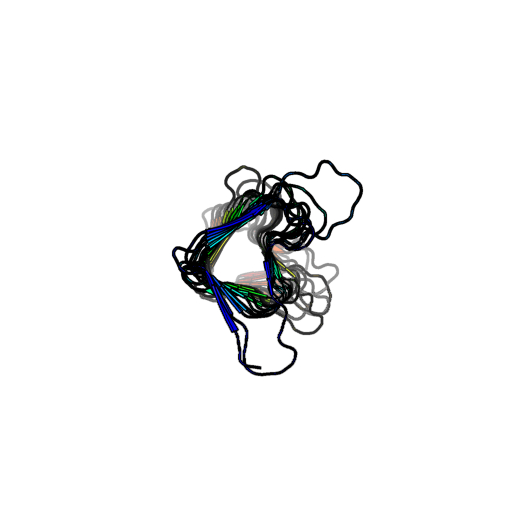 A O 1
ATOM 3641 N N . GLN A 1 466 ? 16.552 7.322 -32.303 1.00 86.94 466 GLN A N 1
ATOM 3642 C CA . GLN A 1 466 ? 16.595 8.741 -32.621 1.00 86.94 466 GLN A CA 1
ATOM 3643 C C . GLN A 1 466 ? 17.565 9.443 -31.668 1.00 86.94 466 GLN A C 1
ATOM 3645 O O . GLN A 1 466 ? 17.382 9.411 -30.452 1.00 86.94 466 GLN A O 1
ATOM 3650 N N . PHE A 1 467 ? 18.580 10.118 -32.206 1.00 76.81 467 PHE A N 1
ATOM 3651 C CA . PHE A 1 467 ? 19.389 11.043 -31.413 1.00 76.81 467 PHE A CA 1
ATOM 3652 C C . PHE A 1 467 ? 18.669 12.388 -31.331 1.00 76.81 467 PHE A C 1
ATOM 3654 O O . PHE A 1 467 ? 18.371 13.007 -32.357 1.00 76.81 467 PHE A O 1
ATOM 3661 N N . GLY A 1 468 ? 18.361 12.820 -30.109 1.00 68.50 468 GLY A N 1
ATOM 3662 C CA . GLY A 1 468 ? 17.690 14.091 -29.862 1.00 68.50 468 GLY A CA 1
ATOM 3663 C C . GLY A 1 468 ? 18.629 15.301 -29.928 1.00 68.50 468 GLY A C 1
ATOM 3664 O O . GLY A 1 468 ? 19.826 15.185 -30.205 1.00 68.50 468 GLY A O 1
ATOM 3665 N N . TYR A 1 469 ? 18.074 16.492 -29.700 1.00 60.22 469 TYR A N 1
ATOM 3666 C CA . TYR A 1 469 ? 18.788 17.759 -29.870 1.00 60.22 469 TYR A CA 1
ATOM 3667 C C . TYR A 1 469 ? 19.728 18.048 -28.686 1.00 60.22 469 TYR A C 1
ATOM 3669 O O . TYR A 1 469 ? 19.287 18.482 -27.627 1.00 60.22 469 TYR A O 1
ATOM 3677 N N . ALA A 1 470 ? 21.039 17.880 -28.878 1.00 53.28 470 ALA A N 1
ATOM 3678 C CA . ALA A 1 470 ? 22.068 18.079 -27.843 1.00 53.28 470 ALA A CA 1
ATOM 3679 C C . ALA A 1 470 ? 22.412 19.558 -27.516 1.00 53.28 470 ALA A C 1
ATOM 3681 O O . ALA A 1 470 ? 23.466 19.843 -26.941 1.00 53.28 470 ALA A O 1
ATOM 3682 N N . GLY A 1 471 ? 21.568 20.527 -27.894 1.00 54.22 471 GLY A N 1
ATOM 3683 C CA . GLY A 1 471 ? 21.884 21.956 -27.750 1.00 54.22 471 GLY A CA 1
ATOM 3684 C C . GLY A 1 471 ? 23.086 22.408 -28.597 1.00 54.22 471 GLY A C 1
ATOM 3685 O O . GLY A 1 471 ? 23.496 21.726 -29.530 1.00 54.22 471 GLY A O 1
ATOM 3686 N N . ASN A 1 472 ? 23.684 23.557 -28.255 1.00 53.81 472 ASN A N 1
ATOM 3687 C CA . ASN A 1 472 ? 24.929 24.065 -28.866 1.00 53.81 472 ASN A CA 1
ATOM 3688 C C . ASN A 1 472 ? 26.190 23.297 -28.396 1.00 53.81 472 ASN A C 1
ATOM 3690 O O . ASN A 1 472 ? 27.290 23.854 -28.418 1.00 53.81 472 ASN A O 1
ATOM 3694 N N . SER A 1 473 ? 26.055 22.063 -27.898 1.00 55.16 473 SER A N 1
ATOM 3695 C CA . SER A 1 473 ? 27.199 21.312 -27.380 1.00 55.16 473 SER A CA 1
ATOM 3696 C C . SER A 1 473 ? 28.091 20.825 -28.528 1.00 55.16 473 SER A C 1
ATOM 3698 O O . SER A 1 473 ? 27.630 20.284 -29.529 1.00 55.16 473 SER A O 1
ATOM 3700 N N . THR A 1 474 ? 29.404 21.024 -28.392 1.00 56.22 474 THR A N 1
ATOM 3701 C CA . THR A 1 474 ? 30.425 20.486 -29.310 1.00 56.22 474 THR A CA 1
ATOM 3702 C C . THR A 1 474 ? 30.752 19.015 -29.027 1.00 56.22 474 THR A C 1
ATOM 3704 O O . THR A 1 474 ? 31.691 18.474 -29.606 1.00 56.22 474 THR A O 1
ATOM 3707 N N . ASN A 1 475 ? 30.038 18.384 -28.092 1.00 60.47 475 ASN A N 1
ATOM 3708 C CA . ASN A 1 475 ? 30.312 17.033 -27.618 1.00 60.47 475 ASN A CA 1
ATOM 3709 C C . ASN A 1 475 ? 29.458 16.016 -28.379 1.00 60.47 475 ASN A C 1
ATOM 3711 O O . ASN A 1 475 ? 28.293 16.264 -28.679 1.00 60.47 475 ASN A O 1
ATOM 3715 N N . LEU A 1 476 ? 30.061 14.871 -28.697 1.00 63.53 476 LEU A N 1
ATOM 3716 C CA . LEU A 1 476 ? 29.432 13.827 -29.497 1.00 63.53 476 LEU A CA 1
ATOM 3717 C C . LEU A 1 476 ? 28.514 12.958 -28.627 1.00 63.53 476 LEU A C 1
ATOM 3719 O O . LEU A 1 476 ? 28.889 12.539 -27.527 1.00 63.53 476 LEU A O 1
ATOM 3723 N N . ASN A 1 477 ? 27.321 12.662 -29.141 1.00 68.81 477 ASN A N 1
ATOM 3724 C CA . ASN A 1 477 ? 26.431 11.652 -28.578 1.00 68.81 477 ASN A CA 1
ATOM 3725 C C . ASN A 1 477 ? 26.772 10.303 -29.233 1.00 68.81 477 ASN A C 1
ATOM 3727 O O . ASN A 1 477 ? 26.539 10.123 -30.431 1.00 68.81 477 ASN A O 1
ATOM 3731 N N . TYR A 1 478 ? 27.383 9.392 -28.467 1.00 72.88 478 TYR A N 1
ATOM 3732 C CA . TYR A 1 478 ? 27.844 8.100 -28.973 1.00 72.88 478 TYR A CA 1
ATOM 3733 C C . TYR A 1 478 ? 26.824 7.001 -28.709 1.00 72.88 478 TYR A C 1
ATOM 3735 O O . TYR A 1 478 ? 26.377 6.782 -27.580 1.00 72.88 478 TYR A O 1
ATOM 3743 N N . PHE A 1 479 ? 26.548 6.226 -29.746 1.00 75.88 479 PHE A N 1
ATOM 3744 C CA . PHE A 1 479 ? 25.893 4.934 -29.636 1.00 75.88 479 PHE A CA 1
ATOM 3745 C C . PHE A 1 479 ? 26.867 3.850 -30.058 1.00 75.88 479 PHE A C 1
ATOM 3747 O O . PHE A 1 479 ? 27.335 3.848 -31.195 1.00 75.88 479 PHE A O 1
ATOM 3754 N N . VAL A 1 480 ? 27.157 2.923 -29.151 1.00 79.62 480 VAL A N 1
ATOM 3755 C CA . VAL A 1 480 ? 28.090 1.828 -29.385 1.00 79.62 480 VAL A CA 1
ATOM 3756 C C . VAL A 1 480 ? 27.376 0.498 -29.184 1.00 79.62 480 VAL A C 1
ATOM 3758 O O . VAL A 1 480 ? 26.962 0.148 -28.076 1.00 79.62 480 VAL A O 1
ATOM 3761 N N . ASN A 1 481 ? 27.256 -0.265 -30.267 1.00 79.88 481 ASN A N 1
ATOM 3762 C CA . ASN A 1 481 ? 26.706 -1.613 -30.234 1.00 79.88 481 ASN A CA 1
ATOM 3763 C C . ASN A 1 481 ? 27.822 -2.665 -30.196 1.00 79.88 481 ASN A C 1
ATOM 3765 O O . ASN A 1 481 ? 28.603 -2.774 -31.140 1.00 79.88 481 ASN A O 1
ATOM 3769 N N . TYR A 1 482 ? 27.848 -3.480 -29.147 1.00 82.75 482 TYR A N 1
ATOM 3770 C CA . TYR A 1 482 ? 28.657 -4.695 -29.003 1.00 82.75 482 TYR A CA 1
ATOM 3771 C C . TYR A 1 482 ? 27.817 -5.986 -29.087 1.00 82.75 482 TYR A C 1
ATOM 3773 O O . TYR A 1 482 ? 28.381 -7.059 -29.293 1.00 82.75 482 TYR A O 1
ATOM 3781 N N . GLY A 1 483 ? 26.494 -5.886 -28.935 1.00 84.56 483 GLY A N 1
ATOM 3782 C CA . GLY A 1 483 ? 25.556 -7.004 -28.847 1.00 84.56 483 GLY A CA 1
ATOM 3783 C C . GLY A 1 483 ? 24.864 -7.353 -30.165 1.00 84.56 483 GLY A C 1
ATOM 3784 O O . GLY A 1 483 ? 25.453 -7.279 -31.250 1.00 84.56 483 GLY A O 1
ATOM 3785 N N . VAL A 1 484 ? 23.596 -7.762 -30.077 1.00 84.94 484 VAL A N 1
ATOM 3786 C CA . VAL A 1 484 ? 22.777 -8.163 -31.232 1.00 84.94 484 VAL A CA 1
ATOM 3787 C C . VAL A 1 484 ? 21.589 -7.222 -31.381 1.00 84.94 484 VAL A C 1
ATOM 3789 O O . VAL A 1 484 ? 20.772 -7.109 -30.480 1.00 84.94 484 VAL A O 1
ATOM 3792 N N . PHE A 1 485 ? 21.460 -6.594 -32.547 1.00 83.50 485 PHE A N 1
ATOM 3793 C CA . PHE A 1 485 ? 20.369 -5.680 -32.873 1.00 83.50 485 PHE A CA 1
ATOM 3794 C C . PHE A 1 485 ? 19.548 -6.257 -34.033 1.00 83.50 485 PHE A C 1
ATOM 3796 O O . PHE A 1 485 ? 20.027 -6.346 -35.170 1.00 83.50 485 PHE A O 1
ATOM 3803 N N . LYS A 1 486 ? 18.323 -6.699 -33.747 1.00 86.81 486 LYS A N 1
ATOM 3804 C CA . LYS A 1 486 ? 17.380 -7.291 -34.704 1.00 86.81 486 LYS A CA 1
ATOM 3805 C C . LYS A 1 486 ? 16.282 -6.275 -35.012 1.00 86.81 486 LYS A C 1
ATOM 3807 O O . LYS A 1 486 ? 15.609 -5.793 -34.113 1.00 86.81 486 LYS A O 1
ATOM 3812 N N . MET A 1 487 ? 16.098 -5.958 -36.289 1.00 85.00 487 MET A N 1
ATOM 3813 C CA . MET A 1 487 ? 15.097 -5.009 -36.778 1.00 85.00 487 MET A CA 1
ATOM 3814 C C . MET A 1 487 ? 14.252 -5.678 -37.855 1.00 85.00 487 MET A C 1
ATOM 3816 O O . MET A 1 487 ? 14.758 -6.087 -38.900 1.00 85.00 487 MET A O 1
ATOM 3820 N N . LYS A 1 488 ? 12.953 -5.823 -37.619 1.00 85.06 488 LYS A N 1
ATOM 3821 C CA . LYS A 1 488 ? 12.037 -6.490 -38.548 1.00 85.06 488 LYS A CA 1
ATOM 3822 C C . LYS A 1 488 ? 10.873 -5.568 -38.874 1.00 85.06 488 LYS A C 1
ATOM 3824 O O . LYS A 1 488 ? 10.258 -5.008 -37.972 1.00 85.06 488 LYS A O 1
ATOM 3829 N N . MET A 1 489 ? 10.525 -5.484 -40.160 1.00 81.00 489 MET A N 1
ATOM 3830 C CA . MET A 1 489 ? 9.377 -4.701 -40.639 1.00 81.00 489 MET A CA 1
ATOM 3831 C C . MET A 1 489 ? 9.470 -3.214 -40.252 1.00 81.00 489 MET A C 1
ATOM 3833 O O . MET A 1 489 ? 8.496 -2.624 -39.791 1.00 81.00 489 MET A O 1
ATOM 3837 N N . MET A 1 490 ? 10.653 -2.615 -40.415 1.00 80.94 490 MET A N 1
ATOM 3838 C CA . MET A 1 490 ? 10.831 -1.176 -40.208 1.00 80.94 490 MET A CA 1
ATOM 3839 C C . MET A 1 490 ? 10.070 -0.397 -41.286 1.00 80.94 490 MET A C 1
ATOM 3841 O O . MET A 1 490 ? 10.087 -0.785 -42.456 1.00 80.94 490 MET A O 1
ATOM 3845 N N . THR A 1 491 ? 9.388 0.684 -40.900 1.00 76.25 491 THR A N 1
ATOM 3846 C CA . THR A 1 491 ? 8.560 1.478 -41.834 1.00 76.25 491 THR A CA 1
ATOM 3847 C C . THR A 1 491 ? 9.234 2.760 -42.330 1.00 76.25 491 THR A C 1
ATOM 3849 O O . THR A 1 491 ? 8.764 3.333 -43.312 1.00 76.25 491 THR A O 1
ATOM 3852 N N . ASP A 1 492 ? 10.340 3.180 -41.706 1.00 77.31 492 ASP A N 1
ATOM 3853 C CA . ASP A 1 492 ? 11.120 4.369 -42.074 1.00 77.31 492 ASP A CA 1
ATOM 3854 C C . ASP A 1 492 ? 12.630 4.163 -41.780 1.00 77.31 492 ASP A C 1
ATOM 3856 O O . ASP A 1 492 ? 13.196 3.107 -42.085 1.00 77.31 492 ASP A O 1
ATOM 3860 N N . THR A 1 493 ? 13.304 5.171 -41.220 1.00 72.69 493 THR A N 1
ATOM 3861 C CA . THR A 1 493 ? 14.739 5.203 -40.944 1.00 72.69 493 THR A CA 1
ATOM 3862 C C . THR A 1 493 ? 15.036 4.539 -39.606 1.00 72.69 493 THR A C 1
ATOM 3864 O O . THR A 1 493 ? 14.576 4.983 -38.558 1.00 72.69 493 THR A O 1
ATOM 3867 N N . ALA A 1 494 ? 15.840 3.477 -39.627 1.00 75.69 494 ALA A N 1
ATOM 3868 C CA . ALA A 1 494 ? 16.128 2.703 -38.427 1.00 75.69 494 ALA A CA 1
ATOM 3869 C C . ALA A 1 494 ? 16.919 3.505 -37.385 1.00 75.69 494 ALA A C 1
ATOM 3871 O O . ALA A 1 494 ? 16.553 3.499 -36.213 1.00 75.69 494 ALA A O 1
ATOM 3872 N N . ILE A 1 495 ? 17.976 4.205 -37.795 1.00 78.12 495 ILE A N 1
ATOM 3873 C CA . ILE A 1 495 ? 18.795 5.029 -36.899 1.00 78.12 495 ILE A CA 1
ATOM 3874 C C . ILE A 1 495 ? 18.936 6.413 -37.515 1.00 78.12 495 ILE A C 1
ATOM 3876 O O . ILE A 1 495 ? 19.441 6.527 -38.630 1.00 78.12 495 ILE A O 1
ATOM 3880 N N . ILE A 1 496 ? 18.505 7.447 -36.793 1.00 78.62 496 ILE A N 1
ATOM 3881 C CA . ILE A 1 496 ? 18.512 8.832 -37.270 1.00 78.62 496 ILE A CA 1
ATOM 3882 C C . ILE A 1 496 ? 19.202 9.774 -36.281 1.00 78.62 496 ILE A C 1
ATOM 3884 O O . ILE A 1 496 ? 18.860 9.841 -35.098 1.00 78.62 496 ILE A O 1
ATOM 3888 N N . GLY A 1 497 ? 20.163 10.538 -36.792 1.00 69.00 497 GLY A N 1
ATOM 3889 C CA . GLY A 1 497 ? 20.825 11.649 -36.132 1.00 69.00 497 GLY A CA 1
ATOM 3890 C C . GLY A 1 497 ? 20.261 12.973 -36.630 1.00 69.00 497 GLY A C 1
ATOM 3891 O O . GLY A 1 497 ? 20.433 13.326 -37.789 1.00 69.00 497 GLY A O 1
ATOM 3892 N N . ILE A 1 498 ? 19.594 13.732 -35.759 1.00 63.56 498 ILE A N 1
ATOM 3893 C CA . ILE A 1 498 ? 18.988 15.022 -36.142 1.00 63.56 498 ILE A CA 1
ATOM 3894 C C . ILE A 1 498 ? 20.032 16.164 -36.146 1.00 63.56 498 ILE A C 1
ATOM 3896 O O . ILE A 1 498 ? 19.786 17.225 -36.716 1.00 63.56 498 ILE A O 1
ATOM 3900 N N . ASN A 1 499 ? 21.227 15.931 -35.581 1.00 59.38 499 ASN A N 1
ATOM 3901 C CA . ASN A 1 499 ? 22.304 16.916 -35.430 1.00 59.38 499 ASN A CA 1
ATOM 3902 C C . ASN A 1 499 ? 23.654 16.443 -36.001 1.00 59.38 499 ASN A C 1
ATOM 3904 O O . ASN A 1 499 ? 23.974 15.251 -35.994 1.00 59.38 499 ASN A O 1
ATOM 3908 N N . SER A 1 500 ? 24.489 17.423 -36.370 1.00 51.22 500 SER A N 1
ATOM 3909 C CA . SER A 1 500 ? 25.898 17.291 -36.777 1.00 51.22 500 SER A CA 1
ATOM 3910 C C . SER A 1 500 ? 26.845 17.021 -35.593 1.00 51.22 500 SER A C 1
ATOM 3912 O O . SER A 1 500 ? 27.869 17.687 -35.454 1.00 51.22 500 SER A O 1
ATOM 3914 N N . SER A 1 501 ? 26.457 16.141 -34.670 1.00 63.28 501 SER A N 1
ATOM 3915 C CA . SER A 1 501 ? 27.337 15.649 -33.596 1.00 63.28 501 SER A CA 1
ATOM 3916 C C . SER A 1 501 ? 26.905 14.269 -33.074 1.00 63.28 501 SER A C 1
ATOM 3918 O O . SER A 1 501 ? 27.025 13.957 -31.886 1.00 63.28 501 SER A O 1
ATOM 3920 N N . SER A 1 502 ? 26.356 13.430 -33.959 1.00 69.56 502 SER A N 1
ATOM 3921 C CA . SER A 1 502 ? 25.869 12.083 -33.633 1.00 69.56 502 SER A CA 1
ATOM 3922 C C . SER A 1 502 ? 26.780 11.011 -34.235 1.00 69.56 502 SER A C 1
ATOM 3924 O O . SER A 1 502 ? 26.991 10.978 -35.451 1.00 69.56 502 SER A O 1
ATOM 3926 N N . THR A 1 503 ? 27.302 10.125 -33.378 1.00 73.06 503 THR A N 1
ATOM 3927 C CA . THR A 1 503 ? 28.200 9.036 -33.787 1.00 73.06 503 THR A CA 1
ATOM 3928 C C . THR A 1 503 ? 27.593 7.678 -33.462 1.00 73.06 503 THR A C 1
ATOM 3930 O O . THR A 1 503 ? 27.316 7.364 -32.303 1.00 73.06 503 THR A O 1
ATOM 3933 N N . PHE A 1 504 ? 27.449 6.837 -34.483 1.00 76.12 504 PHE A N 1
ATOM 3934 C CA . PHE A 1 504 ? 27.051 5.440 -34.351 1.00 76.12 504 PHE A CA 1
ATOM 3935 C C . PHE A 1 504 ? 28.236 4.518 -34.654 1.00 76.12 504 PHE A C 1
ATOM 3937 O O . PHE A 1 504 ? 28.763 4.523 -35.766 1.00 76.12 504 PHE A O 1
ATOM 3944 N N . GLU A 1 505 ? 28.634 3.691 -33.687 1.00 78.81 505 GLU A N 1
ATOM 3945 C CA . GLU A 1 505 ? 29.659 2.662 -33.854 1.00 78.81 505 GLU A CA 1
ATOM 3946 C C . GLU A 1 505 ? 29.077 1.263 -33.634 1.00 78.81 505 GLU A C 1
ATOM 3948 O O . GLU A 1 505 ? 28.490 0.962 -32.593 1.00 78.81 505 GLU A O 1
ATOM 3953 N N . ASN A 1 506 ? 29.282 0.368 -34.599 1.00 76.69 506 ASN A N 1
ATOM 3954 C CA . ASN A 1 506 ? 28.845 -1.021 -34.496 1.00 76.69 506 ASN A CA 1
ATOM 3955 C C . ASN A 1 506 ? 30.026 -2.002 -34.506 1.00 76.69 506 ASN A C 1
ATOM 3957 O O . ASN A 1 506 ? 30.663 -2.228 -35.541 1.00 76.69 506 ASN A O 1
ATOM 3961 N N . TYR A 1 507 ? 30.247 -2.657 -33.368 1.00 79.81 507 TYR A N 1
ATOM 3962 C CA . TYR A 1 507 ? 31.171 -3.779 -33.169 1.00 79.81 507 TYR A CA 1
ATOM 3963 C C . TYR A 1 507 ? 30.447 -5.135 -33.023 1.00 79.81 507 TYR A C 1
ATOM 3965 O O . TYR A 1 507 ? 31.105 -6.175 -33.061 1.00 79.81 507 TYR A O 1
ATOM 3973 N N . GLY A 1 508 ? 29.118 -5.123 -32.869 1.00 77.31 508 GLY A N 1
ATOM 3974 C CA . GLY A 1 508 ? 28.257 -6.295 -32.706 1.00 77.31 508 GLY A CA 1
ATOM 3975 C C . GLY A 1 508 ? 27.630 -6.819 -34.006 1.00 77.31 508 GLY A C 1
ATOM 3976 O O . GLY A 1 508 ? 28.225 -6.792 -35.080 1.00 77.31 508 GLY A O 1
ATOM 3977 N N . THR A 1 509 ? 26.406 -7.341 -33.924 1.00 79.06 509 THR A N 1
ATOM 3978 C CA . THR A 1 509 ? 25.650 -7.845 -35.085 1.00 79.06 509 THR A CA 1
ATOM 3979 C C . THR A 1 509 ? 24.394 -7.017 -35.316 1.00 79.06 509 THR A C 1
ATOM 3981 O O . THR A 1 509 ? 23.611 -6.820 -34.392 1.00 79.06 509 THR A O 1
ATOM 3984 N N . ILE A 1 510 ? 24.163 -6.610 -36.566 1.00 76.81 510 ILE A N 1
ATOM 3985 C CA . ILE A 1 510 ? 22.904 -5.996 -37.008 1.00 76.81 510 ILE A CA 1
ATOM 3986 C C . ILE A 1 510 ? 22.217 -6.938 -38.004 1.00 76.81 510 ILE A C 1
ATOM 3988 O O . ILE A 1 510 ? 22.828 -7.376 -38.985 1.00 76.81 510 ILE A O 1
ATOM 3992 N N . MET A 1 511 ? 20.946 -7.251 -37.751 1.00 77.19 511 MET A N 1
ATOM 3993 C CA . MET A 1 511 ? 20.088 -8.078 -38.602 1.00 77.19 511 MET A CA 1
ATOM 3994 C C . MET A 1 511 ? 18.809 -7.314 -38.929 1.00 77.19 511 MET A C 1
ATOM 3996 O O . MET A 1 511 ? 18.108 -6.921 -38.001 1.00 77.19 511 MET A O 1
ATOM 4000 N N . GLY A 1 512 ? 18.461 -7.152 -40.208 1.00 71.25 512 GLY A N 1
ATOM 4001 C CA . GLY A 1 512 ? 17.186 -6.524 -40.565 1.00 71.25 512 GLY A CA 1
ATOM 4002 C C . GLY A 1 512 ? 17.207 -5.544 -41.724 1.00 71.25 512 GLY A C 1
ATOM 4003 O O . GLY A 1 512 ? 18.226 -5.371 -42.394 1.00 71.25 512 GLY A O 1
ATOM 4004 N N . ASP A 1 513 ? 16.060 -4.894 -41.918 1.00 67.00 513 ASP A N 1
ATOM 4005 C CA . ASP A 1 513 ? 15.894 -3.753 -42.819 1.00 67.00 513 ASP A CA 1
ATOM 4006 C C . ASP A 1 513 ? 16.257 -2.482 -42.035 1.00 67.00 513 ASP A C 1
ATOM 4008 O O . ASP A 1 513 ? 15.553 -2.109 -41.097 1.00 67.00 513 ASP A O 1
ATOM 4012 N N . ALA A 1 514 ? 17.388 -1.851 -42.358 1.00 63.97 514 ALA A N 1
ATOM 4013 C CA . ALA A 1 514 ? 17.878 -0.695 -41.611 1.00 63.97 514 ALA A CA 1
ATOM 4014 C C . ALA A 1 514 ? 18.496 0.362 -42.523 1.00 63.97 514 ALA A C 1
ATOM 4016 O O . ALA A 1 514 ? 19.390 0.059 -43.312 1.00 63.97 514 ALA A O 1
ATOM 4017 N N . ILE A 1 515 ? 18.044 1.604 -42.360 1.00 71.38 515 ILE A N 1
ATOM 4018 C CA . ILE A 1 515 ? 18.695 2.808 -42.885 1.00 71.38 515 ILE A CA 1
ATOM 4019 C C . ILE A 1 515 ? 19.338 3.522 -41.696 1.00 71.38 515 ILE A C 1
ATOM 4021 O O . ILE A 1 515 ? 18.677 3.726 -40.677 1.00 71.38 515 ILE A O 1
ATOM 4025 N N . ILE A 1 516 ? 20.623 3.857 -41.821 1.00 73.94 516 ILE A N 1
ATOM 4026 C CA . ILE A 1 516 ? 21.391 4.598 -40.816 1.00 73.94 516 ILE A CA 1
ATOM 4027 C C . ILE A 1 516 ? 21.723 5.959 -41.421 1.00 73.94 516 ILE A C 1
ATOM 4029 O O . ILE A 1 516 ? 22.427 6.021 -42.428 1.00 73.94 516 ILE A O 1
ATOM 4033 N N . ASP A 1 517 ? 21.208 7.019 -40.811 1.00 75.06 517 ASP A N 1
ATOM 4034 C CA . ASP A 1 517 ? 21.426 8.409 -41.204 1.00 75.06 517 ASP A CA 1
ATOM 4035 C C . ASP A 1 517 ? 21.990 9.174 -40.001 1.00 75.06 517 ASP A C 1
ATOM 4037 O O . ASP A 1 517 ? 21.252 9.579 -39.109 1.00 75.06 517 ASP A O 1
ATOM 4041 N N . CYS A 1 518 ? 23.315 9.265 -39.899 1.00 70.56 518 CYS A N 1
ATOM 4042 C CA . CYS A 1 518 ? 24.039 9.933 -38.810 1.00 70.56 518 CYS A CA 1
ATOM 4043 C C . CYS A 1 518 ? 25.225 10.703 -39.395 1.00 70.56 518 CYS A C 1
ATOM 4045 O O . CYS A 1 518 ? 25.705 10.360 -40.474 1.00 70.56 518 CYS A O 1
ATOM 4047 N N . GLU A 1 519 ? 25.742 11.697 -38.668 1.00 69.19 519 GLU A N 1
ATOM 4048 C CA . GLU A 1 519 ? 26.916 12.451 -39.131 1.00 69.19 519 GLU A CA 1
ATOM 4049 C C . GLU A 1 519 ? 28.155 11.552 -39.255 1.00 69.19 519 GLU A C 1
ATOM 4051 O O . GLU A 1 519 ? 28.878 11.617 -40.248 1.00 69.19 519 GLU A O 1
ATOM 4056 N N . PHE A 1 520 ? 28.367 10.674 -38.269 1.00 68.19 520 PHE A N 1
ATOM 4057 C CA . PHE A 1 520 ? 29.428 9.674 -38.300 1.00 68.19 520 PHE A CA 1
ATOM 4058 C C . PHE A 1 520 ? 28.856 8.283 -38.026 1.00 68.19 520 PHE A C 1
ATOM 4060 O O . PHE A 1 520 ? 28.394 7.988 -36.926 1.00 68.19 520 PHE A O 1
ATOM 4067 N N . ALA A 1 521 ? 28.924 7.396 -39.018 1.00 65.81 521 ALA A N 1
ATOM 4068 C CA . ALA A 1 521 ? 28.562 5.989 -38.870 1.00 65.81 521 ALA A CA 1
ATOM 4069 C C . ALA A 1 521 ? 29.777 5.099 -39.164 1.00 65.81 521 ALA A C 1
ATOM 4071 O O . ALA A 1 521 ? 30.286 5.076 -40.284 1.00 65.81 521 ALA A O 1
ATOM 4072 N N . ASN A 1 522 ? 30.237 4.346 -38.162 1.00 66.50 522 ASN A N 1
ATOM 4073 C CA . ASN A 1 522 ? 31.318 3.376 -38.301 1.00 66.50 522 ASN A CA 1
ATOM 4074 C C . ASN A 1 522 ? 30.803 1.948 -38.067 1.00 66.50 522 ASN A C 1
ATOM 4076 O O . ASN A 1 522 ? 30.423 1.578 -36.955 1.00 66.50 522 ASN A O 1
ATOM 4080 N N . VAL A 1 523 ? 30.800 1.122 -39.114 1.00 63.44 523 VAL A N 1
ATOM 4081 C CA . VAL A 1 523 ? 30.328 -0.269 -39.058 1.00 63.44 523 VAL A CA 1
ATOM 4082 C C . VAL A 1 523 ? 31.527 -1.206 -39.213 1.00 63.44 523 VAL A C 1
ATOM 4084 O O . VAL A 1 523 ? 31.967 -1.492 -40.323 1.00 63.44 523 VAL A O 1
ATOM 4087 N N . ASN A 1 524 ? 32.056 -1.696 -38.088 1.00 57.25 524 ASN A N 1
ATOM 4088 C CA . ASN A 1 524 ? 33.298 -2.481 -38.021 1.00 57.25 524 ASN A CA 1
ATOM 4089 C C . ASN A 1 524 ? 33.078 -4.012 -38.048 1.00 57.25 524 ASN A C 1
ATOM 4091 O O . ASN A 1 524 ? 34.031 -4.777 -37.905 1.00 57.25 524 ASN A O 1
ATOM 4095 N N . SER A 1 525 ? 31.835 -4.485 -38.188 1.00 57.09 525 SER A N 1
ATOM 4096 C CA . SER A 1 525 ? 31.429 -5.871 -37.883 1.00 57.09 525 SER A CA 1
ATOM 4097 C C . SER A 1 525 ? 30.315 -6.415 -38.805 1.00 57.09 525 SER A C 1
ATOM 4099 O O . SER A 1 525 ? 29.875 -5.743 -39.738 1.00 57.09 525 SER A O 1
ATOM 4101 N N . PHE A 1 526 ? 29.904 -7.678 -38.597 1.00 55.66 526 PHE A N 1
ATOM 4102 C CA . PHE A 1 526 ? 29.000 -8.448 -39.466 1.00 55.66 526 PHE A CA 1
ATOM 4103 C C . PHE A 1 526 ? 27.609 -7.802 -39.624 1.00 55.66 526 PHE A C 1
ATOM 4105 O O . PHE A 1 526 ? 26.768 -7.862 -38.727 1.00 55.66 526 PHE A O 1
ATOM 4112 N N . TYR A 1 527 ? 27.331 -7.283 -40.821 1.00 52.94 527 TYR A N 1
ATOM 4113 C CA . TYR A 1 527 ? 25.999 -6.866 -41.260 1.00 52.94 527 TYR A CA 1
ATOM 4114 C C . TYR A 1 527 ? 25.346 -7.982 -42.090 1.00 52.94 527 TYR A C 1
ATOM 4116 O O . TYR A 1 527 ? 25.907 -8.413 -43.102 1.00 52.94 527 TYR A O 1
ATOM 4124 N N . ARG A 1 528 ? 24.174 -8.479 -41.667 1.00 54.25 528 ARG A N 1
ATOM 4125 C CA . ARG A 1 528 ? 23.382 -9.457 -42.437 1.00 54.25 528 ARG A CA 1
ATOM 4126 C C . ARG A 1 528 ? 22.126 -8.770 -42.981 1.00 54.25 528 ARG A C 1
ATOM 4128 O O . ARG A 1 528 ? 21.185 -8.579 -42.211 1.00 54.25 528 ARG A O 1
ATOM 4135 N N . PRO A 1 529 ? 22.099 -8.392 -44.270 1.00 51.16 529 PRO A N 1
ATOM 4136 C CA . PRO A 1 529 ? 20.992 -7.619 -44.817 1.00 51.16 529 PRO A CA 1
ATOM 4137 C C . PRO A 1 529 ? 19.665 -8.386 -44.775 1.00 51.16 529 PRO A C 1
ATOM 4139 O O . PRO A 1 529 ? 19.611 -9.567 -45.131 1.00 51.16 529 PRO A O 1
ATOM 4142 N N . GLY A 1 530 ? 18.602 -7.688 -44.367 1.00 49.78 530 GLY A N 1
ATOM 4143 C CA . GLY A 1 530 ? 17.219 -8.032 -44.699 1.00 49.78 530 GLY A CA 1
ATOM 4144 C C . GLY A 1 530 ? 16.926 -7.799 -46.187 1.00 49.78 530 GLY A C 1
ATOM 4145 O O . GLY A 1 530 ? 17.759 -7.274 -46.928 1.00 49.78 530 GLY A O 1
ATOM 4146 N N . GLN A 1 531 ? 15.764 -8.246 -46.668 1.00 37.78 531 GLN A N 1
ATOM 4147 C CA . GLN A 1 531 ? 15.442 -8.273 -48.102 1.00 37.78 531 GLN A CA 1
ATOM 4148 C C . GLN A 1 531 ? 15.216 -6.884 -48.738 1.00 37.78 531 GLN A C 1
ATOM 4150 O O . GLN A 1 531 ? 15.048 -6.826 -49.954 1.00 37.78 531 GLN A O 1
ATOM 4155 N N . ASN A 1 532 ? 15.289 -5.776 -47.985 1.00 38.94 532 ASN A N 1
ATOM 4156 C CA . ASN A 1 532 ? 15.262 -4.412 -48.523 1.00 38.94 532 ASN A CA 1
ATOM 4157 C C . ASN A 1 532 ? 16.368 -3.535 -47.907 1.00 38.94 532 ASN A C 1
ATOM 4159 O O . ASN A 1 532 ? 16.231 -3.019 -46.802 1.00 38.94 532 ASN A O 1
ATOM 4163 N N . ILE A 1 533 ? 17.462 -3.306 -48.643 1.00 40.62 533 ILE A N 1
ATOM 4164 C CA . ILE A 1 533 ? 18.503 -2.347 -48.239 1.00 40.62 533 ILE A CA 1
ATOM 4165 C C . ILE A 1 533 ? 18.156 -0.966 -48.809 1.00 40.62 533 ILE A C 1
ATOM 4167 O O . ILE A 1 533 ? 18.284 -0.731 -50.014 1.00 40.62 533 ILE A O 1
ATOM 4171 N N . GLY A 1 534 ? 17.749 -0.044 -47.935 1.00 38.06 534 GLY A N 1
ATOM 4172 C CA . GLY A 1 534 ? 17.851 1.392 -48.190 1.00 38.06 534 GLY A CA 1
ATOM 4173 C C . GLY A 1 534 ? 19.311 1.844 -48.063 1.00 38.06 534 GLY A C 1
ATOM 4174 O O . GLY A 1 534 ? 20.082 1.280 -47.293 1.00 38.06 534 GLY A O 1
ATOM 4175 N N . LYS A 1 535 ? 19.715 2.809 -48.891 1.00 38.72 535 LYS A N 1
ATOM 4176 C CA . LYS A 1 535 ? 21.101 3.275 -49.065 1.00 38.72 535 LYS A CA 1
ATOM 4177 C C . LYS A 1 535 ? 21.855 3.495 -47.741 1.00 38.72 535 LYS A C 1
ATOM 4179 O O . LYS A 1 535 ? 21.403 4.264 -46.904 1.00 38.72 535 LYS A O 1
ATOM 4184 N N . LEU A 1 536 ? 23.064 2.939 -47.641 1.00 41.50 536 LEU A N 1
ATOM 4185 C CA . LEU A 1 536 ? 24.125 3.471 -46.780 1.00 41.50 536 LEU A CA 1
ATOM 4186 C C . LEU A 1 536 ? 24.690 4.721 -47.472 1.00 41.50 536 LEU A C 1
ATOM 4188 O O . LEU A 1 536 ? 25.265 4.605 -48.558 1.00 41.50 536 LEU A O 1
ATOM 4192 N N . HIS A 1 537 ? 24.475 5.906 -46.903 1.00 36.12 537 HIS A N 1
ATOM 4193 C CA . HIS A 1 537 ? 25.178 7.121 -47.318 1.00 36.12 537 HIS A CA 1
ATOM 4194 C C . HIS A 1 537 ? 26.438 7.258 -46.448 1.00 36.12 537 HIS A C 1
ATOM 4196 O O . HIS A 1 537 ? 26.333 7.279 -45.226 1.00 36.12 537 HIS A O 1
ATOM 4202 N N . PHE A 1 538 ? 27.610 7.278 -47.092 1.00 39.06 538 PHE A N 1
ATOM 4203 C CA . PHE A 1 538 ? 28.903 7.618 -46.487 1.00 39.06 538 PHE A CA 1
ATOM 4204 C C . PHE A 1 538 ? 29.281 9.051 -46.848 1.00 39.06 538 PHE A C 1
ATOM 4206 O O . PHE A 1 538 ? 28.951 9.458 -47.992 1.00 39.06 538 PHE A O 1
#